Protein AF-0000000068598068 (afdb_homodimer)

InterPro domains:
  IPR006121 Heavy metal-associated domain, HMA [PF00403] (1-51)
  IPR006121 Heavy metal-associated domain, HMA [PS50846] (1-55)
  IPR006121 Heavy metal-associated domain, HMA [cd00371] (1-55)
  IPR024134 Superoxide dismutase (Cu/Zn) / superoxide dismutase copper chaperone [PTHR10003] (31-243)
  IPR036163 Heavy metal-associated domain superfamily [SSF55008] (1-57)
  IPR036423 Superoxide dismutase-like, copper/zinc binding domain superfamily [G3DSA:2.60.40.200] (84-217)
  IPR036423 Superoxide dismutase-like, copper/zinc binding domain superfamily [SSF49329] (96-243)

Foldseek 3Di:
DQDVVLQVLLCVLQVPDPFWPDWDADPLQRDIDTQGPDDPVSSQVSSVVSVDHDDCQADDNLPLPQCHQVVCVVVVHGSVVVLLQFKWKWFDDDVVVVQHRKGWMKMWGHRHPQWIKIWIKMAPADAFFKKWKFWAPAQPCVVHPVVLHHGAADVVVPPPPDDGQRRWDIDTHHRRRIDTGHIDTTDRRDGSNNRQRHWMKIATPPPRDIGITHIHRDNHCSPCVPDPDPDDPDPPPPDPVPPRPPPVPPVPPPVPVVVPPVPPVPPPDD/DQDVVLQVLLCVLQVVDPFWPDWDADPLQRDIDTQGPDDPVSSQVSSVVSVDHDDCQADDNLPLPQCHQVVCVVVVHGSVVVLLQFKWKWFDDDVVVVQHRKGWMKMWGHRHPQWIKIWIKMAPADAFFKKWKFWAPAQPCVVHPVVLHHGAADVVVPPPPDDGQRRWDIDTHHRRRIDTGHIDTTDRRDGSNNRQRHWMKIATPPPRDIGITHIHRDNHCSPPVLDQDPDPNFSPPVPVPPDGPPPVPPPPPPVPVVPPPPPPPPPPDD

Radius of gyration: 28.8 Å; Cα contacts (8 Å, |Δi|>4): 1110; chains: 2; bounding box: 101×80×59 Å

Organism: Ostreococcus tauri (NCBI:txid70448)

Solvent-accessible surface area (backbone atoms only — not comparable to full-atom values): 28778 Å² total; per-residue (Å²): 85,94,43,73,67,45,36,51,40,38,47,51,35,38,58,66,36,86,37,40,79,42,72,47,65,34,50,77,34,52,41,72,48,66,33,52,74,51,54,67,66,57,48,41,48,29,29,38,72,56,73,37,90,73,72,91,68,49,70,41,49,80,56,80,54,44,61,28,65,62,55,16,50,58,40,37,49,45,51,69,59,45,59,50,30,29,12,29,36,20,62,37,68,13,55,66,59,62,23,46,60,24,31,36,42,39,39,37,37,37,32,38,99,64,36,25,32,34,30,33,42,37,32,54,44,62,53,62,33,51,28,42,35,31,30,23,56,14,20,30,51,90,61,35,62,71,48,12,49,55,71,23,64,60,78,80,68,57,60,83,89,60,84,46,44,16,63,65,48,77,47,61,24,37,83,81,4,33,38,78,42,41,55,37,80,49,57,68,77,37,48,44,68,73,46,44,4,9,17,42,31,43,28,32,71,86,77,63,51,66,31,49,27,42,20,14,14,20,70,28,73,80,76,54,59,71,77,81,68,77,63,71,95,58,71,72,54,80,54,75,87,69,54,49,73,69,59,72,57,67,67,71,63,74,67,51,65,66,67,59,64,68,76,72,68,69,74,73,74,126,85,92,41,70,66,45,35,51,38,36,47,51,35,40,57,66,36,87,38,39,79,40,72,47,64,34,49,79,40,53,42,71,48,65,33,49,75,51,54,68,66,57,48,41,50,28,28,38,73,56,74,38,91,68,73,90,71,50,70,42,49,83,55,80,54,47,61,27,66,62,56,17,50,59,39,39,50,45,53,69,60,45,59,49,30,28,13,28,35,22,63,36,67,12,53,68,60,63,24,46,61,23,30,36,41,36,39,38,36,38,34,42,98,63,38,25,32,36,29,33,42,38,32,54,45,64,53,64,33,51,29,41,34,30,29,22,55,14,19,30,52,90,62,36,62,71,49,12,48,54,71,23,63,59,80,81,67,57,59,84,90,59,85,49,45,16,63,65,46,76,46,61,24,35,84,82,4,33,38,76,42,46,60,35,80,50,58,67,74,39,47,42,68,74,46,44,5,9,16,43,32,44,27,32,71,87,78,65,51,66,32,50,27,43,19,14,16,21,70,28,70,81,75,54,65,74,67,80,46,68,78,93,71,49,65,54,56,86,50,75,93,70,58,54,76,69,64,74,59,71,69,69,69,71,70,60,68,68,67,64,71,72,72,78,69,73,74,73,79,126

Structure (mmCIF, N/CA/C/O backbone):
data_AF-0000000068598068-model_v1
#
loop_
_entity.id
_entity.type
_entity.pdbx_description
1 polymer 'Superoxide dismutase (Cu/Zn) / superoxide dismutase copper chaperone'
#
loop_
_atom_site.group_PDB
_atom_site.id
_atom_site.type_symbol
_atom_site.label_atom_id
_atom_site.label_alt_id
_atom_site.label_comp_id
_atom_site.label_asym_id
_atom_site.label_entity_id
_atom_site.label_seq_id
_atom_site.pdbx_PDB_ins_code
_atom_site.Cartn_x
_atom_site.Cartn_y
_atom_site.Cartn_z
_atom_site.occupancy
_atom_site.B_iso_or_equiv
_atom_site.auth_seq_id
_atom_site.auth_comp_id
_atom_site.auth_asym_id
_atom_site.auth_atom_id
_atom_site.pdbx_PDB_model_num
ATOM 1 N N . MET A 1 1 ? -0.497 30.328 9.641 1 59.81 1 MET A N 1
ATOM 2 C CA . MET A 1 1 ? -1.281 31.344 8.938 1 59.81 1 MET A CA 1
ATOM 3 C C . MET A 1 1 ? -2.75 31.266 9.336 1 59.81 1 MET A C 1
ATOM 5 O O . MET A 1 1 ? -3.34 30.188 9.359 1 59.81 1 MET A O 1
ATOM 9 N N . ARG A 1 2 ? -3.279 32.344 10.008 1 61.22 2 ARG A N 1
ATOM 10 C CA . ARG A 1 2 ? -4.594 32.312 10.633 1 61.22 2 ARG A CA 1
ATOM 11 C C . ARG A 1 2 ? -5.688 32.719 9.656 1 61.22 2 ARG A C 1
ATOM 13 O O . ARG A 1 2 ? -6.875 32.531 9.93 1 61.22 2 ARG A O 1
ATOM 20 N N . CYS A 1 3 ? -5.367 33.469 8.609 1 64.94 3 CYS A N 1
ATOM 21 C CA . CYS A 1 3 ? -6.391 34 7.727 1 64.94 3 CYS A CA 1
ATOM 22 C C . CYS A 1 3 ? -5.852 34.156 6.312 1 64.94 3 CYS A C 1
ATOM 24 O O . CYS A 1 3 ? -4.652 34.031 6.078 1 64.94 3 CYS A O 1
ATOM 26 N N . GLU A 1 4 ? -6.793 34.25 5.316 1 75.19 4 GLU A N 1
ATOM 27 C CA . GLU A 1 4 ? -6.43 34.438 3.914 1 75.19 4 GLU A CA 1
ATOM 28 C C . GLU A 1 4 ? -5.523 35.625 3.729 1 75.19 4 GLU A C 1
ATOM 30 O O . GLU A 1 4 ? -4.699 35.656 2.812 1 75.19 4 GLU A O 1
ATOM 35 N N . LYS A 1 5 ? -5.633 36.531 4.586 1 77.69 5 LYS A N 1
ATOM 36 C CA . LYS A 1 5 ? -4.75 37.688 4.52 1 77.69 5 LYS A CA 1
ATOM 37 C C . LYS A 1 5 ? -3.297 37.312 4.75 1 77.69 5 LYS A C 1
ATOM 39 O O . LYS A 1 5 ? -2.395 37.781 4.07 1 77.69 5 LYS A O 1
ATOM 44 N N . CYS A 1 6 ? -3.098 36.406 5.711 1 78.69 6 CYS A N 1
ATOM 45 C CA . CYS A 1 6 ? -1.76 35.906 5.988 1 78.69 6 CYS A CA 1
ATOM 46 C C . CYS A 1 6 ? -1.228 35.094 4.812 1 78.69 6 CYS A C 1
ATOM 48 O O . CYS A 1 6 ? -0.042 35.156 4.484 1 78.69 6 CYS A O 1
ATOM 50 N N . ALA A 1 7 ? -2.131 34.344 4.203 1 79.81 7 ALA A N 1
ATOM 51 C CA . ALA A 1 7 ? -1.729 33.562 3.035 1 79.81 7 ALA A CA 1
ATOM 52 C C . ALA A 1 7 ? -1.297 34.469 1.89 1 79.81 7 ALA A C 1
ATOM 54 O O . ALA A 1 7 ? -0.28 34.219 1.238 1 79.81 7 ALA A O 1
ATOM 55 N N . ILE A 1 8 ? -2.037 35.5 1.724 1 81.5 8 ILE A N 1
ATOM 56 C CA . ILE A 1 8 ? -1.72 36.469 0.677 1 81.5 8 ILE A CA 1
ATOM 57 C C . ILE A 1 8 ? -0.376 37.156 0.977 1 81.5 8 ILE A C 1
ATOM 59 O O . ILE A 1 8 ? 0.469 37.281 0.088 1 81.5 8 ILE A O 1
ATOM 63 N N . ALA A 1 9 ? -0.209 37.531 2.195 1 84.75 9 ALA A N 1
ATOM 64 C CA . ALA A 1 9 ? 1.044 38.156 2.607 1 84.75 9 ALA A CA 1
ATOM 65 C C . ALA A 1 9 ? 2.227 37.219 2.389 1 84.75 9 ALA A C 1
ATOM 67 O O . ALA A 1 9 ? 3.283 37.625 1.913 1 84.75 9 ALA A O 1
ATOM 68 N N . THR A 1 10 ? 1.994 35.969 2.691 1 83 10 THR A N 1
ATOM 69 C CA . THR A 1 10 ? 3.043 34.969 2.525 1 83 10 THR A CA 1
ATOM 70 C C . THR A 1 10 ? 3.354 34.75 1.048 1 83 10 THR A C 1
ATOM 72 O O . THR A 1 10 ? 4.52 34.719 0.651 1 83 10 THR A O 1
ATOM 75 N N . ARG A 1 11 ? 2.398 34.594 0.246 1 84.19 11 ARG A N 1
ATOM 76 C CA . ARG A 1 11 ? 2.582 34.438 -1.192 1 84.19 11 ARG A CA 1
ATOM 77 C C . ARG A 1 11 ? 3.328 35.625 -1.789 1 84.19 11 ARG A C 1
ATOM 79 O O . ARG A 1 11 ? 4.23 35.438 -2.609 1 84.19 11 ARG A O 1
ATOM 86 N N . ARG A 1 12 ? 2.895 36.75 -1.345 1 85.38 12 ARG A N 1
ATOM 87 C CA . ARG A 1 12 ? 3.529 37.969 -1.846 1 85.38 12 ARG A CA 1
ATOM 88 C C . ARG A 1 12 ? 4.996 38.031 -1.435 1 85.38 12 ARG A C 1
ATOM 90 O O . ARG A 1 12 ? 5.863 38.312 -2.254 1 85.38 12 ARG A O 1
ATOM 97 N N . ALA A 1 13 ? 5.234 37.75 -0.188 1 86.12 13 ALA A N 1
ATOM 98 C CA . ALA A 1 13 ? 6.59 37.812 0.348 1 86.12 13 ALA A CA 1
ATOM 99 C C . ALA A 1 13 ? 7.512 36.812 -0.35 1 86.12 13 ALA A C 1
ATOM 101 O O . ALA A 1 13 ? 8.625 37.188 -0.748 1 86.12 13 ALA A O 1
ATOM 102 N N . VAL A 1 14 ? 6.969 35.656 -0.573 1 83.06 14 VAL A N 1
ATOM 103 C CA . VAL A 1 14 ? 7.797 34.594 -1.155 1 83.06 14 VAL A CA 1
ATOM 104 C C . VAL A 1 14 ? 7.859 34.75 -2.67 1 83.06 14 VAL A C 1
ATOM 106 O O . VAL A 1 14 ? 8.906 34.531 -3.285 1 83.06 14 VAL A O 1
ATOM 109 N N . GLY A 1 15 ? 6.855 35.125 -3.207 1 80.25 15 GLY A N 1
ATOM 110 C CA . GLY A 1 15 ? 6.801 35.375 -4.637 1 80.25 15 GLY A CA 1
ATOM 111 C C . GLY A 1 15 ? 7.746 36.5 -5.078 1 80.25 15 GLY A C 1
ATOM 112 O O . GLY A 1 15 ? 8.156 36.531 -6.238 1 80.25 15 GLY A O 1
ATOM 113 N N . ALA A 1 16 ? 7.996 37.344 -4.203 1 85.5 16 ALA A N 1
ATOM 114 C CA . ALA A 1 16 ? 8.867 38.469 -4.516 1 85.5 16 ALA A CA 1
ATOM 115 C C . ALA A 1 16 ? 10.328 38.062 -4.57 1 85.5 16 ALA A C 1
ATOM 117 O O . ALA A 1 16 ? 11.18 38.781 -5.062 1 85.5 16 ALA A O 1
ATOM 118 N N . LEU A 1 17 ? 10.508 36.875 -4.09 1 81.62 17 LEU A N 1
ATOM 119 C CA . LEU A 1 17 ? 11.867 36.344 -4.156 1 81.62 17 LEU A CA 1
ATOM 120 C C . LEU A 1 17 ? 12.227 35.938 -5.582 1 81.62 17 LEU A C 1
ATOM 122 O O . LEU A 1 17 ? 11.43 35.312 -6.273 1 81.62 17 LEU A O 1
ATOM 126 N N . GLY A 1 18 ? 13.344 36.344 -6.059 1 79.88 18 GLY A N 1
ATOM 127 C CA . GLY A 1 18 ? 13.773 36.125 -7.426 1 79.88 18 GLY A CA 1
ATOM 128 C C . GLY A 1 18 ? 13.844 34.656 -7.785 1 79.88 18 GLY A C 1
ATOM 129 O O . GLY A 1 18 ? 13.617 34.281 -8.938 1 79.88 18 GLY A O 1
ATOM 130 N N . GLY A 1 19 ? 14.094 33.875 -6.844 1 69.62 19 GLY A N 1
ATOM 131 C CA . GLY A 1 19 ? 14.289 32.469 -7.109 1 69.62 19 GLY A CA 1
ATOM 132 C C . GLY A 1 19 ? 13.008 31.656 -7.02 1 69.62 19 GLY A C 1
ATOM 133 O O . GLY A 1 19 ? 13.016 30.438 -7.242 1 69.62 19 GLY A O 1
ATOM 134 N N . THR A 1 20 ? 11.961 32.375 -6.672 1 73.31 20 THR A N 1
ATOM 135 C CA . THR A 1 20 ? 10.719 31.641 -6.457 1 73.31 20 THR A CA 1
ATOM 136 C C . THR A 1 20 ? 10.008 31.375 -7.781 1 73.31 20 THR A C 1
ATOM 138 O O . THR A 1 20 ? 9.773 32.312 -8.562 1 73.31 20 THR A O 1
ATOM 141 N N . ARG A 1 21 ? 9.766 30.047 -8.109 1 66 21 ARG A N 1
ATOM 142 C CA . ARG A 1 21 ? 9.062 29.641 -9.32 1 66 21 ARG A CA 1
ATOM 143 C C . ARG A 1 21 ? 7.578 29.406 -9.039 1 66 21 ARG A C 1
ATOM 145 O O . ARG A 1 21 ? 6.73 29.656 -9.898 1 66 21 ARG A O 1
ATOM 152 N N . ALA A 1 22 ? 7.457 28.844 -7.863 1 66.44 22 ALA A N 1
ATOM 153 C CA . ALA A 1 22 ? 6.078 28.562 -7.473 1 66.44 22 ALA A CA 1
ATOM 154 C C . ALA A 1 22 ? 5.914 28.609 -5.957 1 66.44 22 ALA A C 1
ATOM 156 O O . ALA A 1 22 ? 6.852 28.297 -5.219 1 66.44 22 ALA A O 1
ATOM 157 N N . VAL A 1 23 ? 4.816 29.219 -5.527 1 72.25 23 VAL A N 1
ATOM 158 C CA . VAL A 1 23 ? 4.457 29.203 -4.113 1 72.25 23 VAL A CA 1
ATOM 159 C C . VAL A 1 23 ? 3 28.781 -3.947 1 72.25 23 VAL A C 1
ATOM 161 O O . VAL A 1 23 ? 2.115 29.312 -4.629 1 72.25 23 VAL A O 1
ATOM 164 N N . ASP A 1 24 ? 2.912 27.75 -3.215 1 67.06 24 ASP A N 1
ATOM 165 C CA . ASP A 1 24 ? 1.576 27.312 -2.812 1 67.06 24 ASP A CA 1
ATOM 166 C C . ASP A 1 24 ? 1.396 27.406 -1.301 1 67.06 24 ASP A C 1
ATOM 168 O O . ASP A 1 24 ? 2.146 26.797 -0.538 1 67.06 24 ASP A O 1
ATOM 172 N N . VAL A 1 25 ? 0.441 28.344 -0.925 1 71.12 25 VAL A N 1
ATOM 173 C CA . VAL A 1 25 ? 0.176 28.547 0.495 1 71.12 25 VAL A CA 1
ATOM 174 C C . VAL A 1 25 ? -1.189 27.969 0.854 1 71.12 25 VAL A C 1
ATOM 176 O O . VAL A 1 25 ? -2.18 28.219 0.165 1 71.12 25 VAL A O 1
ATOM 179 N N . SER A 1 26 ? -1.104 27.094 1.796 1 61.47 26 SER A N 1
ATOM 180 C CA . SER A 1 26 ? -2.328 26.5 2.338 1 61.47 26 SER A CA 1
ATOM 181 C C . SER A 1 26 ? -2.588 26.984 3.76 1 61.47 26 SER A C 1
ATOM 183 O O . SER A 1 26 ? -1.851 26.641 4.684 1 61.47 26 SER A O 1
ATOM 185 N N . VAL A 1 27 ? -3.635 27.781 3.84 1 64.81 27 VAL A N 1
ATOM 186 C CA . VAL A 1 27 ? -4 28.281 5.164 1 64.81 27 VAL A CA 1
ATOM 187 C C . VAL A 1 27 ? -4.477 27.125 6.035 1 64.81 27 VAL A C 1
ATOM 189 O O . VAL A 1 27 ? -4.117 27.031 7.211 1 64.81 27 VAL A O 1
ATOM 192 N N . SER A 1 28 ? -5.137 26.297 5.379 1 54.91 28 SER A N 1
ATOM 193 C CA . SER A 1 28 ? -5.715 25.188 6.133 1 54.91 28 SER A CA 1
ATOM 194 C C . SER A 1 28 ? -4.633 24.25 6.648 1 54.91 28 SER A C 1
ATOM 196 O O . SER A 1 28 ? -4.723 23.75 7.77 1 54.91 28 SER A O 1
ATOM 198 N N . ALA A 1 29 ? -3.621 24.188 5.902 1 52.78 29 ALA A N 1
ATOM 199 C CA . ALA A 1 29 ? -2.504 23.344 6.297 1 52.78 29 ALA A CA 1
ATOM 200 C C . ALA A 1 29 ? -1.421 24.156 7.008 1 52.78 29 ALA A C 1
ATOM 202 O O . ALA A 1 29 ? -0.436 23.594 7.492 1 52.78 29 ALA A O 1
ATOM 203 N N . ASN A 1 30 ? -1.647 25.344 7.117 1 61.66 30 ASN A N 1
ATOM 204 C CA . ASN A 1 30 ? -0.653 26.266 7.656 1 61.66 30 ASN A CA 1
ATOM 205 C C . ASN A 1 30 ? 0.732 26 7.074 1 61.66 30 ASN A C 1
ATOM 207 O O . ASN A 1 30 ? 1.707 25.859 7.816 1 61.66 30 ASN A O 1
ATOM 211 N N . THR A 1 31 ? 0.711 25.797 5.785 1 66.5 31 THR A N 1
ATOM 212 C CA . THR A 1 31 ? 1.972 25.516 5.105 1 66.5 31 THR A CA 1
ATOM 213 C C . THR A 1 31 ? 2.104 26.375 3.846 1 66.5 31 THR A C 1
ATOM 215 O O . THR A 1 31 ? 1.104 26.844 3.303 1 66.5 31 THR A O 1
ATOM 218 N N . ALA A 1 32 ? 3.34 26.734 3.566 1 71.12 32 ALA A N 1
ATOM 219 C CA . ALA A 1 32 ? 3.719 27.312 2.275 1 71.12 32 ALA A CA 1
ATOM 220 C C . ALA A 1 32 ? 4.734 26.422 1.562 1 71.12 32 ALA A C 1
ATOM 222 O O . ALA A 1 32 ? 5.738 26.016 2.152 1 71.12 32 ALA A O 1
ATOM 223 N N . THR A 1 33 ? 4.312 25.891 0.389 1 68.06 33 THR A N 1
ATOM 224 C CA . THR A 1 33 ? 5.242 25.172 -0.477 1 68.06 33 THR A CA 1
ATOM 225 C C . THR A 1 33 ? 5.84 26.109 -1.522 1 68.06 33 THR A C 1
ATOM 227 O O . THR A 1 33 ? 5.113 26.75 -2.285 1 68.06 33 THR A O 1
ATOM 230 N N . VAL A 1 34 ? 7.145 26.25 -1.403 1 68.19 34 VAL A N 1
ATOM 231 C CA . VAL A 1 34 ? 7.836 27.188 -2.275 1 68.19 34 VAL A CA 1
ATOM 232 C C . VAL A 1 34 ? 8.805 26.438 -3.188 1 68.19 34 VAL A C 1
ATOM 234 O O . VAL A 1 34 ? 9.609 25.625 -2.717 1 68.19 34 VAL A O 1
ATOM 237 N N . VAL A 1 35 ? 8.508 26.484 -4.48 1 62.69 35 VAL A N 1
ATOM 238 C CA . VAL A 1 35 ? 9.508 26.062 -5.457 1 62.69 35 VAL A CA 1
ATOM 239 C C . VAL A 1 35 ? 10.414 27.234 -5.797 1 62.69 35 VAL A C 1
ATOM 241 O O . VAL A 1 35 ? 9.977 28.219 -6.391 1 62.69 35 VAL A O 1
ATOM 244 N N . THR A 1 36 ? 11.648 27.141 -5.258 1 65.5 36 THR A N 1
ATOM 245 C CA . THR A 1 36 ? 12.516 28.312 -5.371 1 65.5 36 THR A CA 1
ATOM 246 C C . THR A 1 36 ? 13.977 27.891 -5.5 1 65.5 36 THR A C 1
ATOM 248 O O . THR A 1 36 ? 14.344 26.766 -5.137 1 65.5 36 THR A O 1
ATOM 251 N N . SER A 1 37 ? 14.688 28.719 -6.176 1 61.12 37 SER A N 1
ATOM 252 C CA . SER A 1 37 ? 16.141 28.562 -6.203 1 61.12 37 SER A CA 1
ATOM 253 C C . SER A 1 37 ? 16.797 29.297 -5.043 1 61.12 37 SER A C 1
ATOM 255 O O . SER A 1 37 ? 18 29.172 -4.836 1 61.12 37 SER A O 1
ATOM 257 N N . ASP A 1 38 ? 15.961 29.969 -4.328 1 68.19 38 ASP A N 1
ATOM 258 C CA . ASP A 1 38 ? 16.5 30.703 -3.193 1 68.19 38 ASP A CA 1
ATOM 259 C C . ASP A 1 38 ? 16.766 29.781 -2.01 1 68.19 38 ASP A C 1
ATOM 261 O O . ASP A 1 38 ? 16.141 28.734 -1.879 1 68.19 38 ASP A O 1
ATOM 265 N N . ALA A 1 39 ? 17.797 30.094 -1.251 1 65.44 39 ALA A N 1
ATOM 266 C CA . ALA A 1 39 ? 18.094 29.359 -0.026 1 65.44 39 ALA A CA 1
ATOM 267 C C . ALA A 1 39 ? 16.906 29.375 0.927 1 65.44 39 ALA A C 1
ATOM 269 O O . ALA A 1 39 ? 16.125 30.344 0.938 1 65.44 39 ALA A O 1
ATOM 270 N N . ALA A 1 40 ? 16.734 28.266 1.627 1 66.19 40 ALA A N 1
ATOM 271 C CA . ALA A 1 40 ? 15.648 28.156 2.602 1 66.19 40 ALA A CA 1
ATOM 272 C C . ALA A 1 40 ? 15.656 29.344 3.562 1 66.19 40 ALA A C 1
ATOM 274 O O . ALA A 1 40 ? 14.602 29.844 3.947 1 66.19 40 ALA A O 1
ATOM 275 N N . SER A 1 41 ? 16.797 29.766 3.898 1 70.44 41 SER A N 1
ATOM 276 C CA . SER A 1 41 ? 16.906 30.891 4.812 1 70.44 41 SER A CA 1
ATOM 277 C C . SER A 1 41 ? 16.328 32.156 4.199 1 70.44 41 SER A C 1
ATOM 279 O O . SER A 1 41 ? 15.711 32.969 4.898 1 70.44 41 SER A O 1
ATOM 281 N N . THR A 1 42 ? 16.516 32.344 2.926 1 76.75 42 THR A N 1
ATOM 282 C CA . THR A 1 42 ? 15.969 33.5 2.217 1 76.75 42 THR A CA 1
ATOM 283 C C . THR A 1 42 ? 14.445 33.469 2.205 1 76.75 42 THR A C 1
ATOM 285 O O . THR A 1 42 ? 13.789 34.5 2.459 1 76.75 42 THR A O 1
ATOM 288 N N . VAL A 1 43 ? 13.953 32.219 1.972 1 78.31 43 VAL A N 1
ATOM 289 C CA . VAL A 1 43 ? 12.5 32.062 1.955 1 78.31 43 VAL A CA 1
ATOM 290 C C . VAL A 1 43 ? 11.938 32.281 3.354 1 78.31 43 VAL A C 1
ATOM 292 O O . VAL A 1 43 ? 10.938 33 3.512 1 78.31 43 VAL A O 1
ATOM 295 N N . ARG A 1 44 ? 12.617 31.734 4.25 1 75.5 44 ARG A N 1
ATOM 296 C CA . ARG A 1 44 ? 12.188 31.922 5.633 1 75.5 44 ARG A CA 1
ATOM 297 C C . ARG A 1 44 ? 12.188 33.406 6.016 1 75.5 44 ARG A C 1
ATOM 299 O O . ARG A 1 44 ? 11.234 33.906 6.617 1 75.5 44 ARG A O 1
ATOM 306 N N . ALA A 1 45 ? 13.219 34.031 5.699 1 80.56 45 ALA A N 1
ATOM 307 C CA . ALA A 1 45 ? 13.32 35.469 6.016 1 80.56 45 ALA A CA 1
ATOM 308 C C . ALA A 1 45 ? 12.195 36.25 5.363 1 80.56 45 ALA A C 1
ATOM 310 O O . ALA A 1 45 ? 11.648 37.188 5.965 1 80.56 45 ALA A O 1
ATOM 311 N N . ALA A 1 46 ? 11.883 35.875 4.145 1 84.5 46 ALA A N 1
ATOM 312 C CA . ALA A 1 46 ? 10.805 36.562 3.441 1 84.5 46 ALA A CA 1
ATOM 313 C C . ALA A 1 46 ? 9.469 36.344 4.156 1 84.5 46 ALA A C 1
ATOM 315 O O . ALA A 1 46 ? 8.695 37.312 4.324 1 84.5 46 ALA A O 1
ATOM 316 N N . ILE A 1 47 ? 9.281 35.156 4.617 1 81.88 47 ILE A N 1
ATOM 317 C CA . ILE A 1 47 ? 8.031 34.844 5.301 1 81.88 47 ILE A CA 1
ATOM 318 C C . ILE A 1 47 ? 7.996 35.531 6.66 1 81.88 47 ILE A C 1
ATOM 320 O O . ILE A 1 47 ? 6.98 36.125 7.043 1 81.88 47 ILE A O 1
ATOM 324 N N . GLU A 1 48 ? 9.062 35.469 7.332 1 80.31 48 GLU A N 1
ATOM 325 C CA . GLU A 1 48 ? 9.141 36.125 8.625 1 80.31 48 GLU A CA 1
ATOM 326 C C . GLU A 1 48 ? 9.016 37.656 8.469 1 80.31 48 GLU A C 1
ATOM 328 O O . GLU A 1 48 ? 8.391 38.312 9.305 1 80.31 48 GLU A O 1
ATOM 333 N N . GLY A 1 49 ? 9.586 38.125 7.484 1 85.69 49 GLY A N 1
ATOM 334 C CA . GLY A 1 49 ? 9.438 39.562 7.184 1 85.69 49 GLY A CA 1
ATOM 335 C C . GLY A 1 49 ? 8 39.969 6.941 1 85.69 49 GLY A C 1
ATOM 336 O O . GLY A 1 49 ? 7.648 41.125 7.125 1 85.69 49 GLY A O 1
ATOM 337 N N . ALA A 1 50 ? 7.273 39.031 6.504 1 81.5 50 ALA A N 1
ATOM 338 C CA . ALA A 1 50 ? 5.859 39.281 6.254 1 81.5 50 ALA A CA 1
ATOM 339 C C . ALA A 1 50 ? 5.031 39.125 7.523 1 81.5 50 ALA A C 1
ATOM 341 O O . ALA A 1 50 ? 3.809 39.281 7.5 1 81.5 50 ALA A O 1
ATOM 342 N N . GLY A 1 51 ? 5.699 38.75 8.602 1 79 51 GLY A N 1
ATOM 343 C CA . GLY A 1 51 ? 5.035 38.719 9.891 1 79 51 GLY A CA 1
ATOM 344 C C . GLY A 1 51 ? 4.641 37.344 10.328 1 79 51 GLY A C 1
ATOM 345 O O . GLY A 1 51 ? 3.887 37.156 11.289 1 79 51 GLY A O 1
ATOM 346 N N . MET A 1 52 ? 5.141 36.438 9.508 1 78.19 52 MET A N 1
ATOM 347 C CA . MET A 1 52 ? 4.781 35.062 9.852 1 78.19 52 MET A CA 1
ATOM 348 C C . MET A 1 52 ? 5.98 34.312 10.43 1 78.19 52 MET A C 1
ATOM 350 O O . MET A 1 52 ? 7.121 34.562 10.016 1 78.19 52 MET A O 1
ATOM 354 N N . ARG A 1 53 ? 5.66 33.469 11.352 1 73.25 53 ARG A N 1
ATOM 355 C CA . ARG A 1 53 ? 6.676 32.531 11.781 1 73.25 53 ARG A CA 1
ATOM 356 C C . ARG A 1 53 ? 6.617 31.234 10.945 1 73.25 53 ARG A C 1
ATOM 358 O O . ARG A 1 53 ? 5.535 30.781 10.586 1 73.25 53 ARG A O 1
ATOM 365 N N . CYS A 1 54 ? 7.801 31.109 10.344 1 65.62 54 CYS A N 1
ATOM 366 C CA . CYS A 1 54 ? 7.789 29.875 9.555 1 65.62 54 CYS A CA 1
ATOM 367 C C . CYS A 1 54 ? 8.961 28.984 9.93 1 65.62 54 CYS A C 1
ATOM 369 O O . CYS A 1 54 ? 9.953 29.453 10.492 1 65.62 54 CYS A O 1
ATOM 371 N N . ARG A 1 55 ? 8.703 27.719 9.898 1 57.69 55 ARG A N 1
ATOM 372 C CA . ARG A 1 55 ? 9.734 26.688 10.016 1 57.69 55 ARG A CA 1
ATOM 373 C C . ARG A 1 55 ? 9.812 25.844 8.75 1 57.69 55 ARG A C 1
ATOM 375 O O . ARG A 1 55 ? 8.781 25.5 8.164 1 57.69 55 ARG A O 1
ATOM 382 N N . LEU A 1 56 ? 11.102 25.828 8.188 1 55.41 56 LEU A N 1
ATOM 383 C CA . LEU A 1 56 ? 11.305 24.969 7.023 1 55.41 56 LEU A CA 1
ATOM 384 C C . LEU A 1 56 ? 10.93 23.516 7.344 1 55.41 56 LEU A C 1
ATOM 386 O O . LEU A 1 56 ? 11.453 22.938 8.297 1 55.41 56 LEU A O 1
ATOM 390 N N . ILE A 1 57 ? 9.883 23.219 6.809 1 48 57 ILE A N 1
ATOM 391 C CA . ILE A 1 57 ? 9.43 21.859 7.047 1 48 57 ILE A CA 1
ATOM 392 C C . ILE A 1 57 ? 10.172 20.891 6.125 1 48 57 ILE A C 1
ATOM 394 O O . ILE A 1 57 ? 10.422 19.75 6.492 1 48 57 ILE A O 1
ATOM 398 N N . GLY A 1 58 ? 10.32 21.156 4.875 1 45.62 58 GLY A N 1
ATOM 399 C CA . GLY A 1 58 ? 10.992 20.344 3.869 1 45.62 58 GLY A CA 1
ATOM 400 C C . GLY A 1 58 ? 11.445 21.141 2.662 1 45.62 58 GLY A C 1
ATOM 401 O O . GLY A 1 58 ? 10.93 22.234 2.408 1 45.62 58 GLY A O 1
ATOM 402 N N . SER A 1 59 ? 12.555 21.281 2.445 1 42.31 59 SER A N 1
ATOM 403 C CA . SER A 1 59 ? 13.078 21.812 1.194 1 42.31 59 SER A CA 1
ATOM 404 C C . SER A 1 59 ? 13.375 20.703 0.191 1 42.31 59 SER A C 1
ATOM 406 O O . SER A 1 59 ? 13.812 19.625 0.572 1 42.31 59 SER A O 1
ATOM 408 N N . GLY A 1 60 ? 12.383 20.328 -0.519 1 42.75 60 GLY A N 1
ATOM 409 C CA . GLY A 1 60 ? 12.695 19.391 -1.592 1 42.75 60 GLY A CA 1
ATOM 410 C C . GLY A 1 60 ? 12.836 20.078 -2.943 1 42.75 60 GLY A C 1
ATOM 411 O O . GLY A 1 60 ? 12.352 21.188 -3.139 1 42.75 60 GLY A O 1
ATOM 412 N N . GLY A 1 61 ? 13.898 20.172 -3.434 1 38.41 61 GLY A N 1
ATOM 413 C CA . GLY A 1 61 ? 14.016 20.656 -4.801 1 38.41 61 GLY A CA 1
ATOM 414 C C . GLY A 1 61 ? 12.844 20.266 -5.676 1 38.41 61 GLY A C 1
ATOM 415 O O . GLY A 1 61 ? 12.258 19.188 -5.488 1 38.41 61 GLY A O 1
ATOM 416 N N . VAL A 1 62 ? 11.742 21.031 -5.742 1 36.62 62 VAL A N 1
ATOM 417 C CA . VAL A 1 62 ? 10.891 20.672 -6.871 1 36.62 62 VAL A CA 1
ATOM 418 C C . VAL A 1 62 ? 11.641 19.734 -7.805 1 36.62 62 VAL A C 1
ATOM 420 O O . VAL A 1 62 ? 11.023 19.031 -8.609 1 36.62 62 VAL A O 1
ATOM 423 N N . ASP A 1 63 ? 12.688 20.156 -8.188 1 35.34 63 ASP A N 1
ATOM 424 C CA . ASP A 1 63 ? 13.648 19.359 -8.953 1 35.34 63 ASP A CA 1
ATOM 425 C C . ASP A 1 63 ? 14.117 18.156 -8.156 1 35.34 63 ASP A C 1
ATOM 427 O O . ASP A 1 63 ? 14.062 18.156 -6.922 1 35.34 63 ASP A O 1
ATOM 431 N N . GLY A 1 64 ? 14.508 16.844 -8.508 1 39.84 64 GLY A N 1
ATOM 432 C CA . GLY A 1 64 ? 15.188 15.562 -8.336 1 39.84 64 GLY A CA 1
ATOM 433 C C . GLY A 1 64 ? 16.047 15.516 -7.078 1 39.84 64 GLY A C 1
ATOM 434 O O . GLY A 1 64 ? 16.672 14.492 -6.785 1 39.84 64 GLY A O 1
ATOM 435 N N . GLU A 1 65 ? 16.312 16.703 -6.395 1 45.41 65 GLU A N 1
ATOM 436 C CA . GLU A 1 65 ? 17.516 16.703 -5.574 1 45.41 65 GLU A CA 1
ATOM 437 C C . GLU A 1 65 ? 17.188 16.391 -4.113 1 45.41 65 GLU A C 1
ATOM 439 O O . GLU A 1 65 ? 18.094 16.172 -3.303 1 45.41 65 GLU A O 1
ATOM 444 N N . VAL A 1 66 ? 15.961 16.719 -3.594 1 51.12 66 VAL A N 1
ATOM 445 C CA . VAL A 1 66 ? 15.844 16.547 -2.148 1 51.12 66 VAL A CA 1
ATOM 446 C C . VAL A 1 66 ? 16.172 15.102 -1.771 1 51.12 66 VAL A C 1
ATOM 448 O O . VAL A 1 66 ? 16.797 14.859 -0.731 1 51.12 66 VAL A O 1
ATOM 451 N N . PHE A 1 67 ? 15.648 14.305 -2.467 1 63.81 67 PHE A N 1
ATOM 452 C CA . PHE A 1 67 ? 16.016 12.914 -2.232 1 63.81 67 PHE A CA 1
ATOM 453 C C . PHE A 1 67 ? 17.094 12.469 -3.221 1 63.81 67 PHE A C 1
ATOM 455 O O . PHE A 1 67 ? 16.797 12.266 -4.402 1 63.81 67 PHE A O 1
ATOM 462 N N . GLY A 1 68 ? 18.219 13.117 -3.027 1 56.44 68 GLY A N 1
ATOM 463 C CA . GLY A 1 68 ? 19.344 12.875 -3.93 1 56.44 68 GLY A CA 1
ATOM 464 C C . GLY A 1 68 ? 19.672 11.406 -4.09 1 56.44 68 GLY A C 1
ATOM 465 O O . GLY A 1 68 ? 19.031 10.547 -3.484 1 56.44 68 GLY A O 1
ATOM 466 N N . GLY A 1 69 ? 20.484 11.078 -5 1 68.56 69 GLY A N 1
ATOM 467 C CA . GLY A 1 69 ? 21.016 9.758 -5.309 1 68.56 69 GLY A CA 1
ATOM 468 C C . GLY A 1 69 ? 21.625 9.062 -4.109 1 68.56 69 GLY A C 1
ATOM 469 O O . GLY A 1 69 ? 21.594 7.836 -4.016 1 68.56 69 GLY A O 1
ATOM 470 N N . ASP A 1 70 ? 22 9.922 -3.064 1 78.38 70 ASP A N 1
ATOM 471 C CA . ASP A 1 70 ? 22.641 9.32 -1.903 1 78.38 70 ASP A CA 1
ATOM 472 C C . ASP A 1 70 ? 21.625 8.594 -1.023 1 78.38 70 ASP A C 1
ATOM 474 O O . ASP A 1 70 ? 21.891 7.488 -0.537 1 78.38 70 ASP A O 1
ATOM 478 N N . LEU A 1 71 ? 20.531 9.266 -0.864 1 82.62 71 LEU A N 1
ATOM 479 C CA . LEU A 1 71 ? 19.5 8.625 -0.05 1 82.62 71 LEU A CA 1
ATOM 480 C C . LEU A 1 71 ? 18.969 7.367 -0.736 1 82.62 71 LEU A C 1
ATOM 482 O O . LEU A 1 71 ? 18.766 6.34 -0.087 1 82.62 71 LEU A O 1
ATOM 486 N N . ALA A 1 72 ? 18.75 7.465 -1.986 1 85.94 72 ALA A N 1
ATOM 487 C CA . ALA A 1 72 ? 18.312 6.293 -2.736 1 85.94 72 ALA A CA 1
ATOM 488 C C . ALA A 1 72 ? 19.297 5.137 -2.584 1 85.94 72 ALA A C 1
ATOM 490 O O . ALA A 1 72 ? 18.891 3.994 -2.354 1 85.94 72 ALA A O 1
ATOM 491 N N . ALA A 1 73 ? 20.531 5.488 -2.717 1 86.62 73 ALA A N 1
ATOM 492 C CA . ALA A 1 73 ? 21.562 4.473 -2.553 1 86.62 73 ALA A CA 1
ATOM 493 C C . ALA A 1 73 ? 21.531 3.877 -1.148 1 86.62 73 ALA A C 1
ATOM 495 O O . ALA A 1 73 ? 21.641 2.66 -0.979 1 86.62 73 ALA A O 1
ATOM 496 N N . ALA A 1 74 ? 21.438 4.699 -0.163 1 86.5 74 ALA A N 1
ATOM 497 C CA . ALA A 1 74 ? 21.391 4.254 1.227 1 86.5 74 ALA A CA 1
ATOM 498 C C . ALA A 1 74 ? 20.188 3.342 1.476 1 86.5 74 ALA A C 1
ATOM 500 O O . ALA A 1 74 ? 20.266 2.418 2.289 1 86.5 74 ALA A O 1
ATOM 501 N N . LEU A 1 75 ? 19.156 3.572 0.741 1 86.75 75 LEU A N 1
ATOM 502 C CA . LEU A 1 75 ? 17.922 2.811 0.907 1 86.75 75 LEU A CA 1
ATOM 503 C C . LEU A 1 75 ? 17.891 1.612 -0.035 1 86.75 75 LEU A C 1
ATOM 505 O O . LEU A 1 75 ? 16.891 0.916 -0.13 1 86.75 75 LEU A O 1
ATOM 509 N N . GLY A 1 76 ? 18.984 1.473 -0.796 1 84.75 76 GLY A N 1
ATOM 510 C CA . GLY A 1 76 ? 19.094 0.337 -1.699 1 84.75 76 GLY A CA 1
ATOM 511 C C . GLY A 1 76 ? 18.094 0.398 -2.846 1 84.75 76 GLY A C 1
ATOM 512 O O . GLY A 1 76 ? 17.594 -0.634 -3.285 1 84.75 76 GLY A O 1
ATOM 513 N N . THR A 1 77 ? 17.703 1.557 -3.232 1 86.38 77 THR A N 1
ATOM 514 C CA . THR A 1 77 ? 16.766 1.778 -4.328 1 86.38 77 THR A CA 1
ATOM 515 C C . THR A 1 77 ? 17.312 2.801 -5.316 1 86.38 77 THR A C 1
ATOM 517 O O . THR A 1 77 ? 18.5 3.16 -5.25 1 86.38 77 THR A O 1
ATOM 520 N N . ASP A 1 78 ? 16.531 3.107 -6.312 1 83 78 ASP A N 1
ATOM 521 C CA . ASP A 1 78 ? 16.953 4.133 -7.258 1 83 78 ASP A CA 1
ATOM 522 C C . ASP A 1 78 ? 16.172 5.43 -7.055 1 83 78 ASP A C 1
ATOM 524 O O . ASP A 1 78 ? 15.172 5.449 -6.336 1 83 78 ASP A O 1
ATOM 528 N N . ALA A 1 79 ? 16.672 6.465 -7.648 1 78.38 79 ALA A N 1
ATOM 529 C CA . ALA A 1 79 ? 16.109 7.797 -7.438 1 78.38 79 ALA A CA 1
ATOM 530 C C . ALA A 1 79 ? 14.641 7.848 -7.863 1 78.38 79 ALA A C 1
ATOM 532 O O . ALA A 1 79 ? 13.828 8.516 -7.223 1 78.38 79 ALA A O 1
ATOM 533 N N . ARG A 1 80 ? 14.305 7.172 -8.898 1 79.56 80 ARG A N 1
ATOM 534 C CA . ARG A 1 80 ? 12.938 7.168 -9.414 1 79.56 80 ARG A CA 1
ATOM 535 C C . ARG A 1 80 ? 11.984 6.508 -8.422 1 79.56 80 ARG A C 1
ATOM 537 O O . ARG A 1 80 ? 10.922 7.055 -8.109 1 79.56 80 ARG A O 1
ATOM 544 N N . THR A 1 81 ? 12.359 5.309 -7.941 1 83.94 81 THR A N 1
ATOM 545 C CA . THR A 1 81 ? 11.547 4.598 -6.961 1 83.94 81 THR A CA 1
ATOM 546 C C . THR A 1 81 ? 11.414 5.41 -5.676 1 83.94 81 THR A C 1
ATOM 548 O O . THR A 1 81 ? 10.336 5.461 -5.078 1 83.94 81 THR A O 1
ATOM 551 N N . LEU A 1 82 ? 12.484 6.043 -5.305 1 85.25 82 LEU A N 1
ATOM 552 C CA . LEU A 1 82 ? 12.43 6.867 -4.102 1 85.25 82 LEU A CA 1
ATOM 553 C C . LEU A 1 82 ? 11.438 8.008 -4.273 1 85.25 82 LEU A C 1
ATOM 555 O O . LEU A 1 82 ? 10.609 8.258 -3.389 1 85.25 82 LEU A O 1
ATOM 559 N N . ARG A 1 83 ? 11.422 8.648 -5.379 1 79.94 83 ARG A N 1
ATOM 560 C CA . ARG A 1 83 ? 10.5 9.75 -5.637 1 79.94 83 ARG A CA 1
ATOM 561 C C . ARG A 1 83 ? 9.055 9.273 -5.586 1 79.94 83 ARG A C 1
ATOM 563 O O . ARG A 1 83 ? 8.164 10.023 -5.18 1 79.94 83 ARG A O 1
ATOM 570 N N . GLN A 1 84 ? 8.859 8.016 -5.902 1 83.81 84 GLN A N 1
ATOM 571 C CA . GLN A 1 84 ? 7.52 7.426 -5.902 1 83.81 84 GLN A CA 1
ATOM 572 C C . GLN A 1 84 ? 7.152 6.902 -4.516 1 83.81 84 GLN A C 1
ATOM 574 O O . GLN A 1 84 ? 6.109 6.27 -4.344 1 83.81 84 GLN A O 1
ATOM 579 N N . SER A 1 85 ? 8.062 7.086 -3.547 1 89.06 85 SER A N 1
ATOM 580 C CA . SER A 1 85 ? 7.852 6.516 -2.221 1 89.06 85 SER A CA 1
ATOM 581 C C . SER A 1 85 ? 7.805 7.602 -1.151 1 89.06 85 SER A C 1
ATOM 583 O O . SER A 1 85 ? 7.918 7.312 0.041 1 89.06 85 SER A O 1
ATOM 585 N N . VAL A 1 86 ? 7.602 8.898 -1.573 1 85.38 86 VAL A N 1
ATOM 586 C CA . VAL A 1 86 ? 7.742 9.969 -0.591 1 85.38 86 VAL A CA 1
ATOM 587 C C . VAL A 1 86 ? 6.363 10.484 -0.185 1 85.38 86 VAL A C 1
ATOM 589 O O . VAL A 1 86 ? 6.25 11.375 0.663 1 85.38 86 VAL A O 1
ATOM 592 N N . ALA A 1 87 ? 5.344 9.977 -0.8 1 85.25 87 ALA A N 1
ATOM 593 C CA . ALA A 1 87 ? 3.979 10.344 -0.442 1 85.25 87 ALA A CA 1
ATOM 594 C C . ALA A 1 87 ? 3.072 9.117 -0.387 1 85.25 87 ALA A C 1
ATOM 596 O O . ALA A 1 87 ? 3.184 8.219 -1.223 1 85.25 87 ALA A O 1
ATOM 597 N N . ALA A 1 88 ? 2.234 9.07 0.628 1 92.38 88 ALA A N 1
ATOM 598 C CA . ALA A 1 88 ? 1.268 7.992 0.807 1 92.38 88 ALA A CA 1
ATOM 599 C C . ALA A 1 88 ? -0.105 8.547 1.181 1 92.38 88 ALA A C 1
ATOM 601 O O . ALA A 1 88 ? -0.208 9.602 1.809 1 92.38 88 ALA A O 1
ATOM 602 N N . VAL A 1 89 ? -1.13 7.852 0.786 1 89.62 89 VAL A N 1
ATOM 603 C CA . VAL A 1 89 ? -2.496 8.281 1.065 1 89.62 89 VAL A CA 1
ATOM 604 C C . VAL A 1 89 ? -3.336 7.086 1.503 1 89.62 89 VAL A C 1
ATOM 606 O O . VAL A 1 89 ? -3.197 5.988 0.957 1 89.62 89 VAL A O 1
ATOM 609 N N . ALA A 1 90 ? -4.086 7.246 2.504 1 94.88 90 ALA A N 1
ATOM 610 C CA . ALA A 1 90 ? -5.121 6.305 2.926 1 94.88 90 ALA A CA 1
ATOM 611 C C . ALA A 1 90 ? -6.512 6.914 2.77 1 94.88 90 ALA A C 1
ATOM 613 O O . ALA A 1 90 ? -6.773 8.016 3.264 1 94.88 90 ALA A O 1
ATOM 614 N N . GLU A 1 91 ? -7.34 6.262 2.088 1 89.5 91 GLU A N 1
ATOM 615 C CA . GLU A 1 91 ? -8.703 6.73 1.853 1 89.5 91 GLU A CA 1
ATOM 616 C C . GLU A 1 91 ? -9.719 5.895 2.629 1 89.5 91 GLU A C 1
ATOM 618 O O . GLU A 1 91 ? -9.734 4.668 2.514 1 89.5 91 GLU A O 1
ATOM 623 N N . PHE A 1 92 ? -10.453 6.547 3.475 1 91.38 92 PHE A N 1
ATOM 624 C CA . PHE A 1 92 ? -11.625 5.953 4.113 1 91.38 92 PHE A CA 1
ATOM 625 C C . PHE A 1 92 ? -12.883 6.223 3.299 1 91.38 92 PHE A C 1
ATOM 627 O O . PHE A 1 92 ? -13.164 7.367 2.939 1 91.38 92 PHE A O 1
ATOM 634 N N . LYS A 1 93 ? -13.594 5.156 3.043 1 84.94 93 LYS A N 1
ATOM 635 C CA . LYS A 1 93 ? -14.664 5.305 2.061 1 84.94 93 LYS A CA 1
ATOM 636 C C . LYS A 1 93 ? -16 4.848 2.631 1 84.94 93 LYS A C 1
ATOM 638 O O . LYS A 1 93 ? -16.906 4.449 1.882 1 84.94 93 LYS A O 1
ATOM 643 N N . GLY A 1 94 ? -16.156 4.707 3.941 1 86 94 GLY A N 1
ATOM 644 C CA . GLY A 1 94 ? -17.438 4.434 4.562 1 86 94 GLY A CA 1
ATOM 645 C C . GLY A 1 94 ? -17.75 2.951 4.656 1 86 94 GLY A C 1
ATOM 646 O O . GLY A 1 94 ? -16.844 2.115 4.574 1 86 94 GLY A O 1
ATOM 647 N N . GLU A 1 95 ? -18.984 2.625 4.867 1 79.69 95 GLU A N 1
ATOM 648 C CA . GLU A 1 95 ? -19.469 1.302 5.254 1 79.69 95 GLU A CA 1
ATOM 649 C C . GLU A 1 95 ? -19.156 0.268 4.172 1 79.69 95 GLU A C 1
ATOM 651 O O . GLU A 1 95 ? -18.766 -0.86 4.477 1 79.69 95 GLU A O 1
ATOM 656 N N . ALA A 1 96 ? -19.281 0.708 3.01 1 67.94 96 ALA A N 1
ATOM 657 C CA . ALA A 1 96 ? -19.109 -0.228 1.901 1 67.94 96 ALA A CA 1
ATOM 658 C C . ALA A 1 96 ? -17.672 -0.765 1.856 1 67.94 96 ALA A C 1
ATOM 660 O O . ALA A 1 96 ? -17.438 -1.862 1.347 1 67.94 96 ALA A O 1
ATOM 661 N N . TYR A 1 97 ? -16.781 -0.025 2.525 1 73.25 97 TYR A N 1
ATOM 662 C CA . TYR A 1 97 ? -15.375 -0.413 2.49 1 73.25 97 TYR A CA 1
ATOM 663 C C . TYR A 1 97 ? -14.922 -0.945 3.844 1 73.25 97 TYR A C 1
ATOM 665 O O . TYR A 1 97 ? -13.727 -1.062 4.102 1 73.25 97 TYR A O 1
ATOM 673 N N . GLY A 1 98 ? -15.867 -1.199 4.695 1 79.5 98 GLY A N 1
ATOM 674 C CA . GLY A 1 98 ? -15.531 -1.691 6.023 1 79.5 98 GLY A CA 1
ATOM 675 C C . GLY A 1 98 ? -15.016 -0.606 6.949 1 79.5 98 GLY A C 1
ATOM 676 O O . GLY A 1 98 ? -14.391 -0.899 7.965 1 79.5 98 GLY A O 1
ATOM 677 N N . HIS A 1 99 ? -15.25 0.635 6.508 1 89.25 99 HIS A N 1
ATOM 678 C CA . HIS A 1 99 ? -14.758 1.747 7.309 1 89.25 99 HIS A CA 1
ATOM 679 C C . HIS A 1 99 ? -15.859 2.334 8.18 1 89.25 99 HIS A C 1
ATOM 681 O O . HIS A 1 99 ? -15.742 3.469 8.656 1 89.25 99 HIS A O 1
ATOM 687 N N . GLY A 1 100 ? -16.953 1.528 8.336 1 87.69 100 GLY A N 1
ATOM 688 C CA . GLY A 1 100 ? -18.094 2.143 9.008 1 87.69 100 GLY A CA 1
ATOM 689 C C . GLY A 1 100 ? -18.609 3.385 8.297 1 87.69 100 GLY A C 1
ATOM 690 O O . GLY A 1 100 ? -18.781 3.379 7.078 1 87.69 100 GLY A O 1
ATOM 691 N N . ASP A 1 101 ? -18.891 4.434 9.086 1 92.19 101 ASP A N 1
ATOM 692 C CA . ASP A 1 101 ? -19.375 5.688 8.508 1 92.19 101 ASP A CA 1
ATOM 693 C C . ASP A 1 101 ? -18.203 6.617 8.172 1 92.19 101 ASP A C 1
ATOM 695 O O . ASP A 1 101 ? -18.422 7.703 7.625 1 92.19 101 ASP A O 1
ATOM 699 N N . VAL A 1 102 ? -17.109 6.184 8.43 1 95.19 102 VAL A N 1
ATOM 700 C CA . VAL A 1 102 ? -15.953 7.078 8.32 1 95.19 102 VAL A CA 1
ATOM 701 C C . VAL A 1 102 ? -15.594 7.277 6.852 1 95.19 102 VAL A C 1
ATOM 703 O O . VAL A 1 102 ? -15.492 6.312 6.094 1 95.19 102 VAL A O 1
ATOM 706 N N . VAL A 1 103 ? -15.469 8.562 6.5 1 92.44 103 VAL A N 1
ATOM 707 C CA . VAL A 1 103 ? -15.039 8.961 5.16 1 92.44 103 VAL A CA 1
ATOM 708 C C . VAL A 1 103 ? -13.938 10.008 5.254 1 92.44 103 VAL A C 1
ATOM 710 O O . VAL A 1 103 ? -13.883 10.781 6.215 1 92.44 103 VAL A O 1
ATOM 713 N N . GLY A 1 104 ? -13.055 9.945 4.223 1 90.69 104 GLY A N 1
ATOM 714 C CA . GLY A 1 104 ? -12.023 10.969 4.172 1 90.69 104 GLY A CA 1
ATOM 715 C C . GLY A 1 104 ? -10.656 10.422 3.826 1 90.69 104 GLY A C 1
ATOM 716 O O . GLY A 1 104 ? -10.539 9.336 3.256 1 90.69 104 GLY A O 1
ATOM 717 N N . VAL A 1 105 ? -9.664 11.352 4.133 1 89.06 105 VAL A N 1
ATOM 718 C CA . VAL A 1 105 ? -8.336 11 3.627 1 89.06 105 VAL A CA 1
ATOM 719 C C . VAL A 1 105 ? -7.277 11.336 4.672 1 89.06 105 VAL A C 1
ATOM 721 O O . VAL A 1 105 ? -7.406 12.328 5.398 1 89.06 105 VAL A O 1
ATOM 724 N N . VAL A 1 106 ? -6.324 10.461 4.789 1 92.19 106 VAL A N 1
ATOM 725 C CA . VAL A 1 106 ? -5.074 10.703 5.508 1 92.19 106 VAL A CA 1
ATOM 726 C C . VAL A 1 106 ? -3.906 10.703 4.523 1 92.19 106 VAL A C 1
ATOM 728 O O . VAL A 1 106 ? -3.764 9.789 3.715 1 92.19 106 VAL A O 1
ATOM 731 N N . ARG A 1 107 ? -3.084 11.734 4.609 1 86.88 107 ARG A N 1
ATOM 732 C CA . ARG A 1 107 ? -1.934 11.852 3.717 1 86.88 107 ARG A CA 1
ATOM 733 C C . ARG A 1 107 ? -0.639 11.992 4.508 1 86.88 107 ARG A C 1
ATOM 735 O O . ARG A 1 107 ? -0.587 12.727 5.496 1 86.88 107 ARG A O 1
ATOM 742 N N . LEU A 1 108 ? 0.324 11.281 4.082 1 89.06 108 LEU A N 1
ATOM 743 C CA . LEU A 1 108 ? 1.684 11.414 4.594 1 89.06 108 LEU A CA 1
ATOM 744 C C . LEU A 1 108 ? 2.637 11.875 3.494 1 89.06 108 LEU A C 1
ATOM 746 O O . LEU A 1 108 ? 2.549 11.406 2.355 1 89.06 108 LEU A O 1
ATOM 750 N N . VAL A 1 109 ? 3.514 12.797 3.84 1 81.75 109 VAL A N 1
ATOM 751 C CA . VAL A 1 109 ? 4.488 13.273 2.863 1 81.75 109 VAL A CA 1
ATOM 752 C C . VAL A 1 109 ? 5.859 13.406 3.523 1 81.75 109 VAL A C 1
ATOM 754 O O . VAL A 1 109 ? 5.996 14.078 4.555 1 81.75 109 VAL A O 1
ATOM 757 N N . GLN A 1 110 ? 6.773 12.688 2.945 1 83.44 110 GLN A N 1
ATOM 758 C CA . GLN A 1 110 ? 8.164 12.859 3.338 1 83.44 110 GLN A CA 1
ATOM 759 C C . GLN A 1 110 ? 8.781 14.094 2.678 1 83.44 110 GLN A C 1
ATOM 761 O O . GLN A 1 110 ? 8.953 14.133 1.458 1 83.44 110 GLN A O 1
ATOM 766 N N . VAL A 1 111 ? 9.164 15.055 3.488 1 72.44 111 VAL A N 1
ATOM 767 C CA . VAL A 1 111 ? 9.617 16.297 2.889 1 72.44 111 VAL A CA 1
ATOM 768 C C . VAL A 1 111 ? 11.141 16.297 2.783 1 72.44 111 VAL A C 1
ATOM 770 O O . VAL A 1 111 ? 11.719 17.031 1.979 1 72.44 111 VAL A O 1
ATOM 773 N N . ASN A 1 112 ? 11.828 15.578 3.545 1 71.06 112 ASN A N 1
ATOM 774 C CA . ASN A 1 112 ? 13.258 15.273 3.482 1 71.06 112 ASN A CA 1
ATOM 775 C C . ASN A 1 112 ? 13.578 13.961 4.195 1 71.06 112 ASN A C 1
ATOM 777 O O . ASN A 1 112 ? 12.68 13.242 4.617 1 71.06 112 ASN A O 1
ATOM 781 N N . ALA A 1 113 ? 14.828 13.641 4.25 1 76.25 113 ALA A N 1
ATOM 782 C CA . ALA A 1 113 ? 15.227 12.336 4.773 1 76.25 113 ALA A CA 1
ATOM 783 C C . ALA A 1 113 ? 14.727 12.141 6.203 1 76.25 113 ALA A C 1
ATOM 785 O O . ALA A 1 113 ? 14.469 11.016 6.633 1 76.25 113 ALA A O 1
ATOM 786 N N . GLU A 1 114 ? 14.414 13.297 6.949 1 75.88 114 GLU A N 1
ATOM 787 C CA . GLU A 1 114 ? 14.18 13.18 8.383 1 75.88 114 GLU A CA 1
ATOM 788 C C . GLU A 1 114 ? 12.75 13.57 8.742 1 75.88 114 GLU A C 1
ATOM 790 O O . GLU A 1 114 ? 12.242 13.203 9.805 1 75.88 114 GLU A O 1
ATOM 795 N N . THR A 1 115 ? 12.109 14.297 7.875 1 77.69 115 THR A N 1
ATOM 796 C CA . THR A 1 115 ? 10.852 14.922 8.273 1 77.69 115 THR A CA 1
ATOM 797 C C . THR A 1 115 ? 9.688 14.352 7.477 1 77.69 115 THR A C 1
ATOM 799 O O . THR A 1 115 ? 9.695 14.383 6.246 1 77.69 115 THR A O 1
ATOM 802 N N . ILE A 1 116 ? 8.695 13.852 8.227 1 84.94 116 ILE A N 1
ATOM 803 C CA . ILE A 1 116 ? 7.449 13.375 7.641 1 84.94 116 ILE A CA 1
ATOM 804 C C . ILE A 1 116 ? 6.281 14.219 8.148 1 84.94 116 ILE A C 1
ATOM 806 O O . ILE A 1 116 ? 6.219 14.547 9.336 1 84.94 116 ILE A O 1
ATOM 810 N N . LEU A 1 117 ? 5.434 14.625 7.172 1 79.75 117 LEU A N 1
ATOM 811 C CA . LEU A 1 117 ? 4.223 15.367 7.508 1 79.75 117 LEU A CA 1
ATOM 812 C C . LEU A 1 117 ? 2.986 14.484 7.355 1 79.75 117 LEU A C 1
ATOM 814 O O . LEU A 1 117 ? 2.928 13.641 6.453 1 79.75 117 LEU A O 1
ATOM 818 N N . GLY A 1 118 ? 2.082 14.648 8.281 1 84.94 118 GLY A N 1
ATOM 819 C CA . GLY A 1 118 ? 0.772 14.031 8.18 1 84.94 118 GLY A CA 1
ATOM 820 C C . GLY A 1 118 ? -0.365 15.031 8.141 1 84.94 118 GLY A C 1
ATOM 821 O O . GLY A 1 118 ? -0.321 16.047 8.836 1 84.94 118 GLY A O 1
ATOM 822 N N . GLU A 1 119 ? -1.32 14.789 7.32 1 82.31 119 GLU A N 1
ATOM 823 C CA . GLU A 1 119 ? -2.559 15.562 7.277 1 82.31 119 GLU A CA 1
ATOM 824 C C . GLU A 1 119 ? -3.773 14.648 7.121 1 82.31 119 GLU A C 1
ATOM 826 O O . GLU A 1 119 ? -3.652 13.523 6.629 1 82.31 119 GLU A O 1
ATOM 831 N N . ALA A 1 120 ? -4.906 15.188 7.652 1 89.31 120 ALA A N 1
ATOM 832 C CA . ALA A 1 120 ? -6.098 14.352 7.562 1 89.31 120 ALA A CA 1
ATOM 833 C C . ALA A 1 120 ? -7.363 15.203 7.52 1 89.31 120 ALA A C 1
ATOM 835 O O . ALA A 1 120 ? -7.434 16.25 8.156 1 89.31 120 ALA A O 1
ATOM 836 N N . THR A 1 121 ? -8.273 14.797 6.703 1 86.44 121 THR A N 1
ATOM 837 C CA . THR A 1 121 ? -9.656 15.258 6.699 1 86.44 121 THR A CA 1
ATOM 838 C C . THR A 1 121 ? -10.617 14.07 6.75 1 86.44 121 THR A C 1
ATOM 840 O O . THR A 1 121 ? -10.703 13.297 5.793 1 86.44 121 THR A O 1
ATOM 843 N N . LEU A 1 122 ? -11.312 13.977 7.875 1 94.62 122 LEU A N 1
ATOM 844 C CA . LEU A 1 122 ? -12.156 12.805 8.102 1 94.62 122 LEU A CA 1
ATOM 845 C C . LEU A 1 122 ? -13.539 13.227 8.586 1 94.62 122 LEU A C 1
ATOM 847 O O . LEU A 1 122 ? -13.68 14.219 9.305 1 94.62 122 LEU A O 1
ATOM 851 N N . GLY A 1 123 ? -14.5 12.445 8.18 1 95.12 123 GLY A N 1
ATOM 852 C CA . GLY A 1 123 ? -15.867 12.57 8.656 1 95.12 123 GLY A CA 1
ATOM 853 C C . GLY A 1 123 ? -16.516 11.234 8.961 1 95.12 123 GLY A C 1
ATOM 854 O O . GLY A 1 123 ? -15.914 10.188 8.75 1 95.12 123 GLY A O 1
ATOM 855 N N . GLY A 1 124 ? -17.781 11.367 9.578 1 96.88 124 GLY A N 1
ATOM 856 C CA . GLY A 1 124 ? -18.516 10.148 9.914 1 96.88 124 GLY A CA 1
ATOM 857 C C . GLY A 1 124 ? -18.078 9.539 11.234 1 96.88 124 GLY A C 1
ATOM 858 O O . GLY A 1 124 ? -18.391 8.383 11.523 1 96.88 124 GLY A O 1
ATOM 859 N N . LEU A 1 125 ? -17.312 10.297 11.961 1 97.56 125 LEU A N 1
ATOM 860 C CA . LEU A 1 125 ? -16.844 9.852 13.273 1 97.56 125 LEU A CA 1
ATOM 861 C C . LEU A 1 125 ? -17.875 10.188 14.352 1 97.56 125 LEU A C 1
ATOM 863 O O . LEU A 1 125 ? -18.797 10.977 14.109 1 97.56 125 LEU A O 1
ATOM 867 N N . ALA A 1 126 ? -17.734 9.484 15.477 1 96.81 126 ALA A N 1
ATOM 868 C CA . ALA A 1 126 ? -18.562 9.875 16.625 1 96.81 126 ALA A CA 1
ATOM 869 C C . ALA A 1 126 ? -18.219 11.289 17.078 1 96.81 126 ALA A C 1
ATOM 871 O O . ALA A 1 126 ? -17.047 11.633 17.234 1 96.81 126 ALA A O 1
ATOM 872 N N . PRO A 1 127 ? -19.281 12.078 17.375 1 97.44 127 PRO A N 1
ATOM 873 C CA . PRO A 1 127 ? -19.031 13.469 17.766 1 97.44 127 PRO A CA 1
ATOM 874 C C . PRO A 1 127 ? -18.312 13.594 19.094 1 97.44 127 PRO A C 1
ATOM 876 O O . PRO A 1 127 ? -18.641 12.883 20.047 1 97.44 127 PRO A O 1
ATOM 879 N N . GLY A 1 128 ? -17.328 14.531 19.109 1 97.44 128 GLY A N 1
ATOM 880 C CA . GLY A 1 128 ? -16.641 14.852 20.359 1 97.44 128 GLY A CA 1
ATOM 881 C C . GLY A 1 128 ? -15.906 13.664 20.953 1 97.44 128 GLY A C 1
ATOM 882 O O . GLY A 1 128 ? -15.844 13.516 22.172 1 97.44 128 GLY A O 1
ATOM 883 N N . THR A 1 129 ? -15.383 12.875 20.125 1 97.62 129 THR A N 1
ATOM 884 C CA . THR A 1 129 ? -14.82 11.617 20.594 1 97.62 129 THR A CA 1
ATOM 885 C C . THR A 1 129 ? -13.32 11.562 20.312 1 97.62 129 THR A C 1
ATOM 887 O O . THR A 1 129 ? -12.859 12.008 19.266 1 97.62 129 THR A O 1
ATOM 890 N N . GLU A 1 130 ? -12.641 11.008 21.25 1 97.88 130 GLU A N 1
ATOM 891 C CA . GLU A 1 130 ? -11.195 10.836 21.109 1 97.88 130 GLU A CA 1
ATOM 892 C C . GLU A 1 130 ? -10.867 9.57 20.328 1 97.88 130 GLU A C 1
ATOM 894 O O . GLU A 1 130 ? -11.445 8.508 20.578 1 97.88 130 GLU A O 1
ATOM 899 N N . TYR A 1 131 ? -9.922 9.719 19.422 1 97.56 131 TYR A N 1
ATOM 900 C CA . TYR A 1 131 ? -9.445 8.609 18.609 1 97.56 131 TYR A CA 1
ATOM 901 C C . TYR A 1 131 ? -7.926 8.484 18.703 1 97.56 131 TYR A C 1
ATOM 903 O O . TYR A 1 131 ? -7.215 9.492 18.703 1 97.56 131 TYR A O 1
ATOM 911 N N . GLU A 1 132 ? -7.492 7.293 18.766 1 97.31 132 GLU A N 1
ATOM 912 C CA . GLU A 1 132 ? -6.07 6.996 18.594 1 97.31 132 GLU A CA 1
ATOM 913 C C . GLU A 1 132 ? -5.758 6.621 17.141 1 97.31 132 GLU A C 1
ATOM 915 O O . GLU A 1 132 ? -6.375 5.711 16.594 1 97.31 132 GLU A O 1
ATOM 920 N N . ALA A 1 133 ? -4.867 7.352 16.594 1 96.88 133 ALA A N 1
ATOM 921 C CA . ALA A 1 133 ? -4.402 7.047 15.242 1 96.88 133 ALA A CA 1
ATOM 922 C C . ALA A 1 133 ? -3.078 6.289 15.281 1 96.88 133 ALA A C 1
ATOM 924 O O . ALA A 1 133 ? -2.1 6.762 15.867 1 96.88 133 ALA A O 1
ATOM 925 N N . THR A 1 134 ? -3.049 5.109 14.68 1 97.06 134 THR A N 1
ATOM 926 C CA . THR A 1 134 ? -1.843 4.285 14.664 1 97.06 134 THR A CA 1
ATOM 927 C C . THR A 1 134 ? -1.589 3.723 13.266 1 97.06 134 THR A C 1
ATOM 929 O O . THR A 1 134 ? -2.521 3.555 12.484 1 97.06 134 THR A O 1
ATOM 932 N N . ILE A 1 135 ? -0.338 3.553 12.93 1 97.25 135 ILE A N 1
ATOM 933 C CA . ILE A 1 135 ? 0.036 2.764 11.766 1 97.25 135 ILE A CA 1
ATOM 934 C C . ILE A 1 135 ? 0.223 1.303 12.164 1 97.25 135 ILE A C 1
ATOM 936 O O . ILE A 1 135 ? 0.881 1.007 13.164 1 97.25 135 ILE A O 1
ATOM 940 N N . ARG A 1 136 ? -0.398 0.423 11.375 1 96.12 136 ARG A N 1
ATOM 941 C CA . ARG A 1 136 ? -0.333 -1.011 11.641 1 96.12 136 ARG A CA 1
ATOM 942 C C . ARG A 1 136 ? 0.728 -1.68 10.773 1 96.12 136 ARG A C 1
ATOM 944 O O . ARG A 1 136 ? 1.153 -1.118 9.766 1 96.12 136 ARG A O 1
ATOM 951 N N . THR A 1 137 ? 1.12 -2.857 11.156 1 92.75 137 THR A N 1
ATOM 952 C CA . THR A 1 137 ? 2.217 -3.57 10.508 1 92.75 137 THR A CA 1
ATOM 953 C C . THR A 1 137 ? 1.845 -3.959 9.078 1 92.75 137 THR A C 1
ATOM 955 O O . THR A 1 137 ? 2.689 -3.938 8.188 1 92.75 137 THR A O 1
ATOM 958 N N . TYR A 1 138 ? 0.587 -4.305 8.844 1 92.44 138 TYR A N 1
ATOM 959 C CA . TYR A 1 138 ? 0.151 -4.762 7.527 1 92.44 138 TYR A CA 1
ATOM 960 C C . TYR A 1 138 ? -0.955 -3.871 6.977 1 92.44 138 TYR A C 1
ATOM 962 O O . TYR A 1 138 ? -1.589 -3.125 7.723 1 92.44 138 TYR A O 1
ATOM 970 N N . GLY A 1 139 ? -1.081 -3.908 5.66 1 94.88 139 GLY A N 1
ATOM 971 C CA . GLY A 1 139 ? -2.188 -3.25 4.984 1 94.88 139 GLY A CA 1
ATOM 972 C C . GLY A 1 139 ? -3.318 -4.195 4.633 1 94.88 139 GLY A C 1
ATOM 973 O O . GLY A 1 139 ? -4.312 -3.783 4.031 1 94.88 139 GLY A O 1
ATOM 974 N N . ASP A 1 140 ? -3.154 -5.477 5.047 1 86.81 140 ASP A N 1
ATOM 975 C CA . ASP A 1 140 ? -4.246 -6.438 4.91 1 86.81 140 ASP A CA 1
ATOM 976 C C . ASP A 1 140 ? -5.414 -6.074 5.824 1 86.81 140 ASP A C 1
ATOM 978 O O . ASP A 1 140 ? -5.332 -6.246 7.043 1 86.81 140 ASP A O 1
ATOM 982 N N . THR A 1 141 ? -6.484 -5.551 5.145 1 87.75 141 THR A N 1
ATOM 983 C CA . THR A 1 141 ? -7.602 -5.07 5.953 1 87.75 141 THR A CA 1
ATOM 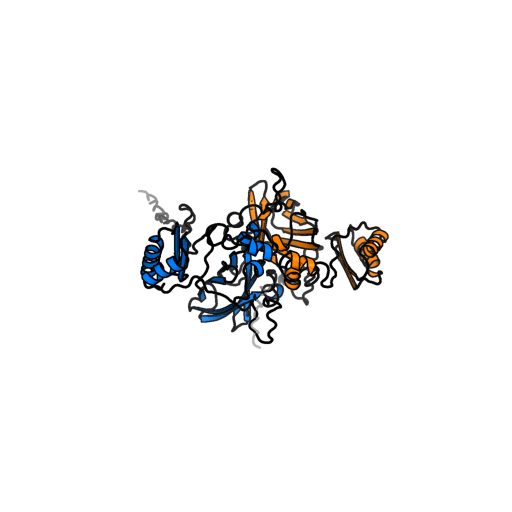984 C C . THR A 1 141 ? -8.828 -5.965 5.766 1 87.75 141 THR A C 1
ATOM 986 O O . THR A 1 141 ? -9.953 -5.535 6 1 87.75 141 THR A O 1
ATOM 989 N N . ARG A 1 142 ? -8.609 -7.141 5.289 1 78.38 142 ARG A N 1
ATOM 990 C CA . ARG A 1 142 ? -9.711 -8.047 4.977 1 78.38 142 ARG A CA 1
ATOM 991 C C . ARG A 1 142 ? -10.57 -8.305 6.211 1 78.38 142 ARG A C 1
ATOM 993 O O . ARG A 1 142 ? -11.789 -8.469 6.102 1 78.38 142 ARG A O 1
ATOM 1000 N N . ARG A 1 143 ? -9.961 -8.32 7.426 1 82.31 143 ARG A N 1
ATOM 1001 C CA . ARG A 1 143 ? -10.664 -8.516 8.695 1 82.31 143 ARG A CA 1
ATOM 1002 C C . ARG A 1 143 ? -10.5 -7.301 9.594 1 82.31 143 ARG A C 1
ATOM 1004 O O . ARG A 1 143 ? -10.414 -7.438 10.82 1 82.31 143 ARG A O 1
ATOM 1011 N N . GLY A 1 144 ? -10.383 -6.188 8.945 1 87.94 144 GLY A N 1
ATOM 1012 C CA . GLY A 1 144 ? -10.219 -4.965 9.711 1 87.94 144 GLY A CA 1
ATOM 1013 C C . GLY A 1 144 ? -8.883 -4.883 10.43 1 87.94 144 GLY A C 1
ATOM 1014 O O . GLY A 1 144 ? -7.84 -5.164 9.844 1 87.94 144 GLY A O 1
ATOM 1015 N N . ILE A 1 145 ? -8.969 -4.488 11.688 1 90.94 145 ILE A N 1
ATOM 1016 C CA . ILE A 1 145 ? -7.754 -4.223 12.453 1 90.94 145 ILE A CA 1
ATOM 1017 C C . ILE A 1 145 ? -7.062 -5.539 12.805 1 90.94 145 ILE A C 1
ATOM 1019 O O . ILE A 1 145 ? -5.852 -5.566 13.047 1 90.94 145 ILE A O 1
ATOM 1023 N N . GLU A 1 146 ? -7.801 -6.621 12.805 1 85.75 146 GLU A N 1
ATOM 1024 C CA . GLU A 1 146 ? -7.227 -7.918 13.148 1 85.75 146 GLU A CA 1
ATOM 1025 C C . GLU A 1 146 ? -6.18 -8.344 12.117 1 85.75 146 GLU A C 1
ATOM 1027 O O . GLU A 1 146 ? -5.086 -8.789 12.484 1 85.75 146 GLU A O 1
ATOM 1032 N N . SER A 1 147 ? -6.453 -8.172 10.859 1 85.31 147 SER A N 1
ATOM 1033 C CA . SER A 1 147 ? -5.527 -8.586 9.812 1 85.31 147 SER A CA 1
ATOM 1034 C C . SER A 1 147 ? -4.504 -7.492 9.516 1 85.31 147 SER A C 1
ATOM 1036 O O . SER A 1 147 ? -3.5 -7.742 8.844 1 85.31 147 SER A O 1
ATOM 1038 N N . ALA A 1 148 ? -4.758 -6.32 10.047 1 92.75 148 ALA A N 1
ATOM 1039 C CA . ALA A 1 148 ? -3.816 -5.223 9.867 1 92.75 148 ALA A CA 1
ATOM 1040 C C . ALA A 1 148 ? -2.598 -5.383 10.766 1 92.75 148 ALA A C 1
ATOM 1042 O O . ALA A 1 148 ? -1.568 -4.738 10.555 1 92.75 148 ALA A O 1
ATOM 1043 N N . GLY A 1 149 ? -2.719 -6.277 11.812 1 89.94 149 GLY A N 1
ATOM 1044 C CA . GLY A 1 149 ? -1.562 -6.621 12.625 1 89.94 149 GLY A CA 1
ATOM 1045 C C . GLY A 1 149 ? -1.314 -5.637 13.75 1 89.94 149 GLY A C 1
ATOM 1046 O O . GLY A 1 149 ? -2.168 -4.801 14.055 1 89.94 149 GLY A O 1
ATOM 1047 N N . GLU A 1 150 ? -0.176 -5.738 14.398 1 91.38 150 GLU A N 1
ATOM 1048 C CA . GLU A 1 150 ? 0.183 -4.918 15.555 1 91.38 150 GLU A CA 1
ATOM 1049 C C . GLU A 1 150 ? 0.606 -3.516 15.125 1 91.38 150 GLU A C 1
ATOM 1051 O O . GLU A 1 150 ? 0.811 -3.26 13.938 1 91.38 150 GLU A O 1
ATOM 1056 N N . VAL A 1 151 ? 0.661 -2.639 16.141 1 94 151 VAL A N 1
ATOM 1057 C CA . VAL A 1 151 ? 1.171 -1.301 15.852 1 94 151 VAL A CA 1
ATOM 1058 C C . VAL A 1 151 ? 2.592 -1.395 15.305 1 94 151 VAL A C 1
ATOM 1060 O O . VAL A 1 151 ? 3.424 -2.131 15.836 1 94 151 VAL A O 1
ATOM 1063 N N . TYR A 1 152 ? 2.795 -0.752 14.227 1 93.25 152 TYR A N 1
ATOM 1064 C CA . TYR A 1 152 ? 4.105 -0.716 13.594 1 93.25 152 TYR A CA 1
ATOM 1065 C C . TYR A 1 152 ? 5.16 -0.177 14.555 1 93.25 152 TYR A C 1
ATOM 1067 O O . TYR A 1 152 ? 4.926 0.81 15.258 1 93.25 152 TYR A O 1
ATOM 1075 N N . ASP A 1 153 ? 6.293 -0.913 14.547 1 88.44 153 ASP A N 1
ATOM 1076 C CA . ASP A 1 153 ? 7.418 -0.435 15.344 1 88.44 153 ASP A CA 1
ATOM 1077 C C . ASP A 1 153 ? 8.742 -0.722 14.648 1 88.44 153 ASP A C 1
ATOM 1079 O O . ASP A 1 153 ? 8.828 -1.625 13.812 1 88.44 153 ASP A O 1
ATOM 1083 N N . VAL A 1 154 ? 9.75 0.212 14.867 1 80.75 154 VAL A N 1
ATOM 1084 C CA . VAL A 1 154 ? 11.078 0.035 14.297 1 80.75 154 VAL A CA 1
ATOM 1085 C C . VAL A 1 154 ? 12.008 -0.595 15.336 1 80.75 154 VAL A C 1
ATOM 1087 O O . VAL A 1 154 ? 11.836 -0.377 16.547 1 80.75 154 VAL A O 1
ATOM 1090 N N . GLU A 1 155 ? 12.633 -1.812 15.125 1 63.84 155 GLU A N 1
ATOM 1091 C CA . GLU A 1 155 ? 13.5 -2.551 16.031 1 63.84 155 GLU A CA 1
ATOM 1092 C C . GLU A 1 155 ? 14.352 -1.605 16.875 1 63.84 155 GLU A C 1
ATOM 1094 O O . GLU A 1 155 ? 14.648 -1.898 18.047 1 63.84 155 GLU A O 1
ATOM 1099 N N . THR A 1 156 ? 14.93 -0.648 16.328 1 53.53 156 THR A N 1
ATOM 1100 C CA . THR A 1 156 ? 15.875 0.119 17.141 1 53.53 156 THR A CA 1
ATOM 1101 C C . THR A 1 156 ? 15.156 0.809 18.297 1 53.53 156 THR A C 1
ATOM 1103 O O . THR A 1 156 ? 15.797 1.397 19.172 1 53.53 156 THR A O 1
ATOM 1106 N N . ALA A 1 157 ? 13.93 0.96 18.141 1 50.06 157 ALA A N 1
ATOM 1107 C CA . ALA A 1 157 ? 13.406 1.722 19.266 1 50.06 157 ALA A CA 1
ATOM 1108 C C . ALA A 1 157 ? 13.438 0.895 20.547 1 50.06 157 ALA A C 1
ATOM 1110 O O . ALA A 1 157 ? 12.484 0.181 20.859 1 50.06 157 ALA A O 1
ATOM 1111 N N . THR A 1 158 ? 14.406 0.183 20.672 1 43.31 158 THR A N 1
ATOM 1112 C CA . THR A 1 158 ? 14.781 -0.627 21.828 1 43.31 158 THR A CA 1
ATOM 1113 C C . THR A 1 158 ? 14.438 0.093 23.125 1 43.31 158 THR A C 1
ATOM 1115 O O . THR A 1 158 ? 14.672 -0.439 24.219 1 43.31 158 THR A O 1
ATOM 1118 N N . ALA A 1 159 ? 14.469 1.343 23.219 1 45.09 159 ALA A N 1
ATOM 1119 C CA . ALA A 1 159 ? 14.359 1.664 24.641 1 45.09 159 ALA A CA 1
ATOM 1120 C C . ALA A 1 159 ? 13.031 1.182 25.219 1 45.09 159 ALA A C 1
ATOM 1122 O O . ALA A 1 159 ? 11.977 1.359 24.594 1 45.09 159 ALA A O 1
ATOM 1123 N N . GLU A 1 160 ? 12.969 0.178 25.969 1 49.31 160 GLU A N 1
ATOM 1124 C CA . GLU A 1 160 ? 11.883 -0.263 26.828 1 49.31 160 GLU A CA 1
ATOM 1125 C C . GLU A 1 160 ? 11 0.909 27.25 1 49.31 160 GLU A C 1
ATOM 1127 O O . GLU A 1 160 ? 11.5 1.924 27.75 1 49.31 160 GLU A O 1
ATOM 1132 N N . GLY A 1 161 ? 9.773 0.965 26.938 1 55.75 161 GLY A N 1
ATOM 1133 C CA . GLY A 1 161 ? 8.797 1.914 27.438 1 55.75 161 GLY A CA 1
ATOM 1134 C C . GLY A 1 161 ? 8.516 3.055 26.484 1 55.75 161 GLY A C 1
ATOM 1135 O O . GLY A 1 161 ? 7.73 3.953 26.797 1 55.75 161 GLY A O 1
ATOM 1136 N N . GLY A 1 162 ? 9.289 3.117 25.297 1 65.56 162 GLY A N 1
ATOM 1137 C CA . GLY A 1 162 ? 9.078 4.309 24.484 1 65.56 162 GLY A CA 1
ATOM 1138 C C . GLY A 1 162 ? 7.941 4.164 23.5 1 65.56 162 GLY A C 1
ATOM 1139 O O . GLY A 1 162 ? 7.285 3.121 23.453 1 65.56 162 GLY A O 1
ATOM 1140 N N . GLN A 1 163 ? 7.469 5.297 22.984 1 81 163 GLN A N 1
ATOM 1141 C CA . GLN A 1 163 ? 6.395 5.383 22 1 81 163 GLN A CA 1
ATOM 1142 C C . GLN A 1 163 ? 6.773 4.664 20.703 1 81 163 GLN A C 1
ATOM 1144 O O . GLN A 1 163 ? 7.855 4.879 20.156 1 81 163 GLN A O 1
ATOM 1149 N N . ARG A 1 164 ? 5.992 3.67 20.391 1 88.88 164 ARG A N 1
ATOM 1150 C CA . ARG A 1 164 ? 6.199 2.963 19.141 1 88.88 164 ARG A CA 1
ATOM 1151 C C . ARG A 1 164 ? 6.074 3.914 17.953 1 88.88 164 ARG A C 1
ATOM 1153 O O . ARG A 1 164 ? 5.289 4.863 17.984 1 88.88 164 ARG A O 1
ATOM 1160 N N . ALA A 1 165 ? 6.805 3.637 16.906 1 89.69 165 ALA A N 1
ATOM 1161 C CA . ALA A 1 165 ? 6.859 4.512 15.734 1 89.69 165 ALA A CA 1
ATOM 1162 C C . ALA A 1 165 ? 5.473 4.695 15.117 1 89.69 165 ALA A C 1
ATOM 1164 O O . ALA A 1 165 ? 5.16 5.762 14.586 1 89.69 165 ALA A O 1
ATOM 1165 N N . GLY A 1 166 ? 4.605 3.656 15.18 1 94 166 GLY A N 1
ATOM 1166 C CA . GLY A 1 166 ? 3.299 3.688 14.547 1 94 166 GLY A CA 1
ATOM 1167 C C . GLY A 1 166 ? 2.248 4.395 15.383 1 94 166 GLY A C 1
ATOM 1168 O O . GLY A 1 166 ? 1.106 4.559 14.945 1 94 166 GLY A O 1
ATOM 1169 N N . GLU A 1 167 ? 2.572 4.758 16.609 1 93.5 167 GLU A N 1
ATOM 1170 C CA . GLU A 1 167 ? 1.677 5.574 17.422 1 93.5 167 GLU A CA 1
ATOM 1171 C C . GLU A 1 167 ? 1.763 7.047 17.031 1 93.5 167 GLU A C 1
ATOM 1173 O O . GLU A 1 167 ? 2.6 7.785 17.562 1 93.5 167 GLU A O 1
ATOM 1178 N N . ILE A 1 168 ? 0.888 7.488 16.219 1 91.69 168 ILE A N 1
ATOM 1179 C CA . ILE A 1 168 ? 1.131 8.742 15.508 1 91.69 168 ILE A CA 1
ATOM 1180 C C . ILE A 1 168 ? 0.455 9.891 16.25 1 91.69 168 ILE A C 1
ATOM 1182 O O . ILE A 1 168 ? 1.046 10.961 16.422 1 91.69 168 ILE A O 1
ATOM 1186 N N . ALA A 1 169 ? -0.805 9.727 16.656 1 90.62 169 ALA A N 1
ATOM 1187 C CA . ALA A 1 169 ? -1.492 10.867 17.266 1 90.62 169 ALA A CA 1
ATOM 1188 C C . ALA A 1 169 ? -2.732 10.414 18.031 1 90.62 169 ALA A C 1
ATOM 1190 O O . ALA A 1 169 ? -3.23 9.305 17.828 1 90.62 169 ALA A O 1
ATOM 1191 N N . VAL A 1 170 ? -3.088 11.234 18.969 1 94.38 170 VAL A N 1
ATOM 1192 C CA . VAL A 1 170 ? -4.426 11.211 19.547 1 94.38 170 VAL A CA 1
ATOM 1193 C C . VAL A 1 170 ? -5.207 12.445 19.109 1 94.38 170 VAL A C 1
ATOM 1195 O O . VAL A 1 170 ? -4.738 13.57 19.266 1 94.38 170 VAL A O 1
ATOM 1198 N N . VAL A 1 171 ? -6.359 12.18 18.516 1 94.44 171 VAL A N 1
ATOM 1199 C CA . VAL A 1 171 ? -7.133 13.273 17.953 1 94.44 171 VAL A CA 1
ATOM 1200 C C . VAL A 1 171 ? -8.562 13.219 18.484 1 94.44 171 VAL A C 1
ATOM 1202 O O . VAL A 1 171 ? -9.055 12.156 18.859 1 94.44 171 VAL A O 1
ATOM 1205 N N . VAL A 1 172 ? -9.211 14.367 18.469 1 96.75 172 VAL A N 1
ATOM 1206 C CA . VAL A 1 172 ? -10.602 14.461 18.922 1 96.75 172 VAL A CA 1
ATOM 1207 C C . VAL A 1 172 ? -11.477 15.016 17.797 1 96.75 172 VAL A C 1
ATOM 1209 O O . VAL A 1 172 ? -11.133 16.016 17.172 1 96.75 172 VAL A O 1
ATOM 1212 N N . SER A 1 173 ? -12.516 14.273 17.516 1 97.5 173 SER A N 1
ATOM 1213 C CA . SER A 1 173 ? -13.461 14.773 16.531 1 97.5 173 SER A CA 1
ATOM 1214 C C . SER A 1 173 ? -14.25 15.961 17.078 1 97.5 173 SER A C 1
ATOM 1216 O O . SER A 1 173 ? -14.438 16.078 18.297 1 97.5 173 SER A O 1
ATOM 1218 N N . ASP A 1 174 ? -14.68 16.75 16.172 1 96.12 174 ASP A N 1
ATOM 1219 C CA . ASP A 1 174 ? -15.492 17.891 16.594 1 96.12 174 ASP A CA 1
ATOM 1220 C C . ASP A 1 174 ? -16.953 17.484 16.781 1 96.12 174 ASP A C 1
ATOM 1222 O O . ASP A 1 174 ? -17.281 16.297 16.75 1 96.12 174 ASP A O 1
ATOM 1226 N N . ALA A 1 175 ? -17.812 18.438 17.062 1 97.25 175 ALA A N 1
ATOM 1227 C CA . ALA A 1 175 ? -19.203 18.188 17.391 1 97.25 175 ALA A CA 1
ATOM 1228 C C . ALA A 1 175 ? -19.953 17.578 16.203 1 97.25 175 ALA A C 1
ATOM 1230 O O . ALA A 1 175 ? -21.031 17 16.375 1 97.25 175 ALA A O 1
ATOM 1231 N N . ARG A 1 176 ? -19.422 17.75 15.039 1 96.88 176 ARG A N 1
ATOM 1232 C CA . ARG A 1 176 ? -20.047 17.219 13.844 1 96.88 176 ARG A CA 1
ATOM 1233 C C . ARG A 1 176 ? -19.453 15.852 13.484 1 96.88 176 ARG A C 1
ATOM 1235 O O . ARG A 1 176 ? -19.797 15.273 12.453 1 96.88 176 ARG A O 1
ATOM 1242 N N . GLY A 1 177 ? -18.516 15.375 14.289 1 97.44 177 GLY A N 1
ATOM 1243 C CA . GLY A 1 177 ? -17.859 14.109 13.984 1 97.44 177 GLY A CA 1
ATOM 1244 C C . GLY A 1 177 ? -16.828 14.227 12.891 1 97.44 177 GLY A C 1
ATOM 1245 O O . GLY A 1 177 ? -16.672 13.32 12.078 1 97.44 177 GLY A O 1
ATOM 1246 N N . GLU A 1 178 ? -16.203 15.344 12.875 1 95.94 178 GLU A N 1
ATOM 1247 C CA . GLU A 1 178 ? -15.203 15.602 11.844 1 95.94 178 GLU A CA 1
ATOM 1248 C C . GLU A 1 178 ? -13.836 15.875 12.453 1 95.94 178 GLU A C 1
ATOM 1250 O O . GLU A 1 178 ? -13.734 16.359 13.586 1 95.94 178 GLU A O 1
ATOM 1255 N N . ILE A 1 179 ? -12.812 15.469 11.734 1 93.56 179 ILE A N 1
ATOM 1256 C CA . ILE A 1 179 ? -11.43 15.805 12.062 1 93.56 179 ILE A CA 1
ATOM 1257 C C . ILE A 1 179 ? -10.75 16.453 10.859 1 93.56 179 ILE A C 1
ATOM 1259 O O . ILE A 1 179 ? -10.805 15.922 9.75 1 93.56 179 ILE A O 1
ATOM 1263 N N . THR A 1 180 ? -10.258 17.578 11.062 1 84.88 180 THR A N 1
ATOM 1264 C CA . THR A 1 180 ? -9.375 18.234 10.102 1 84.88 180 THR A CA 1
ATOM 1265 C C . THR A 1 180 ? -8.008 18.516 10.727 1 84.88 180 THR A C 1
ATOM 1267 O O . THR A 1 180 ? -7.883 19.344 11.617 1 84.88 180 THR A O 1
ATOM 1270 N N . LEU A 1 181 ? -7.074 17.797 10.367 1 83.06 181 LEU A N 1
ATOM 1271 C CA . LEU A 1 181 ? -5.703 17.938 10.844 1 83.06 181 LEU A CA 1
ATOM 1272 C C . LEU A 1 181 ? -4.812 18.547 9.766 1 83.06 181 LEU A C 1
ATOM 1274 O O . LEU A 1 181 ? -4.594 17.938 8.719 1 83.06 181 LEU A O 1
ATOM 1278 N N . PRO A 1 182 ? -4.406 19.75 9.992 1 70.19 182 PRO A N 1
ATOM 1279 C CA . PRO A 1 182 ? -3.461 20.312 9.031 1 70.19 182 PRO A CA 1
ATOM 1280 C C . PRO A 1 182 ? -2.131 19.562 9 1 70.19 182 PRO A C 1
ATOM 1282 O O . PRO A 1 182 ? -1.856 18.75 9.883 1 70.19 182 PRO A O 1
ATOM 1285 N N . ALA A 1 183 ? -1.384 19.781 7.98 1 73.5 183 ALA A N 1
ATOM 1286 C CA . ALA A 1 183 ? -0.078 19.125 7.891 1 73.5 183 ALA A CA 1
ATOM 1287 C C . ALA A 1 183 ? 0.716 19.312 9.18 1 73.5 183 ALA A C 1
ATOM 1289 O O . ALA A 1 183 ? 0.952 20.453 9.609 1 73.5 183 ALA A O 1
ATOM 1290 N N . THR A 1 184 ? 1.095 18.312 9.82 1 75.31 184 THR A N 1
ATOM 1291 C CA . THR A 1 184 ? 1.799 18.297 11.102 1 75.31 184 THR A CA 1
ATOM 1292 C C . THR A 1 184 ? 2.992 17.344 11.047 1 75.31 184 THR A C 1
ATOM 1294 O O . THR A 1 184 ? 2.91 16.266 10.461 1 75.31 184 THR A O 1
ATOM 1297 N N . ILE A 1 185 ? 4.051 17.781 11.711 1 79.75 185 ILE A N 1
ATOM 1298 C CA . ILE A 1 185 ? 5.23 16.922 11.773 1 79.75 185 ILE A CA 1
ATOM 1299 C C . ILE A 1 185 ? 4.941 15.703 12.648 1 79.75 185 ILE A C 1
ATOM 1301 O O . ILE A 1 185 ? 4.422 15.844 13.758 1 79.75 185 ILE A O 1
ATOM 1305 N N . LEU A 1 186 ? 5.219 14.594 12.109 1 86.56 186 LEU A N 1
ATOM 1306 C CA . LEU A 1 186 ? 5.039 13.352 12.859 1 86.56 186 LEU A CA 1
ATOM 1307 C C . LEU A 1 186 ? 6.367 12.867 13.438 1 86.56 186 LEU A C 1
ATOM 1309 O O . LEU A 1 186 ? 7.387 13.555 13.312 1 86.56 186 LEU A O 1
ATOM 1313 N N . SER A 1 187 ? 6.309 11.719 14.094 1 82.69 187 SER A N 1
ATOM 1314 C CA . SER A 1 187 ? 7.484 11.172 14.766 1 82.69 187 SER A CA 1
ATOM 1315 C C . SER A 1 187 ? 8.625 10.938 13.781 1 82.69 187 SER A C 1
ATOM 1317 O O . SER A 1 187 ? 8.398 10.516 12.648 1 82.69 187 SER A O 1
ATOM 1319 N N . ASP A 1 188 ? 9.828 11.109 14.25 1 76.19 188 ASP A N 1
ATOM 1320 C CA . ASP A 1 188 ? 11.023 10.953 13.422 1 76.19 188 ASP A CA 1
ATOM 1321 C C . ASP A 1 188 ? 11.266 9.484 13.078 1 76.19 188 ASP A C 1
ATOM 1323 O O . ASP A 1 188 ? 12.008 9.18 12.133 1 76.19 188 ASP A O 1
ATOM 1327 N N . GLY A 1 189 ? 10.727 8.68 13.852 1 83.25 189 GLY A N 1
ATOM 1328 C CA . GLY A 1 189 ? 10.906 7.266 13.578 1 83.25 189 GLY A CA 1
ATOM 1329 C C . GLY A 1 189 ? 10.07 6.77 12.406 1 83.25 189 GLY A C 1
ATOM 1330 O O . GLY A 1 189 ? 10.281 5.664 11.914 1 83.25 189 GLY A O 1
ATOM 1331 N N . LEU A 1 190 ? 9.273 7.676 11.953 1 89.81 190 LEU A N 1
ATOM 1332 C CA . LEU A 1 190 ? 8.391 7.32 10.844 1 89.81 190 LEU A CA 1
ATOM 1333 C C . LEU A 1 190 ? 8.945 7.84 9.523 1 89.81 190 LEU A C 1
ATOM 1335 O O . LEU A 1 190 ? 9.406 8.984 9.445 1 89.81 190 LEU A O 1
ATOM 1339 N N . LYS A 1 191 ? 9.047 6.977 8.578 1 91.38 191 LYS A N 1
ATOM 1340 C CA . LYS A 1 191 ? 9.383 7.344 7.207 1 91.38 191 LYS A CA 1
ATOM 1341 C C . LYS A 1 191 ? 8.312 6.867 6.23 1 91.38 191 LYS A C 1
ATOM 1343 O O . LYS A 1 191 ? 7.809 5.75 6.348 1 91.38 191 LYS A O 1
ATOM 1348 N N . THR A 1 192 ? 7.953 7.723 5.293 1 90.94 192 THR A N 1
ATOM 1349 C CA . THR A 1 192 ? 6.895 7.375 4.352 1 90.94 192 THR A CA 1
ATOM 1350 C C . THR A 1 192 ? 7.223 6.078 3.619 1 90.94 192 THR A C 1
ATOM 1352 O O . THR A 1 192 ? 6.371 5.191 3.502 1 90.94 192 THR A O 1
ATOM 1355 N N . TRP A 1 193 ? 8.5 5.898 3.135 1 91.44 193 TRP A N 1
ATOM 1356 C CA . TRP A 1 193 ? 8.859 4.711 2.369 1 91.44 193 TRP A CA 1
ATOM 1357 C C . TRP A 1 193 ? 8.836 3.467 3.25 1 91.44 193 TRP A C 1
ATOM 1359 O O . TRP A 1 193 ? 8.82 2.342 2.744 1 91.44 193 TRP A O 1
ATOM 1369 N N . ASP A 1 194 ? 8.758 3.643 4.57 1 92.81 194 ASP A N 1
ATOM 1370 C CA . ASP A 1 194 ? 8.672 2.494 5.469 1 92.81 194 ASP A CA 1
ATOM 1371 C C . ASP A 1 194 ? 7.223 2.111 5.742 1 92.81 194 ASP A C 1
ATOM 1373 O O . ASP A 1 194 ? 6.934 0.971 6.113 1 92.81 194 ASP A O 1
ATOM 1377 N N . VAL A 1 195 ? 6.289 3.02 5.574 1 95.81 195 VAL A N 1
ATOM 1378 C CA . VAL A 1 195 ? 4.938 2.736 6.039 1 95.81 195 VAL A CA 1
ATOM 1379 C C . VAL A 1 195 ? 4.016 2.502 4.844 1 95.81 195 VAL A C 1
ATOM 1381 O O . VAL A 1 195 ? 2.877 2.057 5.008 1 95.81 195 VAL A O 1
ATOM 1384 N N . ILE A 1 196 ? 4.488 2.764 3.645 1 95.94 196 ILE A N 1
ATOM 1385 C CA . ILE A 1 196 ? 3.729 2.443 2.439 1 95.94 196 ILE A CA 1
ATOM 1386 C C . ILE A 1 196 ? 3.361 0.962 2.441 1 95.94 196 ILE A C 1
ATOM 1388 O O . ILE A 1 196 ? 4.195 0.109 2.758 1 95.94 196 ILE A O 1
ATOM 1392 N N . GLY A 1 197 ? 2.066 0.658 2.068 1 96.69 197 GLY A N 1
ATOM 1393 C CA . GLY A 1 197 ? 1.562 -0.706 2.064 1 96.69 197 GLY A CA 1
ATOM 1394 C C . GLY A 1 197 ? 1.025 -1.148 3.412 1 96.69 197 GLY A C 1
ATOM 1395 O O . GLY A 1 197 ? 0.344 -2.172 3.508 1 96.69 197 GLY A O 1
ATOM 1396 N N . ARG A 1 198 ? 1.396 -0.456 4.41 1 96.94 198 ARG A N 1
ATOM 1397 C CA . ARG A 1 198 ? 0.795 -0.661 5.723 1 96.94 198 ARG A CA 1
ATOM 1398 C C . ARG A 1 198 ? -0.547 0.055 5.828 1 96.94 198 ARG A C 1
ATOM 1400 O O . ARG A 1 198 ? -1.155 0.399 4.812 1 96.94 198 ARG A O 1
ATOM 1407 N N . SER A 1 199 ? -1.071 0.141 7.074 1 97.5 199 SER A N 1
ATOM 1408 C CA . SER A 1 199 ? -2.393 0.75 7.188 1 97.5 199 SER A CA 1
ATOM 1409 C C . SER A 1 199 ? -2.455 1.718 8.367 1 97.5 199 SER A C 1
ATOM 1411 O O . SER A 1 199 ? -1.67 1.606 9.312 1 97.5 199 SER A O 1
ATOM 1413 N N . VAL A 1 200 ? -3.303 2.676 8.227 1 97.5 200 VAL A N 1
ATOM 1414 C CA . VAL A 1 200 ? -3.611 3.57 9.336 1 97.5 200 VAL A CA 1
ATOM 1415 C C . VAL A 1 200 ? -4.926 3.152 9.992 1 97.5 200 VAL A C 1
ATOM 1417 O O . VAL A 1 200 ? -5.906 2.869 9.297 1 97.5 200 VAL A O 1
ATOM 1420 N N . ALA A 1 201 ? -4.902 3.082 11.297 1 97.62 201 ALA A N 1
ATOM 1421 C CA . ALA A 1 201 ? -6.078 2.719 12.078 1 97.62 201 ALA A CA 1
ATOM 1422 C C . ALA A 1 201 ? -6.527 3.875 12.969 1 97.62 201 ALA A C 1
ATOM 1424 O O . ALA A 1 201 ? -5.699 4.566 13.562 1 97.62 201 ALA A O 1
ATOM 1425 N N . LEU A 1 202 ? -7.773 4.125 12.969 1 97.19 202 LEU A N 1
ATOM 1426 C CA . LEU A 1 202 ? -8.414 5.02 13.93 1 97.19 202 LEU A CA 1
ATOM 1427 C C . LEU A 1 202 ? -9.234 4.227 14.945 1 97.19 202 LEU A C 1
ATOM 1429 O O . LEU A 1 202 ? -10.219 3.578 14.578 1 97.19 202 LEU A O 1
ATOM 1433 N N . ARG A 1 203 ? -8.836 4.285 16.156 1 97.44 203 ARG A N 1
ATOM 1434 C CA . ARG A 1 203 ? -9.539 3.551 17.203 1 97.44 203 ARG A CA 1
ATOM 1435 C C . ARG A 1 203 ? -10.273 4.504 18.141 1 97.44 203 ARG A C 1
ATOM 1437 O O . ARG A 1 203 ? -9.656 5.395 18.734 1 97.44 203 ARG A O 1
ATOM 1444 N N . ASN A 1 204 ? -11.531 4.27 18.234 1 97.12 204 ASN A N 1
ATOM 1445 C CA . ASN A 1 204 ? -12.328 4.953 19.25 1 97.12 204 ASN A CA 1
ATOM 1446 C C . ASN A 1 204 ? -11.922 4.527 20.656 1 97.12 204 ASN A C 1
ATOM 1448 O O . ASN A 1 204 ? -12.07 3.357 21.031 1 97.12 204 ASN A O 1
ATOM 1452 N N . THR A 1 205 ? -11.5 5.516 21.453 1 95.5 205 THR A N 1
ATOM 1453 C CA . THR A 1 205 ? -10.945 5.164 22.75 1 95.5 205 THR A CA 1
ATOM 1454 C C . THR A 1 205 ? -12.055 4.77 23.719 1 95.5 205 THR A C 1
ATOM 1456 O O . THR A 1 205 ? -11.797 4.113 24.734 1 95.5 205 THR A O 1
ATOM 1459 N N . GLU A 1 206 ? -13.289 5.102 23.484 1 94.69 206 GLU A N 1
ATOM 1460 C CA . GLU A 1 206 ? -14.414 4.777 24.344 1 94.69 206 GLU A CA 1
ATOM 1461 C C . GLU A 1 206 ? -14.961 3.385 24.047 1 94.69 206 GLU A C 1
ATOM 1463 O O . GLU A 1 206 ? -15.203 2.598 24.969 1 94.69 206 GLU A O 1
ATOM 1468 N N . THR A 1 207 ? -15.109 3.027 22.812 1 95.25 207 THR A N 1
ATOM 1469 C CA . THR A 1 207 ? -15.781 1.79 22.438 1 95.25 207 THR A CA 1
ATOM 1470 C C . THR A 1 207 ? -14.766 0.743 21.984 1 95.25 207 THR A C 1
ATOM 1472 O O . THR A 1 207 ? -15.094 -0.44 21.875 1 95.25 207 THR A O 1
ATOM 1475 N N . ASN A 1 208 ? -13.594 1.165 21.578 1 94.81 208 ASN A N 1
ATOM 1476 C CA . ASN A 1 208 ? -12.523 0.33 21.047 1 94.81 208 ASN A CA 1
ATOM 1477 C C . ASN A 1 208 ? -12.805 -0.081 19.609 1 94.81 208 ASN A C 1
ATOM 1479 O O . ASN A 1 208 ? -12.039 -0.849 19.016 1 94.81 208 ASN A O 1
ATOM 1483 N N . ALA A 1 209 ? -13.906 0.449 19.094 1 93.88 209 ALA A N 1
ATOM 1484 C CA . ALA A 1 209 ? -14.164 0.219 17.672 1 93.88 209 ALA A CA 1
ATOM 1485 C C . ALA A 1 209 ? -13.094 0.884 16.797 1 93.88 209 ALA A C 1
ATOM 1487 O O . ALA A 1 209 ? -12.633 1.982 17.109 1 93.88 209 ALA A O 1
ATOM 1488 N N . SER A 1 210 ? -12.695 0.181 15.719 1 95.62 210 SER A N 1
ATOM 1489 C CA . SER A 1 210 ? -11.625 0.717 14.883 1 95.62 21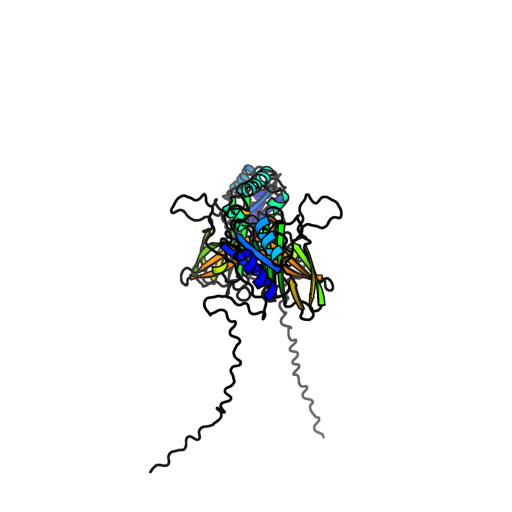0 SER A CA 1
ATOM 1490 C C . SER A 1 210 ? -11.969 0.602 13.398 1 95.62 210 SER A C 1
ATOM 1492 O O . SER A 1 210 ? -12.734 -0.275 13 1 95.62 210 SER A O 1
ATOM 1494 N N . VAL A 1 211 ? -11.445 1.531 12.656 1 95.44 211 VAL A N 1
ATOM 1495 C CA . VAL A 1 211 ? -11.445 1.458 11.195 1 95.44 211 VAL A CA 1
ATOM 1496 C C . VAL A 1 211 ? -10.016 1.535 10.672 1 95.44 211 VAL A C 1
ATOM 1498 O O . VAL A 1 211 ? -9.156 2.172 11.289 1 95.44 211 VAL A O 1
ATOM 1501 N N . VAL A 1 212 ? -9.781 0.847 9.57 1 96.5 212 VAL A N 1
ATOM 1502 C CA . VAL A 1 212 ? -8.43 0.758 9.039 1 96.5 212 VAL A CA 1
ATOM 1503 C C . VAL A 1 212 ? -8.453 0.993 7.527 1 96.5 212 VAL A C 1
ATOM 1505 O O . VAL A 1 212 ? -9.367 0.541 6.836 1 96.5 212 VAL A O 1
ATOM 1508 N N . ALA A 1 213 ? -7.488 1.709 6.988 1 95.25 213 ALA A N 1
ATOM 1509 C CA . ALA A 1 213 ? -7.32 1.957 5.559 1 95.25 213 ALA A CA 1
ATOM 1510 C C . ALA A 1 213 ? -5.855 1.835 5.148 1 95.25 213 ALA A C 1
ATOM 1512 O O . ALA A 1 213 ? -4.957 2.238 5.895 1 95.25 213 ALA A O 1
ATOM 1513 N N . VAL A 1 214 ? -5.664 1.38 3.982 1 96.31 214 VAL A N 1
ATOM 1514 C CA . VAL A 1 214 ? -4.316 1.095 3.504 1 96.31 214 VAL A CA 1
ATOM 1515 C C . VAL A 1 214 ? -3.625 2.395 3.102 1 96.31 214 VAL A C 1
ATOM 1517 O O . VAL A 1 214 ? -4.234 3.264 2.475 1 96.31 214 VAL A O 1
ATOM 1520 N N . LEU A 1 215 ? -2.344 2.51 3.445 1 97.06 215 LEU A N 1
ATOM 1521 C CA . LEU A 1 215 ? -1.499 3.596 2.963 1 97.06 215 LEU A CA 1
ATOM 1522 C C . LEU A 1 215 ? -0.883 3.248 1.612 1 97.06 215 LEU A C 1
ATOM 1524 O O . LEU A 1 215 ? 0.044 2.438 1.539 1 97.06 215 LEU A O 1
ATOM 1528 N N . ALA A 1 216 ? -1.365 3.91 0.611 1 95.38 216 ALA A N 1
ATOM 1529 C CA . ALA A 1 216 ? -0.926 3.623 -0.752 1 95.38 216 ALA A CA 1
ATOM 1530 C C . ALA A 1 216 ? 0.028 4.699 -1.259 1 95.38 216 ALA A C 1
ATOM 1532 O O . ALA A 1 216 ? -0.061 5.859 -0.848 1 95.38 216 ALA A O 1
ATOM 1533 N N . ARG A 1 217 ? 0.943 4.238 -2.16 1 92.31 217 ARG A N 1
ATOM 1534 C CA . ARG A 1 217 ? 1.807 5.211 -2.818 1 92.31 217 ARG A CA 1
ATOM 1535 C C . ARG A 1 217 ? 0.983 6.27 -3.545 1 92.31 217 ARG A C 1
ATOM 1537 O O . ARG A 1 217 ? 0.029 5.945 -4.254 1 92.31 217 ARG A O 1
ATOM 1544 N N . SER A 1 218 ? 1.286 7.504 -3.307 1 85.25 218 SER A N 1
ATOM 1545 C CA . SER A 1 218 ? 0.622 8.617 -3.979 1 85.25 218 SER A CA 1
ATOM 1546 C C . SER A 1 218 ? 1.629 9.516 -4.691 1 85.25 218 SER A C 1
ATOM 1548 O O . SER A 1 218 ? 2.814 9.516 -4.352 1 85.25 218 SER A O 1
ATOM 1550 N N . ALA A 1 219 ? 1.055 10.117 -5.805 1 70.25 219 ALA A N 1
ATOM 1551 C CA . ALA A 1 219 ? 1.911 11.094 -6.477 1 70.25 219 ALA A CA 1
ATOM 1552 C C . ALA A 1 219 ? 2.242 12.258 -5.551 1 70.25 219 ALA A C 1
ATOM 1554 O O . ALA A 1 219 ? 1.393 12.711 -4.777 1 70.25 219 ALA A O 1
ATOM 1555 N N . GLY A 1 220 ? 3.488 12.508 -5.121 1 56.84 220 GLY A N 1
ATOM 1556 C CA . GLY A 1 220 ? 3.947 13.539 -4.203 1 56.84 220 GLY A CA 1
ATOM 1557 C C . GLY A 1 220 ? 3.459 14.93 -4.57 1 56.84 220 GLY A C 1
ATOM 1558 O O . GLY A 1 220 ? 2.732 15.102 -5.551 1 56.84 220 GLY A O 1
ATOM 1559 N N . VAL A 1 221 ? 3.359 15.93 -3.51 1 45.97 221 VAL A N 1
ATOM 1560 C CA . VAL A 1 221 ? 2.875 17.312 -3.549 1 45.97 221 VAL A CA 1
ATOM 1561 C C . VAL A 1 221 ? 3.348 17.984 -4.832 1 45.97 221 VAL A C 1
ATOM 1563 O O . VAL A 1 221 ? 2.615 18.781 -5.434 1 45.97 221 VAL A O 1
ATOM 1566 N N . GLY A 1 222 ? 4.363 17.594 -5.328 1 38.88 222 GLY A N 1
ATOM 1567 C CA . GLY A 1 222 ? 4.855 18.328 -6.484 1 38.88 222 GLY A CA 1
ATOM 1568 C C . GLY A 1 222 ? 4.406 17.719 -7.805 1 38.88 222 GLY A C 1
ATOM 1569 O O . GLY A 1 222 ? 4.512 18.359 -8.852 1 38.88 222 GLY A O 1
ATOM 1570 N N . GLU A 1 223 ? 4.219 16.484 -7.789 1 38.62 223 GLU A N 1
ATOM 1571 C CA . GLU A 1 223 ? 3.785 15.992 -9.094 1 38.62 223 GLU A CA 1
ATOM 1572 C C . GLU A 1 223 ? 2.301 16.266 -9.32 1 38.62 223 GLU A C 1
ATOM 1574 O O . GLU A 1 223 ? 1.893 16.594 -10.438 1 38.62 223 GLU A O 1
ATOM 1579 N N . ASN A 1 224 ? 1.346 15.594 -8.422 1 32 224 ASN A N 1
ATOM 1580 C CA . ASN A 1 224 ? -0.081 15.852 -8.586 1 32 224 ASN A CA 1
ATOM 1581 C C . ASN A 1 224 ? -0.639 16.656 -7.414 1 32 224 ASN A C 1
ATOM 1583 O O . ASN A 1 224 ? -1.061 16.078 -6.406 1 32 224 ASN A O 1
ATOM 1587 N N . HIS A 1 225 ? -0.138 17.844 -7.172 1 28.98 225 HIS A N 1
ATOM 1588 C CA . HIS A 1 225 ? -0.659 18.656 -6.07 1 28.98 225 HIS A CA 1
ATOM 1589 C C . HIS A 1 225 ? -2.182 18.719 -6.109 1 28.98 225 HIS A C 1
ATOM 1591 O O . HIS A 1 225 ? -2.76 19.344 -6.996 1 28.98 225 HIS A O 1
ATOM 1597 N N . LYS A 1 226 ? -2.871 17.609 -5.914 1 26.66 226 LYS A N 1
ATOM 1598 C CA . LYS A 1 226 ? -4.309 17.875 -5.859 1 26.66 226 LYS A CA 1
ATOM 1599 C C . LYS A 1 226 ? -4.711 18.469 -4.516 1 26.66 226 LYS A C 1
ATOM 1601 O O . LYS A 1 226 ? -4.188 18.078 -3.471 1 26.66 226 LYS A O 1
ATOM 1606 N N . LYS A 1 227 ? -5.039 19.766 -4.559 1 26.41 227 LYS A N 1
ATOM 1607 C CA . LYS A 1 227 ? -5.57 20.578 -3.459 1 26.41 227 LYS A CA 1
ATOM 1608 C C . LYS A 1 227 ? -6.84 19.953 -2.887 1 26.41 227 LYS A C 1
ATOM 1610 O O . LYS A 1 227 ? -7.715 19.516 -3.637 1 26.41 227 LYS A O 1
ATOM 1615 N N . LEU A 1 228 ? -6.699 19.297 -1.83 1 25.22 228 LEU A N 1
ATOM 1616 C CA . LEU A 1 228 ? -7.918 18.938 -1.106 1 25.22 228 LEU A CA 1
ATOM 1617 C C . LEU A 1 228 ? -8.617 20.188 -0.576 1 25.22 228 LEU A C 1
ATOM 1619 O O . LEU A 1 228 ? -7.984 21.031 0.072 1 25.22 228 LEU A O 1
ATOM 1623 N N . CYS A 1 229 ? -9.648 20.75 -1.292 1 26.52 229 CYS A N 1
ATOM 1624 C CA . CYS A 1 229 ? -10.43 21.938 -0.998 1 26.52 229 CYS A CA 1
ATOM 1625 C C . CYS A 1 229 ? -11.125 21.828 0.355 1 26.52 229 CYS A C 1
ATOM 1627 O O . CYS A 1 229 ? -11.789 20.828 0.631 1 26.52 229 CYS A O 1
ATOM 1629 N N . GLN A 1 230 ? -10.664 22.312 1.232 1 24.14 230 GLN A N 1
ATOM 1630 C CA . GLN A 1 230 ? -11.359 22.484 2.504 1 24.14 230 GLN A CA 1
ATOM 1631 C C . GLN A 1 230 ? -12.664 23.25 2.318 1 24.14 230 GLN A C 1
ATOM 1633 O O . GLN A 1 230 ? -13.297 23.641 3.297 1 24.14 230 GLN A O 1
ATOM 1638 N N . CYS A 1 231 ? -12.789 24.016 1.108 1 25.91 231 CYS A N 1
ATOM 1639 C CA . CYS A 1 231 ? -13.828 25.016 1.327 1 25.91 231 CYS A CA 1
ATOM 1640 C C . CYS A 1 231 ? -15.148 24.359 1.715 1 25.91 231 CYS A C 1
ATOM 1642 O O . CYS A 1 231 ? -15.266 23.125 1.679 1 25.91 231 CYS A O 1
ATOM 1644 N N . ASP A 1 232 ? -16.406 25.016 1.166 1 24.53 232 ASP A N 1
ATOM 1645 C CA . ASP A 1 232 ? -17.797 24.594 1.339 1 24.53 232 ASP A CA 1
ATOM 1646 C C . ASP A 1 232 ? -18.016 23.188 0.792 1 24.53 232 ASP A C 1
ATOM 1648 O O . ASP A 1 232 ? -17.297 22.734 -0.105 1 24.53 232 ASP A O 1
ATOM 1652 N N . GLY A 1 233 ? -18.578 22.047 1.396 1 23.66 233 GLY A N 1
ATOM 1653 C CA . GLY A 1 233 ? -18.828 20.656 1.082 1 23.66 233 GLY A CA 1
ATOM 1654 C C . GLY A 1 233 ? -18.516 20.312 -0.362 1 23.66 233 GLY A C 1
ATOM 1655 O O . GLY A 1 233 ? -18.766 19.188 -0.8 1 23.66 233 GLY A O 1
ATOM 1656 N N . THR A 1 234 ? -18.594 21.156 -1.251 1 22.8 234 THR A N 1
ATOM 1657 C CA . THR A 1 234 ? -18.484 20.953 -2.691 1 22.8 234 THR A CA 1
ATOM 1658 C C . THR A 1 234 ? -17.047 20.703 -3.1 1 22.8 234 THR A C 1
ATOM 1660 O O . THR A 1 234 ? -16.125 21.406 -2.662 1 22.8 234 THR A O 1
ATOM 1663 N N . VAL A 1 235 ? -16.891 19.406 -3.379 1 25.52 235 VAL A N 1
ATOM 1664 C CA . VAL A 1 235 ? -15.664 18.984 -4.047 1 25.52 235 VAL A CA 1
ATOM 1665 C C . VAL A 1 235 ? -15.391 19.875 -5.25 1 25.52 235 VAL A C 1
ATOM 1667 O O . VAL A 1 235 ? -16.203 19.938 -6.18 1 25.52 235 VAL A O 1
ATOM 1670 N N . ILE A 1 236 ? -15.055 21.203 -5.066 1 24.08 236 ILE A N 1
ATOM 1671 C CA . ILE A 1 236 ? -14.727 21.891 -6.312 1 24.08 236 ILE A CA 1
ATOM 1672 C C . ILE A 1 236 ? -13.508 21.234 -6.957 1 24.08 236 ILE A C 1
ATOM 1674 O O . ILE A 1 236 ? -12.422 21.234 -6.383 1 24.08 236 ILE A O 1
ATOM 1678 N N . TRP A 1 237 ? -13.812 20.172 -7.723 1 23.12 237 TRP A N 1
ATOM 1679 C CA . TRP A 1 237 ? -12.969 19.578 -8.766 1 23.12 237 TRP A CA 1
ATOM 1680 C C . TRP A 1 237 ? -12.523 20.641 -9.766 1 23.12 237 TRP A C 1
ATOM 1682 O O . TRP A 1 237 ? -13.344 21.422 -10.258 1 23.12 237 TRP A O 1
ATOM 1692 N N . GLU A 1 238 ? -11.727 21.406 -9.68 1 24.91 238 GLU A N 1
ATOM 1693 C CA . GLU A 1 238 ? -11.477 21.891 -11.039 1 24.91 238 GLU A CA 1
ATOM 1694 C C . GLU A 1 238 ? -11.148 20.734 -11.977 1 24.91 238 GLU A C 1
ATOM 1696 O O . GLU A 1 238 ? -10.047 20.172 -11.93 1 24.91 238 GLU A O 1
ATOM 1701 N N . ALA A 1 239 ? -11.945 19.734 -12.438 1 23.41 239 ALA A N 1
ATOM 1702 C CA . ALA A 1 239 ? -11.852 19.391 -13.852 1 23.41 239 ALA A CA 1
ATOM 1703 C C . ALA A 1 239 ? -11.703 20.641 -14.719 1 23.41 239 ALA A C 1
ATOM 1705 O O . ALA A 1 239 ? -12.008 21.75 -14.273 1 23.41 239 ALA A O 1
ATOM 1706 N N . ASP A 1 240 ? -11.664 20.734 -16.109 1 24.67 240 ASP A N 1
ATOM 1707 C CA . ASP A 1 240 ? -12.773 21.375 -16.812 1 24.67 240 ASP A CA 1
ATOM 1708 C C . ASP A 1 240 ? -14.047 21.359 -15.969 1 24.67 240 ASP A C 1
ATOM 1710 O O . ASP A 1 240 ? -14.156 20.562 -15.023 1 24.67 240 ASP A O 1
ATOM 1714 N N . GLU A 1 241 ? -15.328 21.938 -16.281 1 26.11 241 GLU A N 1
ATOM 1715 C CA . GLU A 1 241 ? -16.719 22.078 -15.836 1 26.11 241 GLU A CA 1
ATOM 1716 C C . GLU A 1 241 ? -17.25 20.75 -15.289 1 26.11 241 GLU A C 1
ATOM 1718 O O . GLU A 1 241 ? -18.406 20.672 -14.867 1 26.11 241 GLU A O 1
ATOM 1723 N N . ASP A 1 242 ? -16.656 19.641 -15.516 1 23.89 242 ASP A N 1
ATOM 1724 C CA . ASP A 1 242 ? -17.562 18.5 -15.57 1 23.89 242 ASP A CA 1
ATOM 1725 C C . ASP A 1 242 ? -17.859 17.969 -14.164 1 23.89 242 ASP A C 1
ATOM 1727 O O . ASP A 1 242 ? -18.562 16.969 -14.008 1 23.89 242 ASP A O 1
ATOM 1731 N N . PHE A 1 243 ? -16.922 18.172 -13.227 1 24.97 243 PHE A N 1
ATOM 1732 C CA . PHE A 1 243 ? -17.344 17.281 -12.141 1 24.97 243 PHE A CA 1
ATOM 1733 C C . PHE A 1 243 ? -18.328 17.984 -11.219 1 24.97 243 PHE A C 1
ATOM 1735 O O . PHE A 1 243 ? -18.047 18.156 -10.023 1 24.97 243 PHE A O 1
ATOM 1742 N N . LEU A 1 244 ? -19.016 19 -11.773 1 24.56 244 LEU A N 1
ATOM 1743 C CA . LEU A 1 244 ? -20.109 19.484 -10.945 1 24.56 244 LEU A CA 1
ATOM 1744 C C . LEU A 1 244 ? -21.047 18.344 -10.555 1 24.56 244 LEU A C 1
ATOM 1746 O O . LEU A 1 244 ? -21.438 17.531 -11.398 1 24.56 244 LEU A O 1
ATOM 1750 N N . PRO A 1 245 ? -20.797 17.812 -9.406 1 24.84 245 PRO A N 1
ATOM 1751 C CA . PRO A 1 245 ? -22.062 17.062 -9.281 1 24.84 245 PRO A CA 1
ATOM 1752 C C . PRO A 1 245 ? -23.25 17.812 -9.875 1 24.84 245 PRO A C 1
ATOM 1754 O O . PRO A 1 245 ? -23.406 19.016 -9.648 1 24.84 245 PRO A O 1
ATOM 1757 N N . VAL A 1 246 ? -23.547 17.547 -11.156 1 23.73 246 VAL A N 1
ATOM 1758 C CA . VAL A 1 246 ? -24.828 18.047 -11.633 1 23.73 246 VAL A CA 1
ATOM 1759 C C . VAL A 1 246 ? -25.875 17.922 -10.523 1 23.73 246 VAL A C 1
ATOM 1761 O O . VAL A 1 246 ? -26.188 16.812 -10.094 1 23.73 246 VAL A O 1
ATOM 1764 N N . ALA A 1 247 ? -25.703 18.734 -9.531 1 24.81 247 ALA A N 1
ATOM 1765 C CA . ALA A 1 247 ? -26.984 18.812 -8.852 1 24.81 247 ALA A CA 1
ATOM 1766 C C . ALA A 1 247 ? -28.141 18.484 -9.805 1 24.81 247 ALA A C 1
ATOM 1768 O O . ALA A 1 247 ? -28.188 19 -10.922 1 24.81 247 ALA A O 1
ATOM 1769 N N . ALA A 1 248 ? -28.531 17.203 -9.719 1 23.38 248 ALA A N 1
ATOM 1770 C CA . ALA A 1 248 ? -29.797 17.141 -10.438 1 23.38 248 ALA A CA 1
ATOM 1771 C C . ALA A 1 248 ? -30.578 18.438 -10.312 1 23.38 248 ALA A C 1
ATOM 1773 O O . ALA A 1 248 ? -30.844 18.906 -9.195 1 23.38 248 ALA A O 1
ATOM 1774 N N . LYS A 1 249 ? -30.047 19.375 -11.016 1 26.27 249 LYS A N 1
ATOM 1775 C CA . LYS A 1 249 ? -31.047 20.453 -11.07 1 26.27 249 LYS A CA 1
ATOM 1776 C C . LYS A 1 249 ? -32.438 19.922 -10.836 1 26.27 249 LYS A C 1
ATOM 1778 O O . LYS A 1 249 ? -32.844 18.922 -11.453 1 26.27 249 LYS A O 1
ATOM 1783 N N . PRO A 1 250 ? -32.844 20.125 -9.586 1 24.7 250 PRO A N 1
ATOM 1784 C CA . PRO A 1 250 ? -34.281 19.828 -9.57 1 24.7 250 PRO A CA 1
ATOM 1785 C C . PRO A 1 250 ? -34.938 20.078 -10.922 1 24.7 250 PRO A C 1
ATOM 1787 O O . PRO A 1 250 ? -34.625 21.047 -11.609 1 24.7 250 PRO A O 1
ATOM 1790 N N . SER A 1 251 ? -34.844 18.984 -11.727 1 22.88 251 SER A N 1
ATOM 1791 C CA . SER A 1 251 ? -35.75 19.234 -12.836 1 22.88 251 SER A CA 1
ATOM 1792 C C . SER A 1 251 ? -36.844 20.203 -12.438 1 22.88 251 SER A C 1
ATOM 1794 O O . SER A 1 251 ? -37.531 20 -11.422 1 22.88 251 SER A O 1
ATOM 1796 N N . ARG A 1 252 ? -36.344 21.484 -12.375 1 25.89 252 ARG A N 1
ATOM 1797 C CA . ARG A 1 252 ? -37.531 22.344 -12.375 1 25.89 252 ARG A CA 1
ATOM 1798 C C . ARG A 1 252 ? -38.688 21.688 -13.133 1 25.89 252 ARG A C 1
ATOM 1800 O O . ARG A 1 252 ? -38.594 21.469 -14.344 1 25.89 252 ARG A O 1
ATOM 180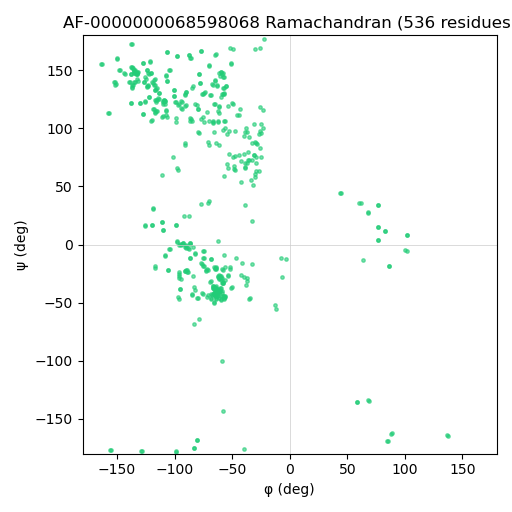7 N N . GLY A 1 253 ? -39.094 20.469 -12.484 1 22.88 253 GLY A N 1
ATOM 1808 C CA . GLY A 1 253 ? -40.438 20.109 -12.914 1 22.88 253 GLY A CA 1
ATOM 1809 C C . GLY A 1 253 ? -41.281 21.312 -13.281 1 22.88 253 GLY A C 1
ATOM 1810 O O . GLY A 1 253 ? -41.406 22.266 -12.508 1 22.88 253 GLY A O 1
ATOM 1811 N N . THR A 1 254 ? -40.844 21.938 -14.5 1 23.25 254 THR A N 1
ATOM 1812 C CA . THR A 1 254 ? -42 22.578 -15.133 1 23.25 254 THR A CA 1
ATOM 1813 C C . THR A 1 254 ? -43.281 21.828 -14.797 1 23.25 254 THR A C 1
ATOM 1815 O O . THR A 1 254 ? -43.469 20.688 -15.227 1 23.25 254 THR A O 1
ATOM 1818 N N . SER A 1 255 ? -43.5 21.766 -13.406 1 23.09 255 SER A N 1
ATOM 1819 C CA . SER A 1 255 ? -44.875 21.531 -13.016 1 23.09 255 SER A CA 1
ATOM 1820 C C . SER A 1 255 ? -45.844 22.297 -13.922 1 23.09 255 SER A C 1
ATOM 1822 O O . SER A 1 255 ? -46 23.5 -13.789 1 23.09 255 SER A O 1
ATOM 1824 N N . GLY A 1 256 ? -45.344 22.375 -15.258 1 21.33 256 GLY A N 1
ATOM 1825 C CA . GLY A 1 256 ? -46.625 22.672 -15.891 1 21.33 256 GLY A CA 1
ATOM 1826 C C . GLY A 1 256 ? -47.75 21.797 -15.406 1 21.33 256 GLY A C 1
ATOM 1827 O O . GLY A 1 256 ? -47.531 20.703 -14.906 1 21.33 256 GLY A O 1
ATOM 1828 N N . PRO A 1 257 ? -48.656 22.5 -14.68 1 23.78 257 PRO A N 1
ATOM 1829 C CA . PRO A 1 257 ? -49.844 21.812 -14.156 1 23.78 257 PRO A CA 1
ATOM 1830 C C . PRO A 1 257 ? -50.312 20.688 -15.07 1 23.78 257 PRO A C 1
ATOM 1832 O O . PRO A 1 257 ? -50.656 20.938 -16.234 1 23.78 257 PRO A O 1
ATOM 1835 N N . LEU A 1 258 ? -49.188 19.859 -15.359 1 21.38 258 LEU A N 1
ATOM 1836 C CA . LEU A 1 258 ? -49.75 19.016 -16.406 1 21.38 258 LEU A CA 1
ATOM 1837 C C . LEU A 1 258 ? -51.156 18.578 -16.062 1 21.38 258 LEU A C 1
ATOM 1839 O O . LEU A 1 258 ? -51.781 17.859 -16.828 1 21.38 258 LEU A O 1
ATOM 1843 N N . PHE A 1 259 ? -51.219 18.609 -14.594 1 18.58 259 PHE A N 1
ATOM 1844 C CA . PHE A 1 259 ? -52.562 18.062 -14.492 1 18.58 259 PHE A CA 1
ATOM 1845 C C . PHE A 1 259 ? -53.594 18.984 -15.156 1 18.58 259 PHE A C 1
ATOM 1847 O O . PHE A 1 259 ? -54.781 18.828 -14.961 1 18.58 259 PHE A O 1
ATOM 1854 N N . GLU A 1 260 ? -52.969 20.109 -15.773 1 17.84 260 GLU A N 1
ATOM 1855 C CA . GLU A 1 260 ? -54.219 20.734 -16.172 1 17.84 260 GLU A CA 1
ATOM 1856 C C . GLU A 1 260 ? -55.031 19.797 -17.047 1 17.84 260 GLU A C 1
ATOM 1858 O O . GLU A 1 260 ? -54.656 19.469 -18.156 1 17.84 260 GLU A O 1
ATOM 1863 N N . ARG A 1 261 ? -55.375 18.516 -16.391 1 19.22 261 ARG A N 1
ATOM 1864 C CA . ARG A 1 261 ? -56.562 17.906 -16.969 1 19.22 261 ARG A CA 1
ATOM 1865 C C . ARG A 1 261 ? -57.531 18.969 -17.484 1 19.22 261 ARG A C 1
ATOM 1867 O O . ARG A 1 261 ? -57.875 19.891 -16.766 1 19.22 261 ARG A O 1
ATOM 1874 N N . GLY A 1 262 ? -57.125 19.516 -18.703 1 17.14 262 GLY A N 1
ATOM 1875 C CA . GLY A 1 262 ? -58.156 20.219 -19.484 1 17.14 262 GLY A CA 1
ATOM 1876 C C . GLY A 1 262 ? -59.562 19.734 -19.219 1 17.14 262 GLY A C 1
ATOM 1877 O O . GLY A 1 262 ? -59.781 18.531 -18.984 1 17.14 262 GLY A O 1
ATOM 1878 N N . MET A 1 263 ? -60.281 20.422 -18.312 1 19.39 263 MET A N 1
ATOM 1879 C CA . MET A 1 263 ? -61.75 20.375 -18.219 1 19.39 263 MET A CA 1
ATOM 1880 C C . MET A 1 263 ? -62.375 20.203 -19.594 1 19.39 263 MET A C 1
ATOM 1882 O O . MET A 1 263 ? -62.281 21.094 -20.438 1 19.39 263 MET A O 1
ATOM 1886 N N . GLN A 1 264 ? -61.906 19.047 -20.328 1 17.47 264 GLN A N 1
ATOM 1887 C CA . GLN A 1 264 ? -62.781 18.906 -21.484 1 17.47 264 GLN A CA 1
ATOM 1888 C C . GLN A 1 264 ? -64.25 19.094 -21.078 1 17.47 264 GLN A C 1
ATOM 1890 O O . GLN A 1 264 ? -64.75 18.391 -20.188 1 17.47 264 GLN A O 1
ATOM 1895 N N . THR A 1 265 ? -64.562 20.359 -20.891 1 18.48 265 THR A N 1
ATOM 1896 C CA . THR A 1 265 ? -65.938 20.766 -20.906 1 18.48 265 THR A CA 1
ATOM 1897 C C . THR A 1 265 ? -66.75 20.031 -21.984 1 18.48 265 THR A C 1
ATOM 1899 O O . THR A 1 265 ? -66.375 20.109 -23.172 1 18.48 265 THR A O 1
ATOM 1902 N N . VAL A 1 266 ? -66.875 18.641 -21.719 1 18.22 266 VAL A N 1
ATOM 1903 C CA . VAL A 1 266 ? -67.938 18.016 -22.516 1 18.22 266 VAL A CA 1
ATOM 1904 C C . VAL A 1 266 ? -69.125 18.984 -22.656 1 18.22 266 VAL A C 1
ATOM 1906 O O . VAL A 1 266 ? -69.562 19.609 -21.672 1 18.22 266 VAL A O 1
ATOM 1909 N N . ARG A 1 267 ? -69.125 19.688 -23.812 1 18.55 267 ARG A N 1
ATOM 1910 C CA . ARG A 1 267 ? -70.312 20.422 -24.312 1 18.55 267 ARG A CA 1
ATOM 1911 C C . ARG A 1 267 ? -71.625 19.688 -23.984 1 18.55 267 ARG A C 1
ATOM 1913 O O . ARG A 1 267 ? -71.75 18.516 -24.312 1 18.55 267 ARG A O 1
ATOM 1920 N N . ARG A 1 268 ? -72 19.75 -22.609 1 17.03 268 ARG A N 1
ATOM 1921 C CA . ARG A 1 268 ? -73.438 19.469 -22.656 1 17.03 268 ARG A CA 1
ATOM 1922 C C . ARG A 1 268 ? -74.125 20.219 -23.812 1 17.03 268 ARG A C 1
ATOM 1924 O O . ARG A 1 268 ? -73.812 21.391 -24.062 1 17.03 268 ARG A O 1
ATOM 1931 N N . GLY A 1 269 ? -74.688 19.547 -24.766 1 19.3 269 GLY A N 1
ATOM 1932 C CA . GLY A 1 269 ? -75.812 19.844 -25.625 1 19.3 269 GLY A CA 1
ATOM 1933 C C . GLY A 1 269 ? -76.875 20.719 -24.953 1 19.3 269 GLY A C 1
ATOM 1934 O O . GLY A 1 269 ? -77.125 20.609 -23.75 1 19.3 269 GLY A O 1
ATOM 1935 N N . GLU A 1 270 ? -76.75 22.016 -25.453 1 18.28 270 GLU A N 1
ATOM 1936 C CA . GLU A 1 270 ? -78 22.125 -26.266 1 18.28 270 GLU A CA 1
ATOM 1937 C C . GLU A 1 270 ? -77.875 21.328 -27.547 1 18.28 270 GLU A C 1
ATOM 1939 O O . GLU A 1 270 ? -76.75 21.203 -28.109 1 18.28 270 GLU A O 1
ATOM 1944 N N . MET B 1 1 ? -0.183 -31.031 -9.328 1 59.19 1 MET B N 1
ATOM 1945 C CA . MET B 1 1 ? -1.007 -32 -8.633 1 59.19 1 MET B CA 1
ATOM 1946 C C . MET B 1 1 ? -2.453 -31.953 -9.117 1 59.19 1 MET B C 1
ATOM 1948 O O . MET B 1 1 ? -3.039 -30.875 -9.188 1 59.19 1 MET B O 1
ATOM 1952 N N . ARG B 1 2 ? -2.938 -33.062 -9.789 1 61.25 2 ARG B N 1
ATOM 1953 C CA . ARG B 1 2 ? -4.215 -33.031 -10.492 1 61.25 2 ARG B CA 1
ATOM 1954 C C . ARG B 1 2 ? -5.359 -33.438 -9.57 1 61.25 2 ARG B C 1
ATOM 1956 O O . ARG B 1 2 ? -6.531 -33.281 -9.922 1 61.25 2 ARG B O 1
ATOM 1963 N N . CYS B 1 3 ? -5.086 -34.156 -8.492 1 65.25 3 CYS B N 1
ATOM 1964 C CA . CYS B 1 3 ? -6.156 -34.688 -7.66 1 65.25 3 CYS B CA 1
ATOM 1965 C C . CYS B 1 3 ? -5.707 -34.812 -6.207 1 65.25 3 CYS B C 1
ATOM 1967 O O . CYS B 1 3 ? -4.527 -34.656 -5.902 1 65.25 3 CYS B O 1
ATOM 1969 N N . GLU B 1 4 ? -6.711 -34.875 -5.281 1 75.25 4 GLU B N 1
ATOM 1970 C CA . GLU B 1 4 ? -6.426 -35.031 -3.857 1 75.25 4 GLU B CA 1
ATOM 1971 C C . GLU B 1 4 ? -5.527 -36.25 -3.6 1 75.25 4 GLU B C 1
ATOM 1973 O O . GLU B 1 4 ? -4.758 -36.25 -2.641 1 75.25 4 GLU B O 1
ATOM 1978 N N . LYS B 1 5 ? -5.605 -37.156 -4.453 1 77.81 5 LYS B N 1
ATOM 1979 C CA . LYS B 1 5 ? -4.719 -38.281 -4.316 1 77.81 5 LYS B CA 1
ATOM 1980 C C . LYS B 1 5 ? -3.256 -37.875 -4.465 1 77.81 5 LYS B C 1
ATOM 1982 O O . LYS B 1 5 ? -2.393 -38.344 -3.727 1 77.81 5 LYS B O 1
ATOM 1987 N N . CYS B 1 6 ? -3.021 -37 -5.414 1 78.19 6 CYS B N 1
ATOM 1988 C CA . CYS B 1 6 ? -1.672 -36.469 -5.621 1 78.19 6 CYS B CA 1
ATOM 1989 C C . CYS B 1 6 ? -1.22 -35.625 -4.426 1 78.19 6 CYS B C 1
ATOM 1991 O O . CYS B 1 6 ? -0.056 -35.719 -4.027 1 78.19 6 CYS B O 1
ATOM 1993 N N . ALA B 1 7 ? -2.15 -34.906 -3.898 1 79.12 7 ALA B N 1
ATOM 1994 C CA . ALA B 1 7 ? -1.821 -34.094 -2.725 1 79.12 7 ALA B CA 1
ATOM 1995 C C . ALA B 1 7 ? -1.465 -35 -1.535 1 79.12 7 ALA B C 1
ATOM 1997 O O . ALA B 1 7 ? -0.494 -34.719 -0.823 1 79.12 7 ALA B O 1
ATOM 1998 N N . ILE B 1 8 ? -2.217 -36.031 -1.385 1 80.81 8 ILE B N 1
ATOM 1999 C CA . ILE B 1 8 ? -1.963 -36.969 -0.304 1 80.81 8 ILE B CA 1
ATOM 2000 C C . ILE B 1 8 ? -0.601 -37.625 -0.506 1 80.81 8 ILE B C 1
ATOM 2002 O O . ILE B 1 8 ? 0.187 -37.75 0.436 1 80.81 8 ILE B O 1
ATOM 2006 N N . ALA B 1 9 ? -0.368 -38 -1.705 1 83.88 9 ALA B N 1
ATOM 2007 C CA . ALA B 1 9 ? 0.911 -38.625 -2.023 1 83.88 9 ALA B CA 1
ATOM 2008 C C . ALA B 1 9 ? 2.072 -37.688 -1.747 1 83.88 9 ALA B C 1
ATOM 2010 O O . ALA B 1 9 ? 3.102 -38.094 -1.204 1 83.88 9 ALA B O 1
ATOM 2011 N N . THR B 1 10 ? 1.853 -36.438 -2.088 1 81.56 10 THR B N 1
ATOM 2012 C CA . THR B 1 10 ? 2.885 -35.438 -1.873 1 81.56 10 THR B CA 1
ATOM 2013 C C . THR B 1 10 ? 3.096 -35.188 -0.383 1 81.56 10 THR B C 1
ATOM 2015 O O . THR B 1 10 ? 4.234 -35.156 0.091 1 81.56 10 THR B O 1
ATOM 2018 N N . ARG B 1 11 ? 2.09 -35.031 0.354 1 82.75 11 ARG B N 1
ATOM 2019 C CA . ARG B 1 11 ? 2.18 -34.844 1.797 1 82.75 11 ARG B CA 1
ATOM 2020 C C . ARG B 1 11 ? 2.885 -36.031 2.465 1 82.75 11 ARG B C 1
ATOM 2022 O O . ARG B 1 11 ? 3.73 -35.812 3.342 1 82.75 11 ARG B O 1
ATOM 2029 N N . ARG B 1 12 ? 2.482 -37.125 2.012 1 84.75 12 ARG B N 1
ATOM 2030 C CA . ARG B 1 12 ? 3.086 -38.344 2.574 1 84.75 12 ARG B CA 1
ATOM 2031 C C . ARG B 1 12 ? 4.574 -38.406 2.26 1 84.75 12 ARG B C 1
ATOM 2033 O O . ARG B 1 12 ? 5.391 -38.688 3.137 1 84.75 12 ARG B O 1
ATOM 2040 N N . ALA B 1 13 ? 4.879 -38.156 1.029 1 85 13 ALA B N 1
ATOM 2041 C CA . ALA B 1 13 ? 6.266 -38.219 0.582 1 85 13 ALA B CA 1
ATOM 2042 C C . ALA B 1 13 ? 7.141 -37.219 1.316 1 85 13 ALA B C 1
ATOM 2044 O O . ALA B 1 13 ? 8.227 -37.562 1.788 1 85 13 ALA B O 1
ATOM 2045 N N . VAL B 1 14 ? 6.578 -36.031 1.481 1 81.5 14 VAL B N 1
ATOM 2046 C CA . VAL B 1 14 ? 7.363 -34.938 2.094 1 81.5 14 VAL B CA 1
ATOM 2047 C C . VAL B 1 14 ? 7.328 -35.094 3.615 1 81.5 14 VAL B C 1
ATOM 2049 O O . VAL B 1 14 ? 8.328 -34.844 4.289 1 81.5 14 VAL B O 1
ATOM 2052 N N . GLY B 1 15 ? 6.309 -35.438 4.09 1 79.5 15 GLY B N 1
ATOM 2053 C CA . GLY B 1 15 ? 6.16 -35.688 5.516 1 79.5 15 GLY B CA 1
ATOM 2054 C C . GLY B 1 15 ? 7.074 -36.781 6.039 1 79.5 15 GLY B C 1
ATOM 2055 O O . GLY B 1 15 ? 7.406 -36.812 7.227 1 79.5 15 GLY B O 1
ATOM 2056 N N . ALA B 1 16 ? 7.371 -37.656 5.195 1 84.56 16 ALA B N 1
ATOM 2057 C CA . ALA B 1 16 ? 8.219 -38.781 5.586 1 84.56 16 ALA B CA 1
ATOM 2058 C C . ALA B 1 16 ? 9.68 -38.344 5.727 1 84.56 16 ALA B C 1
ATOM 2060 O O . ALA B 1 16 ? 10.5 -39.062 6.285 1 84.56 16 ALA B O 1
ATOM 2061 N N . LEU B 1 17 ? 9.883 -37.156 5.238 1 80.69 17 LEU B N 1
ATOM 2062 C CA . LEU B 1 17 ? 11.234 -36.625 5.383 1 80.69 17 LEU B CA 1
ATOM 2063 C C . LEU B 1 17 ? 11.5 -36.188 6.82 1 80.69 17 LEU B C 1
ATOM 2065 O O . LEU B 1 17 ? 10.648 -35.562 7.445 1 80.69 17 LEU B O 1
ATOM 2069 N N . GLY B 1 18 ? 12.57 -36.594 7.375 1 79.62 18 GLY B N 1
ATOM 2070 C CA . GLY B 1 18 ? 12.922 -36.312 8.766 1 79.62 18 GLY B CA 1
ATOM 2071 C C . GLY B 1 18 ? 12.961 -34.844 9.102 1 79.62 18 GLY B C 1
ATOM 2072 O O . GLY B 1 18 ? 12.664 -34.469 10.227 1 79.62 18 GLY B O 1
ATOM 2073 N N . GLY B 1 19 ? 13.281 -34.094 8.148 1 68 19 GLY B N 1
ATOM 2074 C CA . GLY B 1 19 ? 13.461 -32.688 8.398 1 68 19 GLY B CA 1
ATOM 2075 C C . GLY B 1 19 ? 12.18 -31.875 8.219 1 68 19 GLY B C 1
ATOM 2076 O O . GLY B 1 19 ? 12.172 -30.656 8.422 1 68 19 GLY B O 1
ATOM 2077 N N . THR B 1 20 ? 11.172 -32.594 7.812 1 72.25 20 THR B N 1
ATOM 2078 C CA . THR B 1 20 ? 9.938 -31.891 7.508 1 72.25 20 THR B CA 1
ATOM 2079 C C . THR B 1 20 ? 9.148 -31.594 8.781 1 72.25 20 THR B C 1
ATOM 2081 O O . THR B 1 20 ? 8.867 -32.5 9.562 1 72.25 20 THR B O 1
ATOM 2084 N N . ARG B 1 21 ? 8.898 -30.281 9.062 1 66 21 ARG B N 1
ATOM 2085 C CA . ARG B 1 21 ? 8.125 -29.844 10.227 1 66 21 ARG B CA 1
ATOM 2086 C C . ARG B 1 21 ? 6.66 -29.625 9.852 1 66 21 ARG B C 1
ATOM 2088 O O . ARG B 1 21 ? 5.762 -29.859 10.656 1 66 21 ARG B O 1
ATOM 2095 N N . ALA B 1 22 ? 6.641 -29.094 8.656 1 65.94 22 ALA B N 1
ATOM 2096 C CA . ALA B 1 22 ? 5.285 -28.828 8.18 1 65.94 22 ALA B CA 1
ATOM 2097 C C . ALA B 1 22 ? 5.223 -28.891 6.656 1 65.94 22 ALA B C 1
ATOM 2099 O O . ALA B 1 22 ? 6.203 -28.594 5.973 1 65.94 22 ALA B O 1
ATOM 2100 N N . VAL B 1 23 ? 4.168 -29.516 6.168 1 71.75 23 VAL B N 1
ATOM 2101 C CA . VAL B 1 23 ? 3.908 -29.547 4.73 1 71.75 23 VAL B CA 1
ATOM 2102 C C . VAL B 1 23 ? 2.463 -29.141 4.457 1 71.75 23 VAL B C 1
ATOM 2104 O O . VAL B 1 23 ? 1.536 -29.656 5.086 1 71.75 23 VAL B O 1
ATOM 2107 N N . ASP B 1 24 ? 2.443 -28.125 3.68 1 65.56 24 ASP B N 1
ATOM 2108 C CA . ASP B 1 24 ? 1.136 -27.703 3.188 1 65.56 24 ASP B CA 1
ATOM 2109 C C . ASP B 1 24 ? 1.051 -27.828 1.668 1 65.56 24 ASP B C 1
ATOM 2111 O O . ASP B 1 24 ? 1.848 -27.234 0.941 1 65.56 24 ASP B O 1
ATOM 2115 N N . VAL B 1 25 ? 0.134 -28.781 1.246 1 70.81 25 VAL B N 1
ATOM 2116 C CA . VAL B 1 25 ? -0.032 -29.031 -0.183 1 70.81 25 VAL B CA 1
ATOM 2117 C C . VAL B 1 25 ? -1.374 -28.469 -0.65 1 70.81 25 VAL B C 1
ATOM 2119 O O . VAL B 1 25 ? -2.406 -28.703 -0.019 1 70.81 25 VAL B O 1
ATOM 2122 N N . SER B 1 26 ? -1.226 -27.625 -1.621 1 60.66 26 SER B N 1
ATOM 2123 C CA . SER B 1 26 ? -2.416 -27.047 -2.248 1 60.66 26 SER B CA 1
ATOM 2124 C C . SER B 1 26 ? -2.586 -27.562 -3.676 1 60.66 26 SER B C 1
ATOM 2126 O O . SER B 1 26 ? -1.793 -27.234 -4.559 1 60.66 26 SER B O 1
ATOM 2128 N N . VAL B 1 27 ? -3.6 -28.375 -3.799 1 64.62 27 VAL B N 1
ATOM 2129 C CA . VAL B 1 27 ? -3.869 -28.891 -5.137 1 64.62 27 VAL B CA 1
ATOM 2130 C C . VAL B 1 27 ? -4.305 -27.75 -6.055 1 64.62 27 VAL B C 1
ATOM 2132 O O . VAL B 1 27 ? -3.871 -27.672 -7.207 1 64.62 27 VAL B O 1
ATOM 2135 N N . SER B 1 28 ? -5.016 -26.906 -5.469 1 54.75 28 SER B N 1
ATOM 2136 C CA . SER B 1 28 ? -5.551 -25.828 -6.277 1 54.75 28 SER B CA 1
ATOM 2137 C C . SER B 1 28 ? -4.445 -24.875 -6.742 1 54.75 28 SER B C 1
ATOM 2139 O O . SER B 1 28 ? -4.461 -24.406 -7.883 1 54.75 28 SER B O 1
ATOM 2141 N N . ALA B 1 29 ? -3.527 -24.781 -5.918 1 52.34 29 ALA B N 1
ATOM 2142 C CA . ALA B 1 29 ? -2.393 -23.938 -6.258 1 52.34 29 ALA B CA 1
ATOM 2143 C C . ALA B 1 29 ? -1.262 -24.75 -6.879 1 52.34 29 ALA B C 1
ATOM 2145 O O . ALA B 1 29 ? -0.253 -24.188 -7.316 1 52.34 29 ALA B O 1
ATOM 2146 N N . ASN B 1 30 ? -1.481 -25.922 -6.984 1 61.19 30 ASN B N 1
ATOM 2147 C CA . ASN B 1 30 ? -0.445 -26.844 -7.438 1 61.19 30 ASN B CA 1
ATOM 2148 C C . ASN B 1 30 ? 0.895 -26.547 -6.766 1 61.19 30 ASN B C 1
ATOM 2150 O O . ASN B 1 30 ? 1.918 -26.422 -7.441 1 61.19 30 ASN B O 1
ATOM 2154 N N . THR B 1 31 ? 0.784 -26.328 -5.48 1 65.62 31 THR B N 1
ATOM 2155 C CA . THR B 1 31 ? 1.996 -26.031 -4.723 1 65.62 31 THR B CA 1
ATOM 2156 C C . THR B 1 31 ? 2.049 -26.859 -3.439 1 65.62 31 THR B C 1
ATOM 2158 O O . THR B 1 31 ? 1.017 -27.328 -2.953 1 65.62 31 THR B O 1
ATOM 2161 N N . ALA B 1 32 ? 3.273 -27.203 -3.072 1 70.5 32 ALA B N 1
ATOM 2162 C CA . ALA B 1 32 ? 3.572 -27.75 -1.751 1 70.5 32 ALA B CA 1
ATOM 2163 C C . ALA B 1 32 ? 4.535 -26.844 -0.988 1 70.5 32 ALA B C 1
ATOM 2165 O O . ALA B 1 32 ? 5.57 -26.438 -1.519 1 70.5 32 ALA B O 1
ATOM 2166 N N . THR B 1 33 ? 4.023 -26.312 0.149 1 67.25 33 THR B N 1
ATOM 2167 C CA . THR B 1 33 ? 4.895 -25.578 1.06 1 67.25 33 THR B CA 1
ATOM 2168 C C . THR B 1 33 ? 5.422 -26.5 2.164 1 67.25 33 THR B C 1
ATOM 2170 O O . THR B 1 33 ? 4.641 -27.109 2.893 1 67.25 33 THR B O 1
ATOM 2173 N N . VAL B 1 34 ? 6.727 -26.609 2.127 1 67.44 34 VAL B N 1
ATOM 2174 C CA . VAL B 1 34 ? 7.359 -27.531 3.064 1 67.44 34 VAL B CA 1
ATOM 2175 C C . VAL B 1 34 ? 8.266 -26.766 4.02 1 67.44 34 VAL B C 1
ATOM 2177 O O . VAL B 1 34 ? 9.102 -25.969 3.588 1 67.44 34 VAL B O 1
ATOM 2180 N N . VAL B 1 35 ? 7.863 -26.766 5.285 1 62.09 35 VAL B N 1
ATOM 2181 C CA . VAL B 1 35 ? 8.797 -26.328 6.316 1 62.09 35 VAL B CA 1
ATOM 2182 C C . VAL B 1 35 ? 9.688 -27.5 6.734 1 62.09 35 VAL B C 1
ATOM 2184 O O . VAL B 1 35 ? 9.211 -28.469 7.316 1 62.09 35 VAL B O 1
ATOM 2187 N N . THR B 1 36 ? 10.953 -27.406 6.277 1 63.94 36 THR B N 1
ATOM 2188 C CA . THR B 1 36 ? 11.797 -28.578 6.473 1 63.94 36 THR B CA 1
ATOM 2189 C C . THR B 1 36 ? 13.25 -28.156 6.68 1 63.94 36 THR B C 1
ATOM 2191 O O . THR B 1 36 ? 13.648 -27.047 6.305 1 63.94 36 THR B O 1
ATOM 2194 N N . SER B 1 37 ? 13.906 -28.969 7.422 1 60.25 37 SER B N 1
ATOM 2195 C CA . SER B 1 37 ? 15.352 -28.797 7.535 1 60.25 37 SER B CA 1
ATOM 2196 C C . SER B 1 37 ? 16.078 -29.562 6.438 1 60.25 37 SER B C 1
ATOM 2198 O O . SER B 1 37 ? 17.297 -29.438 6.305 1 60.25 37 SER B O 1
ATOM 2200 N N . ASP B 1 38 ? 15.273 -30.234 5.684 1 66.62 38 ASP B N 1
ATOM 2201 C CA . ASP B 1 38 ? 15.875 -31.016 4.602 1 66.62 38 ASP B CA 1
ATOM 2202 C C . ASP B 1 38 ? 16.234 -30.109 3.416 1 66.62 38 ASP B C 1
ATOM 2204 O O . ASP B 1 38 ? 15.609 -29.062 3.221 1 66.62 38 ASP B O 1
ATOM 2208 N N . ALA B 1 39 ? 17.297 -30.438 2.738 1 64.38 39 ALA B N 1
ATOM 2209 C CA . ALA B 1 39 ? 17.672 -29.719 1.519 1 64.38 39 ALA B CA 1
ATOM 2210 C C . ALA B 1 39 ? 16.547 -29.766 0.489 1 64.38 39 ALA B C 1
ATOM 2212 O O . ALA B 1 39 ? 15.781 -30.734 0.447 1 64.38 39 ALA B O 1
ATOM 2213 N N . ALA B 1 40 ? 16.422 -28.656 -0.232 1 64.75 40 ALA B N 1
ATOM 2214 C CA . ALA B 1 40 ? 15.414 -28.578 -1.281 1 64.75 40 ALA B CA 1
ATOM 2215 C C . ALA B 1 40 ? 15.484 -29.781 -2.213 1 64.75 40 ALA B C 1
ATOM 2217 O O . ALA B 1 40 ? 14.453 -30.297 -2.656 1 64.75 40 ALA B O 1
ATOM 2218 N N . SER B 1 41 ? 16.641 -30.219 -2.461 1 68.88 41 SER B N 1
ATOM 2219 C CA . SER B 1 41 ? 16.812 -31.359 -3.346 1 68.88 41 SER B CA 1
ATOM 2220 C C . SER B 1 41 ? 16.188 -32.625 -2.744 1 68.88 41 SER B C 1
ATOM 2222 O O . SER B 1 41 ? 15.617 -33.438 -3.465 1 68.88 41 SER B O 1
ATOM 2224 N N . THR B 1 42 ? 16.281 -32.781 -1.454 1 75.62 42 THR B N 1
ATOM 2225 C CA . THR B 1 42 ? 15.695 -33.906 -0.758 1 75.62 42 THR B CA 1
ATOM 2226 C C . THR B 1 42 ? 14.172 -33.875 -0.847 1 75.62 42 THR B C 1
ATOM 2228 O O . THR B 1 42 ? 13.539 -34.906 -1.12 1 75.62 42 THR B O 1
ATOM 2231 N N . VAL B 1 43 ? 13.68 -32.625 -0.671 1 77.06 43 VAL B N 1
ATOM 2232 C CA . VAL B 1 43 ? 12.234 -32.469 -0.749 1 77.06 43 VAL B CA 1
ATOM 2233 C C . VAL B 1 43 ? 11.758 -32.719 -2.174 1 77.06 43 VAL B C 1
ATOM 2235 O O . VAL B 1 43 ? 10.766 -33.406 -2.385 1 77.06 43 VAL B O 1
ATOM 2238 N N . ARG B 1 44 ? 12.477 -32.188 -3.051 1 73.31 44 ARG B N 1
ATOM 2239 C CA . ARG B 1 44 ? 12.141 -32.406 -4.453 1 73.31 44 ARG B CA 1
ATOM 2240 C C . ARG B 1 44 ? 12.164 -33.875 -4.809 1 73.31 44 ARG B C 1
ATOM 2242 O O . ARG B 1 44 ? 11.242 -34.406 -5.461 1 73.31 44 ARG B O 1
ATOM 2249 N N . ALA B 1 45 ? 13.164 -34.5 -4.41 1 79.44 45 ALA B N 1
ATOM 2250 C CA . ALA B 1 45 ? 13.289 -35.938 -4.688 1 79.44 45 ALA B CA 1
ATOM 2251 C C . ALA B 1 45 ? 12.117 -36.719 -4.094 1 79.44 45 ALA B C 1
ATOM 2253 O O . ALA B 1 45 ? 11.609 -37.656 -4.711 1 79.44 45 ALA B O 1
ATOM 2254 N N . ALA B 1 46 ? 11.75 -36.344 -2.9 1 82.5 46 ALA B N 1
ATOM 2255 C CA . ALA B 1 46 ? 10.625 -37 -2.252 1 82.5 46 ALA B CA 1
ATOM 2256 C C . ALA B 1 46 ? 9.336 -36.812 -3.053 1 82.5 46 ALA B C 1
ATOM 2258 O O . ALA B 1 46 ? 8.578 -37.75 -3.25 1 82.5 46 ALA B O 1
ATOM 2259 N N . ILE B 1 47 ? 9.188 -35.625 -3.561 1 80.56 47 ILE B N 1
ATOM 2260 C CA . ILE B 1 47 ? 7.988 -35.344 -4.328 1 80.56 47 ILE B CA 1
ATOM 2261 C C . ILE B 1 47 ? 8.031 -36.062 -5.676 1 80.56 47 ILE B C 1
ATOM 2263 O O . ILE B 1 47 ? 7.039 -36.625 -6.105 1 80.56 47 ILE B O 1
ATOM 2267 N N . GLU B 1 48 ? 9.133 -35.969 -6.27 1 79 48 GLU B N 1
ATOM 2268 C CA . GLU B 1 48 ? 9.289 -36.688 -7.543 1 79 48 GLU B CA 1
ATOM 2269 C C . GLU B 1 48 ? 9.156 -38.188 -7.367 1 79 48 GLU B C 1
ATOM 2271 O O . GLU B 1 48 ? 8.594 -38.875 -8.219 1 79 48 GLU B O 1
ATOM 2276 N N . GLY B 1 49 ? 9.672 -38.656 -6.336 1 84.25 49 GLY B N 1
ATOM 2277 C CA . GLY B 1 49 ? 9.516 -40.062 -6.016 1 84.25 49 GLY B CA 1
ATOM 2278 C C . GLY B 1 49 ? 8.062 -40.469 -5.855 1 84.25 49 GLY B C 1
ATOM 2279 O O . GLY B 1 49 ? 7.723 -41.656 -6.047 1 84.25 49 GLY B O 1
ATOM 2280 N N . ALA B 1 5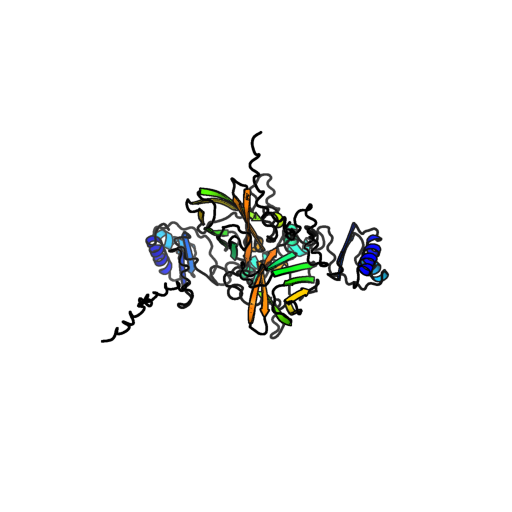0 ? 7.305 -39.531 -5.496 1 80.62 50 ALA B N 1
ATOM 2281 C CA . ALA B 1 50 ? 5.879 -39.812 -5.328 1 80.62 50 ALA B CA 1
ATOM 2282 C C . ALA B 1 50 ? 5.133 -39.656 -6.652 1 80.62 50 ALA B C 1
ATOM 2284 O O . ALA B 1 50 ? 3.912 -39.812 -6.703 1 80.62 50 ALA B O 1
ATOM 2285 N N . GLY B 1 51 ? 5.863 -39.312 -7.688 1 77.75 51 GLY B N 1
ATOM 2286 C CA . GLY B 1 51 ? 5.281 -39.312 -9.023 1 77.75 51 GLY B CA 1
ATOM 2287 C C . GLY B 1 51 ? 4.914 -37.938 -9.508 1 77.75 51 GLY B C 1
ATOM 2288 O O . GLY B 1 51 ? 4.223 -37.781 -10.516 1 77.75 51 GLY B O 1
ATOM 2289 N N . MET B 1 52 ? 5.375 -37.031 -8.672 1 77.31 52 MET B N 1
ATOM 2290 C CA . MET B 1 52 ? 5.039 -35.656 -9.062 1 77.31 52 MET B CA 1
ATOM 2291 C C . MET B 1 52 ? 6.273 -34.938 -9.578 1 77.31 52 MET B C 1
ATOM 2293 O O . MET B 1 52 ? 7.379 -35.156 -9.078 1 77.31 52 MET B O 1
ATOM 2297 N N . ARG B 1 53 ? 6.004 -34.094 -10.539 1 71.75 53 ARG B N 1
ATOM 2298 C CA . ARG B 1 53 ? 7.047 -33.156 -10.93 1 71.75 53 ARG B CA 1
ATOM 2299 C C . ARG B 1 53 ? 6.938 -31.859 -10.125 1 71.75 53 ARG B C 1
ATOM 2301 O O . ARG B 1 53 ? 5.832 -31.375 -9.844 1 71.75 53 ARG B O 1
ATOM 2308 N N . CYS B 1 54 ? 8.086 -31.719 -9.438 1 64 54 CYS B N 1
ATOM 2309 C CA . CYS B 1 54 ? 8.023 -30.484 -8.68 1 64 54 CYS B CA 1
ATOM 2310 C C . CYS B 1 54 ? 9.211 -29.578 -8.992 1 64 54 CYS B C 1
ATOM 2312 O O . CYS B 1 54 ? 10.242 -30.062 -9.477 1 64 54 CYS B O 1
ATOM 2314 N N . ARG B 1 55 ? 8.938 -28.312 -9.031 1 56.47 55 ARG B N 1
ATOM 2315 C CA . ARG B 1 55 ? 9.977 -27.297 -9.109 1 56.47 55 ARG B CA 1
ATOM 2316 C C . ARG B 1 55 ? 9.977 -26.422 -7.855 1 56.47 55 ARG B C 1
ATOM 2318 O O . ARG B 1 55 ? 8.914 -26.062 -7.344 1 56.47 55 ARG B O 1
ATOM 2325 N N . LEU B 1 56 ? 11.234 -26.422 -7.188 1 54.22 56 LEU B N 1
ATOM 2326 C CA . LEU B 1 56 ? 11.359 -25.531 -6.035 1 54.22 56 LEU B CA 1
ATOM 2327 C C . LEU B 1 56 ? 11.031 -24.094 -6.414 1 54.22 56 LEU B C 1
ATOM 2329 O O . LEU B 1 56 ? 11.641 -23.531 -7.324 1 54.22 56 LEU B O 1
ATOM 2333 N N . ILE B 1 57 ? 9.945 -23.766 -5.973 1 47.31 57 ILE B N 1
ATOM 2334 C CA . ILE B 1 57 ? 9.531 -22.406 -6.277 1 47.31 57 ILE B CA 1
ATOM 2335 C C . ILE B 1 57 ? 10.227 -21.438 -5.332 1 47.31 57 ILE B C 1
ATOM 2337 O O . ILE B 1 57 ? 10.516 -20.297 -5.707 1 47.31 57 ILE B O 1
ATOM 2341 N N . GLY B 1 58 ? 10.281 -21.672 -4.062 1 45.34 58 GLY B N 1
ATOM 2342 C CA . GLY B 1 58 ? 10.898 -20.844 -3.035 1 45.34 58 GLY B CA 1
ATOM 2343 C C . GLY B 1 58 ? 11.266 -21.625 -1.785 1 45.34 58 GLY B C 1
ATOM 2344 O O . GLY B 1 58 ? 10.727 -22.719 -1.549 1 45.34 58 GLY B O 1
ATOM 2345 N N . SER B 1 59 ? 12.359 -21.781 -1.488 1 42.19 59 SER B N 1
ATOM 2346 C CA . SER B 1 59 ? 12.797 -22.297 -0.196 1 42.19 59 SER B CA 1
ATOM 2347 C C . SER B 1 59 ? 13.047 -21.172 0.797 1 42.19 59 SER B C 1
ATOM 2349 O O . SER B 1 59 ? 13.484 -20.078 0.411 1 42.19 59 SER B O 1
ATOM 2351 N N . GLY B 1 60 ? 12.039 -20.781 1.481 1 42.47 60 GLY B N 1
ATOM 2352 C CA . GLY B 1 60 ? 12.32 -19.844 2.551 1 42.47 60 GLY B CA 1
ATOM 2353 C C . GLY B 1 60 ? 12.406 -20.5 3.916 1 42.47 60 GLY B C 1
ATOM 2354 O O . GLY B 1 60 ? 11.906 -21.609 4.113 1 42.47 60 GLY B O 1
ATOM 2355 N N . GLY B 1 61 ? 13.461 -20.656 4.426 1 38.5 61 GLY B N 1
ATOM 2356 C CA . GLY B 1 61 ? 13.523 -21.094 5.809 1 38.5 61 GLY B CA 1
ATOM 2357 C C . GLY B 1 61 ? 12.352 -20.625 6.648 1 38.5 61 GLY B C 1
ATOM 2358 O O . GLY B 1 61 ? 11.789 -19.547 6.395 1 38.5 61 GLY B O 1
ATOM 2359 N N . VAL B 1 62 ? 11.211 -21.375 6.723 1 36.44 62 VAL B N 1
ATOM 2360 C CA . VAL B 1 62 ? 10.367 -20.922 7.828 1 36.44 62 VAL B CA 1
ATOM 2361 C C . VAL B 1 62 ? 11.164 -19.984 8.734 1 36.44 62 VAL B C 1
ATOM 2363 O O . VAL B 1 62 ? 10.578 -19.234 9.531 1 36.44 62 VAL B O 1
ATOM 2366 N N . ASP B 1 63 ? 12.211 -20.406 9.102 1 35.19 63 ASP B N 1
ATOM 2367 C CA . ASP B 1 63 ? 13.203 -19.625 9.828 1 35.19 63 ASP B CA 1
ATOM 2368 C C . ASP B 1 63 ? 13.672 -18.438 9 1 35.19 63 ASP B C 1
ATOM 2370 O O . ASP B 1 63 ? 13.594 -18.453 7.766 1 35.19 63 ASP B O 1
ATOM 2374 N N . GLY B 1 64 ? 14.055 -17.125 9.344 1 39.62 64 GLY B N 1
ATOM 2375 C CA . GLY B 1 64 ? 14.719 -15.836 9.141 1 39.62 64 GLY B CA 1
ATOM 2376 C C . GLY B 1 64 ? 15.609 -15.812 7.91 1 39.62 64 GLY B C 1
ATOM 2377 O O . GLY B 1 64 ? 16.234 -14.797 7.617 1 39.62 64 GLY B O 1
ATOM 2378 N N . GLU B 1 65 ? 15.914 -17 7.242 1 45.22 65 GLU B N 1
ATOM 2379 C CA . GLU B 1 65 ? 17.141 -17 6.465 1 45.22 65 GLU B CA 1
ATOM 2380 C C . GLU B 1 65 ? 16.875 -16.703 4.992 1 45.22 65 GLU B C 1
ATOM 2382 O O . GLU B 1 65 ? 17.797 -16.5 4.211 1 45.22 65 GLU B O 1
ATOM 2387 N N . VAL B 1 66 ? 15.664 -17.016 4.422 1 50.75 66 VAL B N 1
ATOM 2388 C CA . VAL B 1 66 ? 15.617 -16.859 2.973 1 50.75 66 VAL B CA 1
ATOM 2389 C C . VAL B 1 66 ? 15.992 -15.43 2.602 1 50.75 66 VAL B C 1
ATOM 2391 O O . VAL B 1 66 ? 16.656 -15.195 1.592 1 50.75 66 VAL B O 1
ATOM 2394 N N . PHE B 1 67 ? 15.422 -14.602 3.258 1 63.78 67 PHE B N 1
ATOM 2395 C CA . PHE B 1 67 ? 15.836 -13.227 3.031 1 63.78 67 PHE B CA 1
ATOM 2396 C C . PHE B 1 67 ? 16.859 -12.781 4.074 1 63.78 67 PHE B C 1
ATOM 2398 O O . PHE B 1 67 ? 16.5 -12.562 5.234 1 63.78 67 PHE B O 1
ATOM 2405 N N . GLY B 1 68 ? 17.984 -13.477 3.977 1 55.84 68 GLY B N 1
ATOM 2406 C CA . GLY B 1 68 ? 19.047 -13.25 4.941 1 55.84 68 GLY B CA 1
ATOM 2407 C C . GLY B 1 68 ? 19.375 -11.781 5.133 1 55.84 68 GLY B C 1
ATOM 2408 O O . GLY B 1 68 ? 18.766 -10.914 4.488 1 55.84 68 GLY B O 1
ATOM 2409 N N . GLY B 1 69 ? 20.125 -11.445 6.105 1 68.44 69 GLY B N 1
ATOM 2410 C CA . GLY B 1 69 ? 20.625 -10.125 6.449 1 68.44 69 GLY B CA 1
ATOM 2411 C C . GLY B 1 69 ? 21.312 -9.43 5.289 1 68.44 69 GLY B C 1
ATOM 2412 O O . GLY B 1 69 ? 21.297 -8.195 5.203 1 68.44 69 GLY B O 1
ATOM 2413 N N . ASP B 1 70 ? 21.734 -10.281 4.258 1 78.31 70 ASP B N 1
ATOM 2414 C CA . ASP B 1 70 ? 22.453 -9.672 3.141 1 78.31 70 ASP B CA 1
ATOM 2415 C C . ASP B 1 70 ? 21.5 -8.938 2.205 1 78.31 70 ASP B C 1
ATOM 2417 O O . ASP B 1 70 ? 21.797 -7.84 1.734 1 78.31 70 ASP B O 1
ATOM 2421 N N . LEU B 1 71 ? 20.391 -9.594 1.988 1 82.62 71 LEU B N 1
ATOM 2422 C CA . LEU B 1 71 ? 19.422 -8.945 1.117 1 82.62 71 LEU B CA 1
ATOM 2423 C C . LEU B 1 71 ? 18.859 -7.688 1.771 1 82.62 71 LEU B C 1
ATOM 2425 O O . LEU B 1 71 ? 18.703 -6.66 1.112 1 82.62 71 LEU B O 1
ATOM 2429 N N . ALA B 1 72 ? 18.578 -7.789 3.006 1 85.88 72 ALA B N 1
ATOM 2430 C CA . ALA B 1 72 ? 18.094 -6.613 3.729 1 85.88 72 ALA B CA 1
ATOM 2431 C C . ALA B 1 72 ? 19.094 -5.465 3.635 1 85.88 72 ALA B C 1
ATOM 2433 O O . ALA B 1 72 ? 18.703 -4.32 3.383 1 85.88 72 ALA B O 1
ATOM 2434 N N . ALA B 1 73 ? 20.312 -5.82 3.836 1 86.75 73 ALA B N 1
ATOM 2435 C CA . ALA B 1 73 ? 21.359 -4.805 3.736 1 86.75 73 ALA B CA 1
ATOM 2436 C C . ALA B 1 73 ? 21.422 -4.211 2.332 1 86.75 73 ALA B C 1
ATOM 2438 O O . ALA B 1 73 ? 21.531 -2.994 2.17 1 86.75 73 ALA B O 1
ATOM 2439 N N . ALA B 1 74 ? 21.359 -5.039 1.344 1 86.44 74 ALA B N 1
ATOM 2440 C CA . ALA B 1 74 ? 21.406 -4.59 -0.046 1 86.44 74 ALA B CA 1
ATOM 2441 C C . ALA B 1 74 ? 20.234 -3.668 -0.364 1 86.44 74 ALA B C 1
ATOM 2443 O O . ALA B 1 74 ? 20.359 -2.744 -1.17 1 86.44 74 ALA B O 1
ATOM 2444 N N . LEU B 1 75 ? 19.156 -3.891 0.31 1 86.81 75 LEU B N 1
ATOM 2445 C CA . LEU B 1 75 ? 17.938 -3.119 0.071 1 86.81 75 LEU B CA 1
ATOM 2446 C C . LEU B 1 75 ? 17.859 -1.92 1.011 1 86.81 75 LEU B C 1
ATOM 2448 O O . LEU B 1 75 ? 16.859 -1.214 1.043 1 86.81 75 LEU B O 1
ATOM 2452 N N . GLY B 1 76 ? 18.906 -1.797 1.839 1 84.75 76 GLY B N 1
ATOM 2453 C CA . GLY B 1 76 ? 18.969 -0.664 2.75 1 84.75 76 GLY B CA 1
ATOM 2454 C C . GLY B 1 76 ? 17.906 -0.717 3.83 1 84.75 76 GLY B C 1
ATOM 2455 O O . GLY B 1 76 ? 17.375 0.319 4.238 1 84.75 76 GLY B O 1
ATOM 2456 N N . THR B 1 77 ? 17.469 -1.872 4.18 1 86.38 77 THR B N 1
ATOM 2457 C CA . THR B 1 77 ? 16.469 -2.086 5.211 1 86.38 77 THR B CA 1
ATOM 2458 C C . THR B 1 77 ? 16.938 -3.109 6.234 1 86.38 77 THR B C 1
ATOM 2460 O O . THR B 1 77 ? 18.125 -3.486 6.238 1 86.38 77 THR B O 1
ATOM 2463 N N . ASP B 1 78 ? 16.094 -3.41 7.18 1 82.88 78 ASP B N 1
ATOM 2464 C CA . ASP B 1 78 ? 16.453 -4.434 8.156 1 82.88 78 ASP B CA 1
ATOM 2465 C C . ASP B 1 78 ? 15.68 -5.727 7.902 1 82.88 78 ASP B C 1
ATOM 2467 O O . ASP B 1 78 ? 14.719 -5.742 7.125 1 82.88 78 ASP B O 1
ATOM 2471 N N . ALA B 1 79 ? 16.141 -6.77 8.531 1 78.38 79 ALA B N 1
ATOM 2472 C CA . ALA B 1 79 ? 15.586 -8.094 8.281 1 78.38 79 ALA B CA 1
ATOM 2473 C C . ALA B 1 79 ? 14.094 -8.141 8.617 1 78.38 79 ALA B C 1
ATOM 2475 O O . ALA B 1 79 ? 13.32 -8.805 7.93 1 78.38 79 ALA B O 1
ATOM 2476 N N . ARG B 1 80 ? 13.695 -7.469 9.633 1 79.69 80 ARG B N 1
ATOM 2477 C CA . ARG B 1 80 ? 12.297 -7.453 10.062 1 79.69 80 ARG B CA 1
ATOM 2478 C C . ARG B 1 80 ? 11.414 -6.785 9.008 1 79.69 80 ARG B C 1
ATOM 2480 O O . ARG B 1 80 ? 10.375 -7.328 8.633 1 79.69 80 ARG B O 1
ATOM 2487 N N . THR B 1 81 ? 11.82 -5.586 8.562 1 83.81 81 THR B N 1
ATOM 2488 C CA . THR B 1 81 ? 11.078 -4.867 7.535 1 83.81 81 THR B CA 1
ATOM 2489 C C . THR B 1 81 ? 11.023 -5.676 6.242 1 83.81 81 THR B C 1
ATOM 2491 O O . THR B 1 81 ? 9.992 -5.719 5.574 1 83.81 81 THR B O 1
ATOM 2494 N N . LEU B 1 82 ? 12.117 -6.312 5.934 1 85.06 82 LEU B N 1
ATOM 2495 C CA . LEU B 1 82 ? 12.125 -7.137 4.727 1 85.06 82 LEU B CA 1
ATOM 2496 C C . LEU B 1 82 ? 11.117 -8.273 4.836 1 85.06 82 LEU B C 1
ATOM 2498 O O . LEU B 1 82 ? 10.352 -8.516 3.902 1 85.06 82 LEU B O 1
ATOM 2502 N N . ARG B 1 83 ? 11.039 -8.914 5.938 1 79.94 83 ARG B N 1
ATOM 2503 C CA . ARG B 1 83 ? 10.094 -10.016 6.137 1 79.94 83 ARG B CA 1
ATOM 2504 C C . ARG B 1 83 ? 8.656 -9.531 5.992 1 79.94 83 ARG B C 1
ATOM 2506 O O . ARG B 1 83 ? 7.789 -10.273 5.531 1 79.94 83 ARG B O 1
ATOM 2513 N N . GLN B 1 84 ? 8.438 -8.281 6.297 1 83.62 84 GLN B N 1
ATOM 2514 C CA . GLN B 1 84 ? 7.109 -7.684 6.215 1 83.62 84 GLN B CA 1
ATOM 2515 C C . GLN B 1 84 ? 6.832 -7.156 4.809 1 83.62 84 GLN B C 1
ATOM 2517 O O . GLN B 1 84 ? 5.801 -6.516 4.574 1 83.62 84 GLN B O 1
ATOM 2522 N N . SER B 1 85 ? 7.801 -7.344 3.9 1 88.88 85 SER B N 1
ATOM 2523 C CA . SER B 1 85 ? 7.68 -6.77 2.564 1 88.88 85 SER B CA 1
ATOM 2524 C C . SER B 1 85 ? 7.695 -7.855 1.494 1 88.88 85 SER B C 1
ATOM 2526 O O . SER B 1 85 ? 7.883 -7.566 0.311 1 88.88 85 SER B O 1
ATOM 2528 N N . VAL B 1 86 ? 7.461 -9.156 1.901 1 85.25 86 VAL B N 1
ATOM 2529 C CA . VAL B 1 86 ? 7.656 -10.234 0.931 1 85.25 86 VAL B CA 1
ATOM 2530 C C . VAL B 1 86 ? 6.301 -10.734 0.438 1 85.25 86 VAL B C 1
ATOM 2532 O O . VAL B 1 86 ? 6.234 -11.625 -0.416 1 85.25 86 VAL B O 1
ATOM 2535 N N . ALA B 1 87 ? 5.25 -10.211 0.985 1 85.19 87 ALA B N 1
ATOM 2536 C CA . ALA B 1 87 ? 3.906 -10.578 0.545 1 85.19 87 ALA B CA 1
ATOM 2537 C C . ALA B 1 87 ? 3.012 -9.352 0.432 1 85.19 87 ALA B C 1
ATOM 2539 O O . ALA B 1 87 ? 3.07 -8.453 1.276 1 85.19 87 ALA B O 1
ATOM 2540 N N . ALA B 1 88 ? 2.24 -9.305 -0.632 1 92.44 88 ALA B N 1
ATOM 2541 C CA . ALA B 1 88 ? 1.292 -8.219 -0.871 1 92.44 88 ALA B CA 1
ATOM 2542 C C . ALA B 1 88 ? -0.059 -8.758 -1.329 1 92.44 88 ALA B C 1
ATOM 2544 O O . ALA B 1 88 ? -0.127 -9.812 -1.966 1 92.44 88 ALA B O 1
ATOM 2545 N N . VAL B 1 89 ? -1.106 -8.07 -0.996 1 89.62 89 VAL B N 1
ATOM 2546 C CA . VAL B 1 89 ? -2.453 -8.492 -1.36 1 89.62 89 VAL B CA 1
ATOM 2547 C C . VAL B 1 89 ? -3.262 -7.293 -1.847 1 89.62 89 VAL B C 1
ATOM 2549 O O . VAL B 1 89 ? -3.152 -6.199 -1.291 1 89.62 89 VAL B O 1
ATOM 2552 N N . ALA B 1 90 ? -3.953 -7.453 -2.881 1 94.88 90 ALA B N 1
ATOM 2553 C CA . ALA B 1 90 ? -4.957 -6.508 -3.367 1 94.88 90 ALA B CA 1
ATOM 2554 C C . ALA B 1 90 ? -6.355 -7.113 -3.301 1 94.88 90 ALA B C 1
ATOM 2556 O O . ALA B 1 90 ? -6.59 -8.211 -3.814 1 94.88 90 ALA B O 1
ATOM 2557 N N . GLU B 1 91 ? -7.227 -6.449 -2.688 1 89.62 91 GLU B N 1
ATOM 2558 C CA . GLU B 1 91 ? -8.602 -6.91 -2.539 1 89.62 91 GLU B CA 1
ATOM 2559 C C . GLU B 1 91 ? -9.562 -6.07 -3.377 1 89.62 91 GLU B C 1
ATOM 2561 O O . GLU B 1 91 ? -9.578 -4.844 -3.262 1 89.62 91 GLU B O 1
ATOM 2566 N N . PHE B 1 92 ? -10.242 -6.73 -4.266 1 91.56 92 PHE B N 1
ATOM 2567 C CA . PHE B 1 92 ? -11.367 -6.133 -4.977 1 91.56 92 PHE B CA 1
ATOM 2568 C C . PHE B 1 92 ? -12.672 -6.395 -4.238 1 91.56 92 PHE B C 1
ATOM 2570 O O . PHE B 1 92 ? -12.984 -7.543 -3.904 1 91.56 92 PHE B O 1
ATOM 2577 N N . LYS B 1 93 ? -13.398 -5.324 -4.035 1 85.25 93 LYS B N 1
ATOM 2578 C CA . LYS B 1 93 ? -14.523 -5.469 -3.117 1 85.25 93 LYS B CA 1
ATOM 2579 C C . LYS B 1 93 ? -15.828 -5.012 -3.766 1 85.25 93 LYS B C 1
ATOM 2581 O O . LYS B 1 93 ? -16.766 -4.633 -3.072 1 85.25 93 LYS B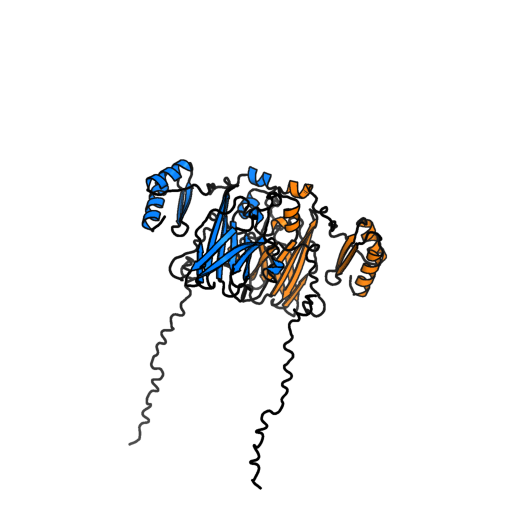 O 1
ATOM 2586 N N . GLY B 1 94 ? -15.898 -4.852 -5.086 1 86.12 94 GLY B N 1
ATOM 2587 C CA . GLY B 1 94 ? -17.141 -4.57 -5.789 1 86.12 94 GLY B CA 1
ATOM 2588 C C . GLY B 1 94 ? -17.438 -3.086 -5.898 1 86.12 94 GLY B C 1
ATOM 2589 O O . GLY B 1 94 ? -16.547 -2.254 -5.754 1 86.12 94 GLY B O 1
ATOM 2590 N N . GLU B 1 95 ? -18.656 -2.754 -6.184 1 79.75 95 GLU B N 1
ATOM 2591 C CA . GLU B 1 95 ? -19.094 -1.428 -6.598 1 79.75 95 GLU B CA 1
ATOM 2592 C C . GLU B 1 95 ? -18.875 -0.397 -5.496 1 79.75 95 GLU B C 1
ATOM 2594 O O . GLU B 1 95 ? -18.453 0.729 -5.77 1 79.75 95 GLU B O 1
ATOM 2599 N N . ALA B 1 96 ? -19.062 -0.848 -4.348 1 68.12 96 ALA B N 1
ATOM 2600 C CA . ALA B 1 96 ? -18.969 0.085 -3.227 1 68.12 96 ALA B CA 1
ATOM 2601 C C . ALA B 1 96 ? -17.547 0.616 -3.086 1 68.12 96 ALA B C 1
ATOM 2603 O O . ALA B 1 96 ? -17.328 1.707 -2.553 1 68.12 96 ALA B O 1
ATOM 2604 N N . TYR B 1 97 ? -16.609 -0.134 -3.703 1 73.56 97 TYR B N 1
ATOM 2605 C CA . TYR B 1 97 ? -15.203 0.248 -3.572 1 73.56 97 TYR B CA 1
ATOM 2606 C C . TYR B 1 97 ? -14.656 0.781 -4.891 1 73.56 97 TYR B C 1
ATOM 2608 O O . TYR B 1 97 ? -13.438 0.891 -5.07 1 73.56 97 TYR B O 1
ATOM 2616 N N . GLY B 1 98 ? -15.531 1.056 -5.809 1 79.5 98 GLY B N 1
ATOM 2617 C CA . GLY B 1 98 ? -15.109 1.547 -7.105 1 79.5 98 GLY B CA 1
ATOM 2618 C C . GLY B 1 98 ? -14.547 0.459 -8 1 79.5 98 GLY B C 1
ATOM 2619 O O . GLY B 1 98 ? -13.844 0.749 -8.977 1 79.5 98 GLY B O 1
ATOM 2620 N N . HIS B 1 99 ? -14.82 -0.79 -7.582 1 89.5 99 HIS B N 1
ATOM 2621 C CA . HIS B 1 99 ? -14.281 -1.903 -8.352 1 89.5 99 HIS B CA 1
ATOM 2622 C C . HIS B 1 99 ? -15.328 -2.484 -9.297 1 89.5 99 HIS B C 1
ATOM 2624 O O . HIS B 1 99 ? -15.195 -3.617 -9.758 1 89.5 99 HIS B O 1
ATOM 2630 N N . GLY B 1 100 ? -16.406 -1.677 -9.516 1 87.88 100 GLY B N 1
ATOM 2631 C CA . GLY B 1 100 ? -17.5 -2.285 -10.25 1 87.88 100 GLY B CA 1
ATOM 2632 C C . GLY B 1 100 ? -18.062 -3.525 -9.578 1 87.88 100 GLY B C 1
ATOM 2633 O O . GLY B 1 100 ? -18.312 -3.523 -8.375 1 87.88 100 GLY B O 1
ATOM 2634 N N . ASP B 1 101 ? -18.297 -4.562 -10.391 1 92.31 101 ASP B N 1
ATOM 2635 C CA . ASP B 1 101 ? -18.828 -5.812 -9.852 1 92.31 101 ASP B CA 1
ATOM 2636 C C . ASP B 1 101 ? -17.688 -6.75 -9.438 1 92.31 101 ASP B C 1
ATOM 2638 O O . ASP B 1 101 ? -17.938 -7.836 -8.906 1 92.31 101 ASP B O 1
ATOM 2642 N N . VAL B 1 102 ? -16.578 -6.328 -9.633 1 95.38 102 VAL B N 1
ATOM 2643 C CA . VAL B 1 102 ? -15.438 -7.23 -9.453 1 95.38 102 VAL B CA 1
ATOM 2644 C C . VAL B 1 102 ? -15.172 -7.434 -7.965 1 95.38 102 VAL B C 1
ATOM 2646 O O . VAL B 1 102 ? -15.117 -6.469 -7.199 1 95.38 102 VAL B O 1
ATOM 2649 N N . VAL B 1 103 ? -15.062 -8.727 -7.598 1 92.38 103 VAL B N 1
ATOM 2650 C CA . VAL B 1 103 ? -14.727 -9.125 -6.234 1 92.38 103 VAL B CA 1
ATOM 2651 C C . VAL B 1 103 ? -13.625 -10.18 -6.262 1 92.38 103 VAL B C 1
ATOM 2653 O O . VAL B 1 103 ? -13.516 -10.953 -7.219 1 92.38 103 VAL B O 1
ATOM 2656 N N . GLY B 1 104 ? -12.805 -10.117 -5.18 1 90.44 104 GLY B N 1
ATOM 2657 C CA . GLY B 1 104 ? -11.789 -11.148 -5.062 1 90.44 104 GLY B CA 1
ATOM 2658 C C . GLY B 1 104 ? -10.438 -10.602 -4.633 1 90.44 104 GLY B C 1
ATOM 2659 O O . GLY B 1 104 ? -10.352 -9.516 -4.066 1 90.44 104 GLY B O 1
ATOM 2660 N N . VAL B 1 105 ? -9.438 -11.539 -4.867 1 89.12 105 VAL B N 1
ATOM 2661 C CA . VAL B 1 105 ? -8.148 -11.195 -4.281 1 89.12 105 VAL B CA 1
ATOM 2662 C C . VAL B 1 105 ? -7.027 -11.539 -5.258 1 89.12 105 VAL B C 1
ATOM 2664 O O . VAL B 1 105 ? -7.113 -12.523 -5.988 1 89.12 105 VAL B O 1
ATOM 2667 N N . VAL B 1 106 ? -6.066 -10.656 -5.32 1 92 106 VAL B N 1
ATOM 2668 C CA . VAL B 1 106 ? -4.777 -10.906 -5.961 1 92 106 VAL B CA 1
ATOM 2669 C C . VAL B 1 106 ? -3.67 -10.914 -4.91 1 92 106 VAL B C 1
ATOM 2671 O O . VAL B 1 106 ? -3.576 -10 -4.09 1 92 106 VAL B O 1
ATOM 2674 N N . ARG B 1 107 ? -2.848 -11.945 -4.938 1 86.75 107 ARG B N 1
ATOM 2675 C CA . ARG B 1 107 ? -1.759 -12.07 -3.977 1 86.75 107 ARG B CA 1
ATOM 2676 C C . ARG B 1 107 ? -0.417 -12.219 -4.688 1 86.75 107 ARG B C 1
ATOM 2678 O O . ARG B 1 107 ? -0.308 -12.961 -5.668 1 86.75 107 ARG B O 1
ATOM 2685 N N . LEU B 1 108 ? 0.525 -11.516 -4.191 1 89.06 108 LEU B N 1
ATOM 2686 C CA . LEU B 1 108 ? 1.913 -11.648 -4.621 1 89.06 108 LEU B CA 1
ATOM 2687 C C . LEU B 1 108 ? 2.795 -12.109 -3.467 1 89.06 108 LEU B C 1
ATOM 2689 O O . LEU B 1 108 ? 2.639 -11.641 -2.336 1 89.06 108 LEU B O 1
ATOM 2693 N N . VAL B 1 109 ? 3.695 -13.031 -3.76 1 81.94 109 VAL B N 1
ATOM 2694 C CA . VAL B 1 109 ? 4.609 -13.516 -2.725 1 81.94 109 VAL B CA 1
ATOM 2695 C C . VAL B 1 109 ? 6.016 -13.648 -3.301 1 81.94 109 VAL B C 1
ATOM 2697 O O . VAL B 1 109 ? 6.211 -14.312 -4.32 1 81.94 109 VAL B O 1
ATOM 2700 N N . GLN B 1 110 ? 6.895 -12.945 -2.666 1 83.31 110 GLN B N 1
ATOM 2701 C CA . GLN B 1 110 ? 8.312 -13.125 -2.973 1 83.31 110 GLN B CA 1
ATOM 2702 C C . GLN B 1 110 ? 8.875 -14.367 -2.275 1 83.31 110 GLN B C 1
ATOM 2704 O O . GLN B 1 110 ? 8.969 -14.398 -1.047 1 83.31 110 GLN B O 1
ATOM 2709 N N . VAL B 1 111 ? 9.305 -15.32 -3.059 1 72.25 111 VAL B N 1
ATOM 2710 C CA . VAL B 1 111 ? 9.719 -16.578 -2.436 1 72.25 111 VAL B CA 1
ATOM 2711 C C . VAL B 1 111 ? 11.234 -16.578 -2.232 1 72.25 111 VAL B C 1
ATOM 2713 O O . VAL B 1 111 ? 11.75 -17.312 -1.388 1 72.25 111 VAL B O 1
ATOM 2716 N N . ASN B 1 112 ? 11.969 -15.867 -2.967 1 71.06 112 ASN B N 1
ATOM 2717 C CA . ASN B 1 112 ? 13.391 -15.578 -2.816 1 71.06 112 ASN B CA 1
ATOM 2718 C C . ASN B 1 112 ? 13.766 -14.266 -3.506 1 71.06 112 ASN B C 1
ATOM 2720 O O . ASN B 1 112 ? 12.898 -13.539 -3.982 1 71.06 112 ASN B O 1
ATOM 2724 N N . ALA B 1 113 ? 15.016 -13.961 -3.48 1 76.31 113 ALA B N 1
ATOM 2725 C CA . ALA B 1 113 ? 15.453 -12.656 -3.975 1 76.31 113 ALA B CA 1
ATOM 2726 C C . ALA B 1 113 ? 15.047 -12.461 -5.434 1 76.31 113 ALA B C 1
ATOM 2728 O O . ALA B 1 113 ? 14.836 -11.328 -5.879 1 76.31 113 ALA B O 1
ATOM 2729 N N . GLU B 1 114 ? 14.773 -13.617 -6.199 1 75.94 114 GLU B N 1
ATOM 2730 C CA . GLU B 1 114 ? 14.625 -13.492 -7.648 1 75.94 114 GLU B CA 1
ATOM 2731 C C . GLU B 1 114 ? 13.219 -13.883 -8.094 1 75.94 114 GLU B C 1
ATOM 2733 O O . GLU B 1 114 ? 12.789 -13.508 -9.188 1 75.94 114 GLU B O 1
ATOM 2738 N N . THR B 1 115 ? 12.523 -14.594 -7.262 1 77.75 115 THR B N 1
ATOM 2739 C CA . THR B 1 115 ? 11.289 -15.211 -7.742 1 77.75 115 THR B CA 1
ATOM 2740 C C . THR B 1 115 ? 10.078 -14.641 -7.016 1 77.75 115 THR B C 1
ATOM 2742 O O . THR B 1 115 ? 10.016 -14.664 -5.785 1 77.75 115 THR B O 1
ATOM 2745 N N . ILE B 1 116 ? 9.133 -14.125 -7.809 1 85.31 116 ILE B N 1
ATOM 2746 C CA . ILE B 1 116 ? 7.855 -13.633 -7.305 1 85.31 116 ILE B CA 1
ATOM 2747 C C . ILE B 1 116 ? 6.719 -14.477 -7.887 1 85.31 116 ILE B C 1
ATOM 2749 O O . ILE B 1 116 ? 6.727 -14.805 -9.078 1 85.31 116 ILE B O 1
ATOM 2753 N N . LEU B 1 117 ? 5.805 -14.875 -6.965 1 79.81 117 LEU B N 1
ATOM 2754 C CA . LEU B 1 117 ? 4.613 -15.609 -7.371 1 79.81 117 LEU B CA 1
ATOM 2755 C C . LEU B 1 117 ? 3.375 -14.719 -7.297 1 79.81 117 LEU B C 1
ATOM 2757 O O . LEU B 1 117 ? 3.26 -13.883 -6.398 1 79.81 117 LEU B O 1
ATOM 2761 N N . GLY B 1 118 ? 2.529 -14.891 -8.281 1 84.94 118 GLY B N 1
ATOM 2762 C CA . GLY B 1 118 ? 1.218 -14.258 -8.258 1 84.94 118 GLY B CA 1
ATOM 2763 C C . GLY B 1 118 ? 0.076 -15.258 -8.297 1 84.94 118 GLY B C 1
ATOM 2764 O O . GLY B 1 118 ? 0.156 -16.281 -8.984 1 84.94 118 GLY B O 1
ATOM 2765 N N . GLU B 1 119 ? -0.936 -15 -7.535 1 82.19 119 GLU B N 1
ATOM 2766 C CA . GLU B 1 119 ? -2.178 -15.773 -7.566 1 82.19 119 GLU B CA 1
ATOM 2767 C C . GLU B 1 119 ? -3.395 -14.852 -7.488 1 82.19 119 GLU B C 1
ATOM 2769 O O . GLU B 1 119 ? -3.301 -13.727 -6.992 1 82.19 119 GLU B O 1
ATOM 2774 N N . ALA B 1 120 ? -4.504 -15.391 -8.086 1 89.25 120 ALA B N 1
ATOM 2775 C CA . ALA B 1 120 ? -5.695 -14.547 -8.07 1 89.25 120 ALA B CA 1
ATOM 2776 C C . ALA B 1 120 ? -6.965 -15.391 -8.102 1 89.25 120 ALA B C 1
ATOM 2778 O O . ALA B 1 120 ? -7 -16.453 -8.734 1 89.25 120 ALA B O 1
ATOM 2779 N N . THR B 1 121 ? -7.914 -14.977 -7.352 1 86.19 121 THR B N 1
ATOM 2780 C CA . THR B 1 121 ? -9.297 -15.43 -7.426 1 86.19 121 THR B CA 1
ATOM 2781 C C . THR B 1 121 ? -10.25 -14.234 -7.535 1 86.19 121 THR B C 1
ATOM 2783 O O . THR B 1 121 ? -10.391 -13.461 -6.59 1 86.19 121 THR B O 1
ATOM 2786 N N . LEU B 1 122 ? -10.859 -14.156 -8.695 1 94.62 122 LEU B N 1
ATOM 2787 C CA . LEU B 1 122 ? -11.688 -12.984 -8.969 1 94.62 122 LEU B CA 1
ATOM 2788 C C . LEU B 1 122 ? -13.039 -13.398 -9.539 1 94.62 122 LEU B C 1
ATOM 2790 O O . LEU B 1 122 ? -13.141 -14.391 -10.266 1 94.62 122 LEU B O 1
ATOM 2794 N N . GLY B 1 123 ? -14.008 -12.617 -9.211 1 95.12 123 GLY B N 1
ATOM 2795 C CA . GLY B 1 123 ? -15.352 -12.734 -9.758 1 95.12 123 GLY B CA 1
ATOM 2796 C C . GLY B 1 123 ? -15.977 -11.391 -10.109 1 95.12 123 GLY B C 1
ATOM 2797 O O . GLY B 1 123 ? -15.383 -10.344 -9.852 1 95.12 123 GLY B O 1
ATOM 2798 N N . GLY B 1 124 ? -17.203 -11.523 -10.797 1 96.88 124 GLY B N 1
ATOM 2799 C CA . GLY B 1 124 ? -17.906 -10.305 -11.172 1 96.88 124 GLY B CA 1
ATOM 2800 C C . GLY B 1 124 ? -17.375 -9.695 -12.469 1 96.88 124 GLY B C 1
ATOM 2801 O O . GLY B 1 124 ? -17.672 -8.539 -12.773 1 96.88 124 GLY B O 1
ATOM 2802 N N . LEU B 1 125 ? -16.578 -10.445 -13.148 1 97.56 125 LEU B N 1
ATOM 2803 C CA . LEU B 1 125 ? -16.047 -10.008 -14.43 1 97.56 125 LEU B CA 1
ATOM 2804 C C . LEU B 1 125 ? -17 -10.344 -15.57 1 97.56 125 LEU B C 1
ATOM 2806 O O . LEU B 1 125 ? -17.938 -11.125 -15.391 1 97.56 125 LEU B O 1
ATOM 2810 N N . ALA B 1 126 ? -16.781 -9.625 -16.703 1 96.88 126 ALA B N 1
ATOM 2811 C CA . ALA B 1 126 ? -17.531 -10.016 -17.891 1 96.88 126 ALA B CA 1
ATOM 2812 C C . ALA B 1 126 ? -17.172 -11.43 -18.328 1 96.88 126 ALA B C 1
ATOM 2814 O O . ALA B 1 126 ? -15.992 -11.789 -18.391 1 96.88 126 ALA B O 1
ATOM 2815 N N . PRO B 1 127 ? -18.219 -12.219 -18.688 1 97.44 127 PRO B N 1
ATOM 2816 C CA . PRO B 1 127 ? -17.953 -13.609 -19.047 1 97.44 127 PRO B CA 1
ATOM 2817 C C . PRO B 1 127 ? -17.156 -13.734 -20.344 1 97.44 127 PRO B C 1
ATOM 2819 O O . PRO B 1 127 ? -17.422 -13.031 -21.312 1 97.44 127 PRO B O 1
ATOM 2822 N N . GLY B 1 128 ? -16.172 -14.688 -20.297 1 97.44 128 GLY B N 1
ATOM 2823 C CA . GLY B 1 128 ? -15.398 -15.008 -21.484 1 97.44 128 GLY B CA 1
ATOM 2824 C C . GLY B 1 128 ? -14.625 -13.828 -22.031 1 97.44 128 GLY B C 1
ATOM 2825 O O . GLY B 1 128 ? -14.492 -13.672 -23.25 1 97.44 128 GLY B O 1
ATOM 2826 N N . THR B 1 129 ? -14.164 -13.031 -21.188 1 97.56 129 THR B N 1
ATOM 2827 C CA . THR B 1 129 ? -13.562 -11.781 -21.625 1 97.56 129 THR B CA 1
ATOM 2828 C C . THR B 1 129 ? -12.086 -11.727 -21.25 1 97.56 129 THR B C 1
ATOM 2830 O O . THR B 1 129 ? -11.695 -12.18 -20.172 1 97.56 129 THR B O 1
ATOM 2833 N N . GLU B 1 130 ? -11.344 -11.172 -22.125 1 97.88 130 GLU B N 1
ATOM 2834 C CA . GLU B 1 130 ? -9.906 -11.008 -21.906 1 97.88 130 GLU B CA 1
ATOM 2835 C C . GLU B 1 130 ? -9.617 -9.742 -21.109 1 97.88 130 GLU B C 1
ATOM 2837 O O . GLU B 1 130 ? -10.172 -8.68 -21.375 1 97.88 130 GLU B O 1
ATOM 2842 N N . TYR B 1 131 ? -8.742 -9.906 -20.141 1 97.56 131 TYR B N 1
ATOM 2843 C CA . TYR B 1 131 ? -8.305 -8.789 -19.312 1 97.56 131 TYR B CA 1
ATOM 2844 C C . TYR B 1 131 ? -6.789 -8.672 -19.297 1 97.56 131 TYR B C 1
ATOM 2846 O O . TYR B 1 131 ? -6.082 -9.68 -19.266 1 97.56 131 TYR B O 1
ATOM 2854 N N . GLU B 1 132 ? -6.336 -7.488 -19.344 1 97.31 132 GLU B N 1
ATOM 2855 C CA . GLU B 1 132 ? -4.93 -7.195 -19.078 1 97.31 132 GLU B CA 1
ATOM 2856 C C . GLU B 1 132 ? -4.703 -6.82 -17.625 1 97.31 132 GLU B C 1
ATOM 2858 O O . GLU B 1 132 ? -5.344 -5.902 -17.094 1 97.31 132 GLU B O 1
ATOM 2863 N N . ALA B 1 133 ? -3.861 -7.555 -17.016 1 96.88 133 ALA B N 1
ATOM 2864 C CA . ALA B 1 133 ? -3.48 -7.254 -15.633 1 96.88 133 ALA B CA 1
ATOM 2865 C C . ALA B 1 133 ? -2.152 -6.504 -15.586 1 96.88 133 ALA B C 1
ATOM 2867 O O . ALA B 1 133 ? -1.141 -6.984 -16.109 1 96.88 133 ALA B O 1
ATOM 2868 N N . THR B 1 134 ? -2.137 -5.32 -14.984 1 97.12 134 THR B N 1
ATOM 2869 C CA . THR B 1 134 ? -0.93 -4.504 -14.891 1 97.12 134 THR B CA 1
ATOM 2870 C C . THR B 1 134 ? -0.762 -3.941 -13.484 1 97.12 134 THR B C 1
ATOM 2872 O O . THR B 1 134 ? -1.743 -3.771 -12.758 1 97.12 134 THR B O 1
ATOM 2875 N N . ILE B 1 135 ? 0.461 -3.775 -13.07 1 97.25 135 ILE B N 1
ATOM 2876 C CA . ILE B 1 135 ? 0.764 -2.986 -11.875 1 97.25 135 ILE B CA 1
ATOM 2877 C C . ILE B 1 135 ? 0.984 -1.527 -12.266 1 97.25 135 ILE B C 1
ATOM 2879 O O . ILE B 1 135 ? 1.702 -1.236 -13.227 1 97.25 135 ILE B O 1
ATOM 2883 N N . ARG B 1 136 ? 0.312 -0.641 -11.523 1 96.19 136 ARG B N 1
ATOM 2884 C CA . ARG B 1 136 ? 0.404 0.792 -11.781 1 96.19 136 ARG B CA 1
ATOM 2885 C C . ARG B 1 136 ? 1.41 1.453 -10.844 1 96.19 136 ARG B C 1
ATOM 2887 O O . ARG B 1 136 ? 1.761 0.892 -9.805 1 96.19 136 ARG B O 1
ATOM 2894 N N . THR B 1 137 ? 1.835 2.623 -11.195 1 92.94 137 THR B N 1
ATOM 2895 C CA . THR B 1 137 ? 2.895 3.326 -10.477 1 92.94 137 THR B CA 1
ATOM 2896 C C . THR B 1 137 ? 2.434 3.719 -9.078 1 92.94 137 THR B C 1
ATOM 2898 O O . THR B 1 137 ? 3.219 3.688 -8.125 1 92.94 137 THR B O 1
ATOM 2901 N N . TYR B 1 138 ? 1.163 4.074 -8.922 1 92.5 138 TYR B N 1
ATOM 2902 C CA . TYR B 1 138 ? 0.647 4.535 -7.637 1 92.5 138 TYR B CA 1
ATOM 2903 C C . TYR B 1 138 ? -0.496 3.65 -7.16 1 92.5 138 TYR B C 1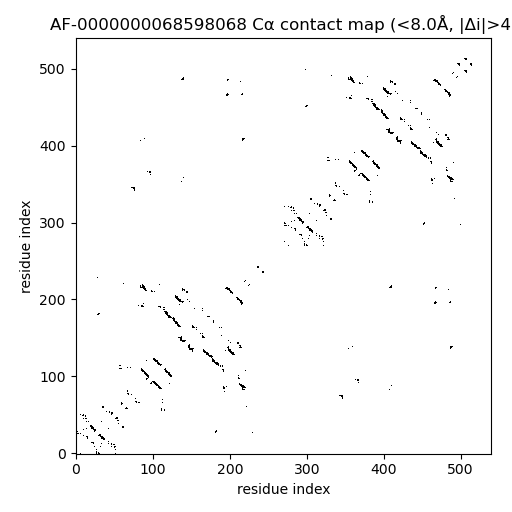
ATOM 2905 O O . TYR B 1 138 ? -1.093 2.914 -7.949 1 92.5 138 TYR B O 1
ATOM 2913 N N . GLY B 1 139 ? -0.699 3.682 -5.848 1 94.94 139 GLY B N 1
ATOM 2914 C CA . GLY B 1 139 ? -1.85 3.029 -5.242 1 94.94 139 GLY B CA 1
ATOM 2915 C C . GLY B 1 139 ? -2.996 3.982 -4.961 1 94.94 139 GLY B C 1
ATOM 2916 O O . GLY B 1 139 ? -4.031 3.576 -4.43 1 94.94 139 GLY B O 1
ATOM 2917 N N . ASP B 1 140 ? -2.812 5.266 -5.355 1 87 140 ASP B N 1
ATOM 2918 C CA . ASP B 1 140 ? -3.904 6.23 -5.289 1 87 140 ASP B CA 1
ATOM 2919 C C . ASP B 1 140 ? -5.016 5.875 -6.273 1 87 140 ASP B C 1
ATOM 2921 O O . ASP B 1 140 ? -4.855 6.047 -7.484 1 87 140 ASP B O 1
ATOM 2925 N N . THR B 1 141 ? -6.117 5.348 -5.676 1 87.75 141 THR B N 1
ATOM 2926 C CA . THR B 1 141 ? -7.184 4.879 -6.551 1 87.75 141 THR B CA 1
ATOM 2927 C C . THR B 1 141 ? -8.414 5.777 -6.441 1 87.75 141 THR B C 1
ATOM 2929 O O . THR B 1 141 ? -9.523 5.355 -6.754 1 87.75 141 THR B O 1
ATOM 2932 N N . ARG B 1 142 ? -8.227 6.953 -5.961 1 78.88 142 ARG B N 1
ATOM 2933 C CA . ARG B 1 142 ? -9.344 7.863 -5.719 1 78.88 142 ARG B CA 1
ATOM 2934 C C . ARG B 1 142 ? -10.125 8.125 -7.004 1 78.88 142 ARG B C 1
ATOM 2936 O O . ARG B 1 142 ? -11.344 8.289 -6.969 1 78.88 142 ARG B O 1
ATOM 2943 N N . ARG B 1 143 ? -9.43 8.125 -8.172 1 82.06 143 ARG B N 1
ATOM 2944 C CA . ARG B 1 143 ? -10.047 8.32 -9.477 1 82.06 143 ARG B CA 1
ATOM 2945 C C . ARG B 1 143 ? -9.836 7.105 -10.375 1 82.06 143 ARG B C 1
ATOM 2947 O O . ARG B 1 143 ? -9.672 7.238 -11.586 1 82.06 143 ARG B O 1
ATOM 2954 N N . GLY B 1 144 ? -9.773 6.004 -9.703 1 87.88 144 GLY B N 1
ATOM 2955 C CA . GLY B 1 144 ? -9.562 4.781 -10.453 1 87.88 144 GLY B CA 1
ATOM 2956 C C . GLY B 1 144 ? -8.188 4.695 -11.086 1 87.88 144 GLY B C 1
ATOM 2957 O O . GLY B 1 144 ? -7.18 4.965 -10.438 1 87.88 144 GLY B O 1
ATOM 2958 N N . ILE B 1 145 ? -8.195 4.301 -12.352 1 90.88 145 ILE B N 1
ATOM 2959 C CA . ILE B 1 145 ? -6.938 4.031 -13.039 1 90.88 145 ILE B CA 1
ATOM 2960 C C . ILE B 1 145 ? -6.219 5.344 -13.344 1 90.88 145 ILE B C 1
ATOM 2962 O O . ILE B 1 145 ? -4.996 5.363 -13.508 1 90.88 145 ILE B O 1
ATOM 2966 N N . GLU B 1 146 ? -6.941 6.438 -13.398 1 85.56 146 GLU B N 1
ATOM 2967 C CA . GLU B 1 146 ? -6.336 7.73 -13.703 1 85.56 146 GLU B CA 1
ATOM 2968 C C . GLU B 1 146 ? -5.355 8.156 -12.617 1 85.56 146 GLU B C 1
ATOM 2970 O O . GLU B 1 146 ? -4.238 8.586 -12.906 1 85.56 146 GLU B O 1
ATOM 2975 N N . SER B 1 147 ? -5.711 7.98 -11.375 1 85.19 147 SER B N 1
ATOM 2976 C CA . SER B 1 147 ? -4.852 8.391 -10.266 1 85.19 147 SER B CA 1
ATOM 2977 C C . SER B 1 147 ? -3.855 7.297 -9.906 1 85.19 147 SER B C 1
ATOM 2979 O O . SER B 1 147 ? -2.895 7.539 -9.172 1 85.19 147 SER B O 1
ATOM 2981 N N . ALA B 1 148 ? -4.082 6.121 -10.453 1 92.81 148 ALA B N 1
ATOM 2982 C CA . ALA B 1 148 ? -3.156 5.02 -10.203 1 92.81 148 ALA B CA 1
ATOM 2983 C C . ALA B 1 148 ? -1.885 5.176 -11.031 1 92.81 148 ALA B C 1
ATOM 2985 O O . ALA B 1 148 ? -0.873 4.527 -10.758 1 92.81 148 ALA B O 1
ATOM 2986 N N . GLY B 1 149 ? -1.933 6.074 -12.086 1 89.94 149 GLY B N 1
ATOM 2987 C CA . GLY B 1 149 ? -0.729 6.414 -12.828 1 89.94 149 GLY B CA 1
ATOM 2988 C C . GLY B 1 149 ? -0.414 5.422 -13.93 1 89.94 149 GLY B C 1
ATOM 2989 O O . GLY B 1 149 ? -1.251 4.586 -14.281 1 89.94 149 GLY B O 1
ATOM 2990 N N . GLU B 1 150 ? 0.754 5.523 -14.508 1 91.38 150 GLU B N 1
ATOM 2991 C CA . GLU B 1 150 ? 1.18 4.703 -15.641 1 91.38 150 GLU B CA 1
ATOM 2992 C C . GLU B 1 150 ? 1.568 3.297 -15.188 1 91.38 150 GLU B C 1
ATOM 2994 O O . GLU B 1 150 ? 1.703 3.041 -13.984 1 91.38 150 GLU B O 1
ATOM 2999 N N . VAL B 1 151 ? 1.685 2.41 -16.188 1 94.06 151 VAL B N 1
ATOM 3000 C CA . VAL B 1 151 ? 2.168 1.07 -15.883 1 94.06 151 VAL B CA 1
ATOM 3001 C C . VAL B 1 151 ? 3.553 1.155 -15.242 1 94.06 151 VAL B C 1
ATOM 3003 O O . VAL B 1 151 ? 4.422 1.888 -15.719 1 94.06 151 VAL B O 1
ATOM 3006 N N . TYR B 1 152 ? 3.688 0.511 -14.164 1 93.31 152 TYR B N 1
ATOM 3007 C CA . TYR B 1 152 ? 4.957 0.469 -13.445 1 93.31 152 TYR B CA 1
ATOM 3008 C C . TYR B 1 152 ? 6.066 -0.079 -14.336 1 93.31 152 TYR B C 1
ATOM 3010 O O . TYR B 1 152 ? 5.871 -1.067 -15.047 1 93.31 152 TYR B O 1
ATOM 3018 N N . ASP B 1 153 ? 7.188 0.656 -14.258 1 88.56 153 ASP B N 1
ATOM 3019 C CA . ASP B 1 153 ? 8.359 0.175 -14.984 1 88.56 153 ASP B CA 1
ATOM 3020 C C . ASP B 1 153 ? 9.641 0.454 -14.203 1 88.56 153 ASP B C 1
ATOM 3022 O O . ASP B 1 153 ? 9.68 1.352 -13.359 1 88.56 153 ASP B O 1
ATOM 3026 N N . VAL B 1 154 ? 10.656 -0.483 -14.352 1 81 154 VAL B N 1
ATOM 3027 C CA . VAL B 1 154 ? 11.953 -0.31 -13.711 1 81 154 VAL B CA 1
ATOM 3028 C C . VAL B 1 154 ? 12.938 0.323 -14.688 1 81 154 VAL B C 1
ATOM 3030 O O . VAL B 1 154 ? 12.844 0.108 -15.898 1 81 154 VAL B O 1
ATOM 3033 N N . GLU B 1 155 ? 13.555 1.53 -14.422 1 63.72 155 GLU B N 1
ATOM 3034 C CA . GLU B 1 155 ? 14.477 2.27 -15.273 1 63.72 155 GLU B CA 1
ATOM 3035 C C . GLU B 1 155 ? 15.375 1.324 -16.078 1 63.72 155 GLU B C 1
ATOM 3037 O O . GLU B 1 155 ? 15.742 1.619 -17.203 1 63.72 155 GLU B O 1
ATOM 3042 N N . THR B 1 156 ? 15.922 0.375 -15.508 1 53.19 156 THR B N 1
ATOM 3043 C CA . THR B 1 156 ? 16.922 -0.395 -16.25 1 53.19 156 THR B CA 1
ATOM 3044 C C . THR B 1 156 ? 16.266 -1.099 -17.438 1 53.19 156 THR B C 1
ATOM 3046 O O . THR B 1 156 ? 16.969 -1.686 -18.281 1 53.19 156 THR B O 1
ATOM 3049 N N . ALA B 1 157 ? 15.055 -1.246 -17.359 1 49.84 157 ALA B N 1
ATOM 3050 C CA . ALA B 1 157 ? 14.586 -2.01 -18.516 1 49.84 157 ALA B CA 1
ATOM 3051 C C . ALA B 1 157 ? 14.664 -1.177 -19.797 1 49.84 157 ALA B C 1
ATOM 3053 O O . ALA B 1 157 ? 13.711 -0.49 -20.156 1 49.84 157 ALA B O 1
ATOM 3054 N N . THR B 1 158 ? 15.617 -0.41 -19.875 1 43.38 158 THR B N 1
ATOM 3055 C CA . THR B 1 158 ? 16.016 0.403 -21.031 1 43.38 158 THR B CA 1
ATOM 3056 C C . THR B 1 158 ? 15.781 -0.35 -22.328 1 43.38 158 THR B C 1
ATOM 3058 O O . THR B 1 158 ? 16.062 0.172 -23.406 1 43.38 158 THR B O 1
ATOM 3061 N N . ALA B 1 159 ? 15.82 -1.607 -22.406 1 44.75 159 ALA B N 1
ATOM 3062 C CA . ALA B 1 159 ? 15.805 -1.94 -23.828 1 44.75 159 ALA B CA 1
ATOM 3063 C C . ALA B 1 159 ? 14.516 -1.465 -24.484 1 44.75 159 ALA B C 1
ATOM 3065 O O . ALA B 1 159 ? 13.422 -1.669 -23.953 1 44.75 159 ALA B O 1
ATOM 3066 N N . GLU B 1 160 ? 14.492 -0.453 -25.234 1 48.41 160 GLU B N 1
ATOM 3067 C CA . GLU B 1 160 ? 13.477 -0.022 -26.188 1 48.41 160 GLU B CA 1
ATOM 3068 C C . GLU B 1 160 ? 12.625 -1.2 -26.656 1 48.41 160 GLU B C 1
ATOM 3070 O O . GLU B 1 160 ? 13.156 -2.225 -27.078 1 48.41 160 GLU B O 1
ATOM 3075 N N . GLY B 1 161 ? 11.367 -1.266 -26.406 1 55.31 161 GLY B N 1
ATOM 3076 C CA . GLY B 1 161 ? 10.43 -2.221 -26.984 1 55.31 161 GLY B CA 1
ATOM 3077 C C . GLY B 1 161 ? 10.086 -3.361 -26.047 1 55.31 161 GLY B C 1
ATOM 3078 O O . GLY B 1 161 ? 9.328 -4.262 -26.406 1 55.31 161 GLY B O 1
ATOM 3079 N N . GLY B 1 162 ? 10.797 -3.412 -24.812 1 65.62 162 GLY B N 1
ATOM 3080 C CA . GLY B 1 162 ? 10.547 -4.602 -24.016 1 65.62 162 GLY B CA 1
ATOM 3081 C C . GLY B 1 162 ? 9.352 -4.457 -23.094 1 65.62 162 GLY B C 1
ATOM 3082 O O . GLY B 1 162 ? 8.711 -3.406 -23.062 1 65.62 162 GLY B O 1
ATOM 3083 N N . GLN B 1 163 ? 8.867 -5.59 -22.625 1 81.44 163 GLN B N 1
ATOM 3084 C CA . GLN B 1 163 ? 7.738 -5.676 -21.703 1 81.44 163 GLN B CA 1
ATOM 3085 C C . GLN B 1 163 ? 8.047 -4.965 -20.391 1 81.44 163 GLN B C 1
ATOM 3087 O O . GLN B 1 163 ? 9.094 -5.195 -19.781 1 81.44 163 GLN B O 1
ATOM 3092 N N . ARG B 1 164 ? 7.215 -3.912 -20.094 1 88.69 164 ARG B N 1
ATOM 3093 C CA . ARG B 1 164 ? 7.359 -3.215 -18.828 1 88.69 164 ARG B CA 1
ATOM 3094 C C . ARG B 1 164 ? 7.152 -4.168 -17.656 1 88.69 164 ARG B C 1
ATOM 3096 O O . ARG B 1 164 ? 6.344 -5.098 -17.734 1 88.69 164 ARG B O 1
ATOM 3103 N N . ALA B 1 165 ? 7.84 -3.902 -16.562 1 89.88 165 ALA B N 1
ATOM 3104 C CA . ALA B 1 165 ? 7.812 -4.777 -15.398 1 89.88 165 ALA B CA 1
ATOM 3105 C C . ALA B 1 165 ? 6.391 -4.957 -14.875 1 89.88 165 ALA B C 1
ATOM 3107 O O . ALA B 1 165 ? 6.039 -6.02 -14.359 1 89.88 165 ALA B O 1
ATOM 3108 N N . GLY B 1 166 ? 5.527 -3.916 -14.992 1 94.06 166 GLY B N 1
ATOM 3109 C CA . GLY B 1 166 ? 4.18 -3.938 -14.445 1 94.06 166 GLY B CA 1
ATOM 3110 C C . GLY B 1 166 ? 3.18 -4.645 -15.336 1 94.06 166 GLY B C 1
ATOM 3111 O O . GLY B 1 166 ? 2.014 -4.801 -14.977 1 94.06 166 GLY B O 1
ATOM 3112 N N . GLU B 1 167 ? 3.588 -5.004 -16.547 1 93.5 167 GLU B N 1
ATOM 3113 C CA . GLU B 1 167 ? 2.738 -5.816 -17.422 1 93.5 167 GLU B CA 1
ATOM 3114 C C . GLU B 1 167 ? 2.791 -7.289 -17.031 1 93.5 167 GLU B C 1
ATOM 3116 O O . GLU B 1 167 ? 3.654 -8.031 -17.5 1 93.5 167 GLU B O 1
ATOM 3121 N N . ILE B 1 168 ? 1.858 -7.73 -16.266 1 91.62 168 ILE B N 1
ATOM 3122 C CA . ILE B 1 168 ? 2.062 -8.984 -15.539 1 91.62 168 ILE B CA 1
ATOM 3123 C C . ILE B 1 168 ? 1.421 -10.133 -16.312 1 91.62 168 ILE B C 1
ATOM 3125 O O . ILE B 1 168 ? 2.006 -11.211 -16.438 1 91.62 168 ILE B O 1
ATOM 3129 N N . ALA B 1 169 ? 0.194 -9.953 -16.812 1 90.44 169 ALA B N 1
ATOM 3130 C CA . ALA B 1 169 ? -0.46 -11.094 -17.453 1 90.44 169 ALA B CA 1
ATOM 3131 C C . ALA B 1 169 ? -1.646 -10.633 -18.297 1 90.44 169 ALA B C 1
ATOM 3133 O O . ALA B 1 169 ? -2.154 -9.523 -18.125 1 90.44 169 ALA B O 1
ATOM 3134 N N . VAL B 1 170 ? -1.945 -11.453 -19.25 1 94.31 170 VAL B N 1
ATOM 3135 C CA . VAL B 1 170 ? -3.242 -11.43 -19.922 1 94.31 170 VAL B CA 1
ATOM 3136 C C . VAL B 1 170 ? -4.055 -12.656 -19.531 1 94.31 170 VAL B C 1
ATOM 3138 O O . VAL B 1 170 ? -3.588 -13.789 -19.656 1 94.31 170 VAL B O 1
ATOM 3141 N N . VAL B 1 171 ? -5.246 -12.375 -19.016 1 94.38 171 VAL B N 1
ATOM 3142 C CA . VAL B 1 171 ? -6.062 -13.469 -18.5 1 94.38 171 VAL B CA 1
ATOM 3143 C C . VAL B 1 171 ? -7.457 -13.406 -19.125 1 94.38 171 VAL B C 1
ATOM 3145 O O . VAL B 1 171 ? -7.918 -12.344 -19.531 1 94.38 171 VAL B O 1
ATOM 3148 N N . VAL B 1 172 ? -8.109 -14.555 -19.141 1 96.75 172 VAL B N 1
ATOM 3149 C CA . VAL B 1 172 ? -9.469 -14.648 -19.688 1 96.75 172 VAL B CA 1
ATOM 3150 C C . VAL B 1 172 ? -10.414 -15.188 -18.609 1 96.75 172 VAL B C 1
ATOM 3152 O O . VAL B 1 172 ? -10.117 -16.203 -17.969 1 96.75 172 VAL B O 1
ATOM 3155 N N . SER B 1 173 ? -11.461 -14.438 -18.406 1 97.44 173 SER B N 1
ATOM 3156 C CA . SER B 1 173 ? -12.477 -14.938 -17.484 1 97.44 173 SER B CA 1
ATOM 3157 C C . SER B 1 173 ? -13.227 -16.125 -18.078 1 97.44 173 SER B C 1
ATOM 3159 O O . SER B 1 173 ? -13.344 -16.234 -19.297 1 97.44 173 SER B O 1
ATOM 3161 N N . ASP B 1 174 ? -13.719 -16.906 -17.188 1 96 174 ASP B N 1
ATOM 3162 C CA . ASP B 1 174 ? -14.5 -18.031 -17.656 1 96 174 ASP B CA 1
ATOM 3163 C C . ASP B 1 174 ? -15.945 -17.625 -17.938 1 96 174 ASP B C 1
ATOM 3165 O O . ASP B 1 174 ? -16.266 -16.438 -17.938 1 96 174 ASP B O 1
ATOM 3169 N N . ALA B 1 175 ? -16.781 -18.578 -18.266 1 97.25 175 ALA B N 1
ATOM 3170 C CA . ALA B 1 175 ? -18.172 -18.328 -18.688 1 97.25 175 ALA B CA 1
ATOM 3171 C C . ALA B 1 175 ? -18.984 -17.719 -17.547 1 97.25 175 ALA B C 1
ATOM 3173 O O . ALA B 1 175 ? -20.047 -17.141 -17.781 1 97.25 175 ALA B O 1
ATOM 3174 N N . ARG B 1 176 ? -18.531 -17.906 -16.359 1 96.88 176 ARG B N 1
ATOM 3175 C CA . ARG B 1 176 ? -19.219 -17.359 -15.195 1 96.88 176 ARG B CA 1
ATOM 3176 C C . ARG B 1 176 ? -18.656 -16 -14.805 1 96.88 176 ARG B C 1
ATOM 3178 O O . ARG B 1 176 ? -19.062 -15.422 -13.789 1 96.88 176 ARG B O 1
ATOM 3185 N N . GLY B 1 177 ? -17.672 -15.516 -15.555 1 97.38 177 GLY B N 1
ATOM 3186 C CA . GLY B 1 177 ? -17.031 -14.258 -15.211 1 97.38 177 GLY B CA 1
ATOM 3187 C C . GLY B 1 177 ? -16.062 -14.383 -14.055 1 97.38 177 GLY B C 1
ATOM 3188 O O . GLY B 1 177 ? -15.945 -13.469 -13.234 1 97.38 177 GLY B O 1
ATOM 3189 N N . GLU B 1 178 ? -15.445 -15.492 -14 1 96 178 GLU B N 1
ATOM 3190 C CA . GLU B 1 178 ? -14.516 -15.75 -12.906 1 96 178 GLU B CA 1
ATOM 3191 C C . GLU B 1 178 ? -13.109 -16.031 -13.43 1 96 178 GLU B C 1
ATOM 3193 O O . GLU B 1 178 ? -12.945 -16.531 -14.547 1 96 178 GLU B O 1
ATOM 3198 N N . ILE B 1 179 ? -12.133 -15.633 -12.648 1 93.62 179 ILE B N 1
ATOM 3199 C CA . ILE B 1 179 ? -10.734 -15.969 -12.891 1 93.62 179 ILE B CA 1
ATOM 3200 C C . ILE B 1 179 ? -10.133 -16.625 -11.648 1 93.62 179 ILE B C 1
ATOM 3202 O O . ILE B 1 179 ? -10.25 -16.109 -10.539 1 93.62 179 ILE B O 1
ATOM 3206 N N . THR B 1 180 ? -9.641 -17.766 -11.828 1 84.81 180 THR B N 1
ATOM 3207 C CA . THR B 1 180 ? -8.82 -18.422 -10.812 1 84.81 180 THR B CA 1
ATOM 3208 C C . THR B 1 180 ? -7.422 -18.703 -11.352 1 84.81 180 THR B C 1
ATOM 3210 O O . THR B 1 180 ? -7.246 -19.531 -12.234 1 84.81 180 THR B O 1
ATOM 3213 N N . LEU B 1 181 ? -6.5 -18 -10.93 1 82.69 181 LEU B N 1
ATOM 3214 C CA . LEU B 1 181 ? -5.105 -18.156 -11.328 1 82.69 181 LEU B CA 1
ATOM 3215 C C . LEU B 1 181 ? -4.281 -18.766 -10.195 1 82.69 181 LEU B C 1
ATOM 3217 O O . LEU B 1 181 ? -4.125 -18.156 -9.133 1 82.69 181 LEU B O 1
ATOM 3221 N N . PRO B 1 182 ? -3.861 -19.953 -10.398 1 70.38 182 PRO B N 1
ATOM 3222 C CA . PRO B 1 182 ? -2.977 -20.516 -9.383 1 70.38 182 PRO B CA 1
ATOM 3223 C C . PRO B 1 182 ? -1.646 -19.781 -9.266 1 70.38 182 PRO B C 1
ATOM 3225 O O . PRO B 1 182 ? -1.313 -18.969 -10.133 1 70.38 182 PRO B O 1
ATOM 3228 N N . ALA B 1 183 ? -0.959 -19.984 -8.211 1 73.56 183 ALA B N 1
ATOM 3229 C CA . ALA B 1 183 ? 0.342 -19.344 -8.047 1 73.56 183 ALA B CA 1
ATOM 3230 C C . ALA B 1 183 ? 1.211 -19.547 -9.289 1 73.56 183 ALA B C 1
ATOM 3232 O O . ALA B 1 183 ? 1.464 -20.672 -9.703 1 73.56 183 ALA B O 1
ATOM 3233 N N . THR B 1 184 ? 1.623 -18.531 -9.898 1 75.12 184 THR B N 1
ATOM 3234 C CA . THR B 1 184 ? 2.404 -18.516 -11.125 1 75.12 184 THR B CA 1
ATOM 3235 C C . THR B 1 184 ? 3.6 -17.578 -11 1 75.12 184 THR B C 1
ATOM 3237 O O . THR B 1 184 ? 3.486 -16.5 -10.422 1 75.12 184 THR B O 1
ATOM 3240 N N . ILE B 1 185 ? 4.699 -18.031 -11.57 1 79.81 185 ILE B N 1
ATOM 3241 C CA . ILE B 1 185 ? 5.883 -17.188 -11.555 1 79.81 185 ILE B CA 1
ATOM 3242 C C . ILE B 1 185 ? 5.66 -15.969 -12.453 1 79.81 185 ILE B C 1
ATOM 3244 O O . ILE B 1 185 ? 5.207 -16.109 -13.594 1 79.81 185 ILE B O 1
ATOM 3248 N N . LEU B 1 186 ? 5.906 -14.852 -11.898 1 86.5 186 LEU B N 1
ATOM 3249 C CA . LEU B 1 186 ? 5.781 -13.609 -12.656 1 86.5 186 LEU B CA 1
ATOM 3250 C C . LEU B 1 186 ? 7.145 -13.141 -13.148 1 86.5 186 LEU B C 1
ATOM 3252 O O . LEU B 1 186 ? 8.148 -13.828 -12.961 1 86.5 186 LEU B O 1
ATOM 3256 N N . SER B 1 187 ? 7.145 -11.992 -13.828 1 82.69 187 SER B N 1
ATOM 3257 C CA . SER B 1 187 ? 8.359 -11.453 -14.422 1 82.69 187 SER B CA 1
ATOM 3258 C C . SER B 1 187 ? 9.438 -11.227 -13.367 1 82.69 187 SER B C 1
ATOM 3260 O O . SER B 1 187 ? 9.141 -10.797 -12.25 1 82.69 187 SER B O 1
ATOM 3262 N N . ASP B 1 188 ? 10.664 -11.383 -13.742 1 76.25 188 ASP B N 1
ATOM 3263 C CA . ASP B 1 188 ? 11.797 -11.234 -12.844 1 76.25 188 ASP B CA 1
ATOM 3264 C C . ASP B 1 188 ? 12.031 -9.766 -12.484 1 76.25 188 ASP B C 1
ATOM 3266 O O . ASP B 1 188 ? 12.711 -9.461 -11.508 1 76.25 188 ASP B O 1
ATOM 3270 N N . GLY B 1 189 ? 11.539 -8.961 -13.297 1 83.31 189 GLY B N 1
ATOM 3271 C CA . GLY B 1 189 ? 11.703 -7.547 -13.008 1 83.31 189 GLY B CA 1
ATOM 3272 C C . GLY B 1 189 ? 10.797 -7.047 -11.898 1 83.31 189 GLY B C 1
ATOM 3273 O O . GLY B 1 189 ? 10.977 -5.938 -11.398 1 83.31 189 GLY B O 1
ATOM 3274 N N . LEU B 1 190 ? 9.961 -7.953 -11.492 1 89.94 190 LEU B N 1
ATOM 3275 C CA . LEU B 1 190 ? 9.016 -7.594 -10.438 1 89.94 190 LEU B CA 1
ATOM 3276 C C . LEU B 1 190 ? 9.484 -8.117 -9.086 1 89.94 190 LEU B C 1
ATOM 3278 O O . LEU B 1 190 ? 9.938 -9.258 -8.977 1 89.94 190 LEU B O 1
ATOM 3282 N N . LYS B 1 191 ? 9.531 -7.246 -8.141 1 91.25 191 LYS B N 1
ATOM 3283 C CA . LYS B 1 191 ? 9.781 -7.617 -6.754 1 91.25 191 LYS B CA 1
ATOM 3284 C C . LYS B 1 191 ? 8.656 -7.137 -5.844 1 91.25 191 LYS B C 1
ATOM 3286 O O . LYS B 1 191 ? 8.164 -6.016 -5.992 1 91.25 191 LYS B O 1
ATOM 3291 N N . THR B 1 192 ? 8.242 -7.988 -4.926 1 91 192 THR B N 1
ATOM 3292 C CA . THR B 1 192 ? 7.125 -7.637 -4.055 1 91 192 THR B CA 1
ATOM 3293 C C . THR B 1 192 ? 7.41 -6.34 -3.303 1 91 192 THR B C 1
ATOM 3295 O O . THR B 1 192 ? 6.559 -5.453 -3.238 1 91 192 THR B O 1
ATOM 3298 N N . TRP B 1 193 ? 8.656 -6.16 -2.738 1 91.56 193 TRP B N 1
ATOM 3299 C CA . TRP B 1 193 ? 8.969 -4.973 -1.952 1 91.56 193 TRP B CA 1
ATOM 3300 C C . TRP B 1 193 ? 9 -3.729 -2.834 1 91.56 193 TRP B C 1
ATOM 3302 O O . TRP B 1 193 ? 8.961 -2.602 -2.332 1 91.56 193 TRP B O 1
ATOM 3312 N N . ASP B 1 194 ? 9.008 -3.908 -4.168 1 92.88 194 ASP B N 1
ATOM 3313 C CA . ASP B 1 194 ? 8.984 -2.764 -5.074 1 92.88 194 ASP B CA 1
ATOM 3314 C C . ASP B 1 194 ? 7.555 -2.375 -5.434 1 92.88 194 ASP B C 1
ATOM 3316 O O . ASP B 1 194 ? 7.297 -1.238 -5.832 1 92.88 194 ASP B O 1
ATOM 3320 N N . VAL B 1 195 ? 6.609 -3.277 -5.316 1 95.81 195 VAL B N 1
ATOM 3321 C CA . VAL B 1 195 ? 5.285 -2.99 -5.867 1 95.81 195 VAL B CA 1
ATOM 3322 C C . VAL B 1 195 ? 4.297 -2.746 -4.727 1 95.81 195 VAL B C 1
ATOM 3324 O O . VAL B 1 195 ? 3.172 -2.299 -4.961 1 95.81 195 VAL B O 1
ATOM 3327 N N . ILE B 1 196 ? 4.695 -3.014 -3.494 1 95.94 196 ILE B N 1
ATOM 3328 C CA . ILE B 1 196 ? 3.863 -2.689 -2.34 1 95.94 196 ILE B CA 1
ATOM 3329 C C . ILE B 1 196 ? 3.502 -1.205 -2.363 1 95.94 196 ILE B C 1
ATOM 3331 O O . ILE B 1 196 ? 4.359 -0.357 -2.629 1 95.94 196 ILE B O 1
ATOM 3335 N N . GLY B 1 197 ? 2.189 -0.903 -2.074 1 96.75 197 GLY B N 1
ATOM 3336 C CA . GLY B 1 197 ? 1.692 0.463 -2.1 1 96.75 197 GLY B CA 1
ATOM 3337 C C . GLY B 1 197 ? 1.239 0.909 -3.477 1 96.75 197 GLY B C 1
ATOM 3338 O O . GLY B 1 197 ? 0.567 1.933 -3.615 1 96.75 197 GLY B O 1
ATOM 3339 N N . ARG B 1 198 ? 1.675 0.216 -4.457 1 97.06 198 ARG B N 1
ATOM 3340 C CA . ARG B 1 198 ? 1.156 0.427 -5.805 1 97.06 198 ARG B CA 1
ATOM 3341 C C . ARG B 1 198 ? -0.18 -0.284 -5.992 1 97.06 198 ARG B C 1
ATOM 3343 O O . ARG B 1 198 ? -0.852 -0.625 -5.02 1 97.06 198 ARG B O 1
ATOM 3350 N N . SER B 1 199 ? -0.624 -0.367 -7.262 1 97.5 199 SER B N 1
ATOM 3351 C CA . SER B 1 199 ? -1.939 -0.968 -7.457 1 97.5 199 SER B CA 1
ATOM 3352 C C . SER B 1 199 ? -1.934 -1.935 -8.641 1 97.5 199 SER B C 1
ATOM 3354 O O . SER B 1 199 ? -1.092 -1.827 -9.531 1 97.5 199 SER B O 1
ATOM 3356 N N . VAL B 1 200 ? -2.793 -2.883 -8.555 1 97.5 200 VAL B N 1
ATOM 3357 C CA . VAL B 1 200 ? -3.035 -3.777 -9.68 1 97.5 200 VAL B CA 1
ATOM 3358 C C . VAL B 1 200 ? -4.309 -3.354 -10.414 1 97.5 200 VAL B C 1
ATOM 3360 O O . VAL B 1 200 ? -5.328 -3.068 -9.781 1 97.5 200 VAL B O 1
ATOM 3363 N N . ALA B 1 201 ? -4.195 -3.285 -11.719 1 97.62 201 ALA B N 1
ATOM 3364 C CA . ALA B 1 201 ? -5.32 -2.916 -12.578 1 97.62 201 ALA B CA 1
ATOM 3365 C C . ALA B 1 201 ? -5.719 -4.07 -13.492 1 97.62 201 ALA B C 1
ATOM 3367 O O . ALA B 1 201 ? -4.855 -4.766 -14.031 1 97.62 201 ALA B O 1
ATOM 3368 N N . LEU B 1 202 ? -6.969 -4.316 -13.578 1 97.19 202 LEU B N 1
ATOM 3369 C CA . LEU B 1 202 ? -7.547 -5.207 -14.578 1 97.19 202 LEU B CA 1
ATOM 3370 C C . LEU B 1 202 ? -8.305 -4.414 -15.641 1 97.19 202 LEU B C 1
ATOM 3372 O O . LEU B 1 202 ? -9.297 -3.758 -15.336 1 97.19 202 LEU B O 1
ATOM 3376 N N . ARG B 1 203 ? -7.828 -4.473 -16.828 1 97.38 203 ARG B N 1
ATOM 3377 C CA . ARG B 1 203 ? -8.453 -3.736 -17.922 1 97.38 203 ARG B CA 1
ATOM 3378 C C . ARG B 1 203 ? -9.133 -4.684 -18.906 1 97.38 203 ARG B C 1
ATOM 3380 O O . ARG B 1 203 ? -8.484 -5.582 -19.453 1 97.38 203 ARG B O 1
ATOM 3387 N N . ASN B 1 204 ? -10.391 -4.449 -19.062 1 97.12 204 ASN B N 1
ATOM 3388 C CA . ASN B 1 204 ? -11.117 -5.129 -20.141 1 97.12 204 ASN B CA 1
ATOM 3389 C C . ASN B 1 204 ? -10.625 -4.703 -21.516 1 97.12 204 ASN B C 1
ATOM 3391 O O . ASN B 1 204 ? -10.742 -3.533 -21.891 1 97.12 204 ASN B O 1
ATOM 3395 N N . THR B 1 205 ? -10.156 -5.691 -22.266 1 95.5 205 THR B N 1
ATOM 3396 C CA . THR B 1 205 ? -9.516 -5.344 -23.531 1 95.5 205 THR B CA 1
ATOM 3397 C C . THR B 1 205 ? -10.555 -4.945 -24.562 1 95.5 205 THR B C 1
ATOM 3399 O O . THR B 1 205 ? -10.234 -4.285 -25.562 1 95.5 205 THR B O 1
ATOM 3402 N N . GLU B 1 206 ? -11.812 -5.277 -24.406 1 94.62 206 GLU B N 1
ATOM 3403 C CA . GLU B 1 206 ? -12.875 -4.945 -25.344 1 94.62 206 GLU B CA 1
ATOM 3404 C C . GLU B 1 206 ? -13.438 -3.551 -25.078 1 94.62 206 GLU B C 1
ATOM 3406 O O . GLU B 1 206 ? -13.617 -2.766 -26.016 1 94.62 206 GLU B O 1
ATOM 3411 N N . THR B 1 207 ? -13.656 -3.195 -23.859 1 95.25 207 THR B N 1
ATOM 3412 C CA . THR B 1 207 ? -14.344 -1.952 -23.531 1 95.25 207 THR B CA 1
ATOM 3413 C C . THR B 1 207 ? -13.359 -0.91 -23.016 1 95.25 207 THR B C 1
ATOM 3415 O O . THR B 1 207 ? -13.688 0.275 -22.922 1 95.25 207 THR B O 1
ATOM 3418 N N . ASN B 1 208 ? -12.211 -1.337 -22.531 1 94.69 208 ASN B N 1
ATOM 3419 C CA . ASN B 1 208 ? -11.172 -0.505 -21.922 1 94.69 208 ASN B CA 1
ATOM 3420 C C . ASN B 1 208 ? -11.539 -0.09 -20.5 1 94.69 208 ASN B C 1
ATOM 3422 O O . ASN B 1 208 ? -10.82 0.683 -19.875 1 94.69 208 ASN B O 1
ATOM 3426 N N . ALA B 1 209 ? -12.688 -0.625 -20.062 1 93.75 209 ALA B N 1
ATOM 3427 C CA . ALA B 1 209 ? -13.031 -0.39 -18.656 1 93.75 209 ALA B CA 1
ATOM 3428 C C . ALA B 1 209 ? -12.016 -1.058 -17.734 1 93.75 209 ALA B C 1
ATOM 3430 O O . ALA B 1 209 ? -11.539 -2.16 -18 1 93.75 209 ALA B O 1
ATOM 3431 N N . SER B 1 210 ? -11.688 -0.353 -16.625 1 95.56 210 SER B N 1
ATOM 3432 C CA . SER B 1 210 ? -10.672 -0.888 -15.719 1 95.56 210 SER B CA 1
ATOM 3433 C C . SER B 1 210 ? -11.109 -0.771 -14.266 1 95.56 210 SER B C 1
ATOM 3435 O O . SER B 1 210 ? -11.898 0.109 -13.914 1 95.56 210 SER B O 1
ATOM 3437 N N . VAL B 1 211 ? -10.633 -1.702 -13.492 1 95.38 211 VAL B N 1
ATOM 3438 C CA . VAL B 1 211 ? -10.727 -1.628 -12.031 1 95.38 211 VAL B CA 1
ATOM 3439 C C . VAL B 1 211 ? -9.328 -1.715 -11.422 1 95.38 211 VAL B C 1
ATOM 3441 O O . VAL B 1 211 ? -8.438 -2.354 -11.977 1 95.38 211 VAL B O 1
ATOM 3444 N N . VAL B 1 212 ? -9.172 -1.033 -10.305 1 96.5 212 VAL B N 1
ATOM 3445 C CA . VAL B 1 212 ? -7.852 -0.95 -9.688 1 96.5 212 VAL B CA 1
ATOM 3446 C C . VAL B 1 212 ? -7.969 -1.184 -8.18 1 96.5 212 VAL B C 1
ATOM 3448 O O . VAL B 1 212 ? -8.922 -0.728 -7.547 1 96.5 212 VAL B O 1
ATOM 3451 N N . ALA B 1 213 ? -7.047 -1.903 -7.578 1 95.31 213 ALA B N 1
ATOM 3452 C CA . ALA B 1 213 ? -6.969 -2.152 -6.141 1 95.31 213 ALA B CA 1
ATOM 3453 C C . ALA B 1 213 ? -5.531 -2.037 -5.641 1 95.31 213 ALA B C 1
ATOM 3455 O O . ALA B 1 213 ? -4.594 -2.441 -6.332 1 95.31 213 ALA B O 1
ATOM 3456 N N . VAL B 1 214 ? -5.414 -1.592 -4.461 1 96.38 214 VAL B N 1
ATOM 3457 C CA . VAL B 1 214 ? -4.098 -1.312 -3.896 1 96.38 214 VAL B CA 1
ATOM 3458 C C . VAL B 1 214 ? -3.438 -2.615 -3.453 1 96.38 214 VAL B C 1
ATOM 3460 O O . VAL B 1 214 ? -4.09 -3.479 -2.865 1 96.38 214 VAL B O 1
ATOM 3463 N N . LEU B 1 215 ? -2.141 -2.732 -3.723 1 97.06 215 LEU B N 1
ATOM 3464 C CA . LEU B 1 215 ? -1.331 -3.82 -3.188 1 97.06 215 LEU B CA 1
ATOM 3465 C C . LEU B 1 215 ? -0.797 -3.471 -1.802 1 97.06 215 LEU B C 1
ATOM 3467 O O . LEU B 1 215 ? 0.133 -2.674 -1.674 1 97.06 215 LEU B O 1
ATOM 3471 N N . ALA B 1 216 ? -1.347 -4.125 -0.83 1 95.31 216 ALA B N 1
ATOM 3472 C CA . ALA B 1 216 ? -0.99 -3.842 0.558 1 95.31 216 ALA B CA 1
ATOM 3473 C C . ALA B 1 216 ? -0.075 -4.922 1.121 1 95.31 216 ALA B C 1
ATOM 3475 O O . ALA B 1 216 ? -0.148 -6.086 0.709 1 95.31 216 ALA B O 1
ATOM 3476 N N . ARG B 1 217 ? 0.78 -4.457 2.078 1 92.38 217 ARG B N 1
ATOM 3477 C CA . ARG B 1 217 ? 1.6 -5.438 2.785 1 92.38 217 ARG B CA 1
ATOM 3478 C C . ARG B 1 217 ? 0.73 -6.492 3.461 1 92.38 217 ARG B C 1
ATOM 3480 O O . ARG B 1 217 ? -0.267 -6.164 4.105 1 92.38 217 ARG B O 1
ATOM 3487 N N . SER B 1 218 ? 1.042 -7.719 3.254 1 85.38 218 SER B N 1
ATOM 3488 C CA . SER B 1 218 ? 0.334 -8.82 3.889 1 85.38 218 SER B CA 1
ATOM 3489 C C . SER B 1 218 ? 1.294 -9.727 4.66 1 85.38 218 SER B C 1
ATOM 3491 O O . SER B 1 218 ? 2.498 -9.727 4.398 1 85.38 218 SER B O 1
ATOM 3493 N N . ALA B 1 219 ? 0.643 -10.305 5.75 1 69.69 219 ALA B N 1
ATOM 3494 C CA . ALA B 1 219 ? 1.453 -11.281 6.477 1 69.69 219 ALA B CA 1
ATOM 3495 C C . ALA B 1 219 ? 1.842 -12.453 5.582 1 69.69 219 ALA B C 1
ATOM 3497 O O . ALA B 1 219 ? 1.046 -12.898 4.75 1 69.69 219 ALA B O 1
ATOM 3498 N N . GLY B 1 220 ? 3.104 -12.633 5.254 1 56.56 220 GLY B N 1
ATOM 3499 C CA . GLY B 1 220 ? 3.621 -13.664 4.367 1 56.56 220 GLY B CA 1
ATOM 3500 C C . GLY B 1 220 ? 3.145 -15.062 4.734 1 56.56 220 GLY B C 1
ATOM 3501 O O . GLY B 1 220 ? 2.363 -15.227 5.676 1 56.56 220 GLY B O 1
ATOM 3502 N N . VAL B 1 221 ? 3.113 -16.047 3.764 1 45.16 221 VAL B N 1
ATOM 3503 C CA . VAL B 1 221 ? 2.668 -17.438 3.828 1 45.16 221 VAL B CA 1
ATOM 3504 C C . VAL B 1 221 ? 3.059 -18.047 5.172 1 45.16 221 VAL B C 1
ATOM 3506 O O . VAL B 1 221 ? 2.285 -18.797 5.77 1 45.16 221 VAL B O 1
ATOM 3509 N N . GLY B 1 222 ? 4.121 -17.672 5.648 1 39.25 222 GLY B N 1
ATOM 3510 C CA . GLY B 1 222 ? 4.555 -18.391 6.844 1 39.25 222 GLY B CA 1
ATOM 3511 C C . GLY B 1 222 ? 4.031 -17.766 8.125 1 39.25 222 GLY B C 1
ATOM 3512 O O . GLY B 1 222 ? 4.105 -18.375 9.195 1 39.25 222 GLY B O 1
ATOM 3513 N N . GLU B 1 223 ? 3.707 -16.547 8.102 1 39.34 223 GLU B N 1
ATOM 3514 C CA . GLU B 1 223 ? 3.213 -16.016 9.367 1 39.34 223 GLU B CA 1
ATOM 3515 C C . GLU B 1 223 ? 1.729 -16.328 9.555 1 39.34 223 GLU B C 1
ATOM 3517 O O . GLU B 1 223 ? 1.29 -16.656 10.656 1 39.34 223 GLU B O 1
ATOM 3522 N N . ASN B 1 224 ? 0.701 -15.68 8.68 1 32.09 224 ASN B N 1
ATOM 3523 C CA . ASN B 1 224 ? -0.711 -16.047 8.734 1 32.09 224 ASN B CA 1
ATOM 3524 C C . ASN B 1 224 ? -1.099 -16.969 7.582 1 32.09 224 ASN B C 1
ATOM 3526 O O . ASN B 1 224 ? -1.174 -16.531 6.43 1 32.09 224 ASN B O 1
ATOM 3530 N N . HIS B 1 225 ? -0.757 -18.188 7.613 1 29.17 225 HIS B N 1
ATOM 3531 C CA . HIS B 1 225 ? -1.151 -19.125 6.578 1 29.17 225 HIS B CA 1
ATOM 3532 C C . HIS B 1 225 ? -2.662 -19.125 6.375 1 29.17 225 HIS B C 1
ATOM 3534 O O . HIS B 1 225 ? -3.412 -19.531 7.266 1 29.17 225 HIS B O 1
ATOM 3540 N N . LYS B 1 226 ? -3.295 -18.062 5.906 1 28.39 226 LYS B N 1
ATOM 3541 C CA . LYS B 1 226 ? -4.715 -18.234 5.617 1 28.39 226 LYS B CA 1
ATOM 3542 C C . LYS B 1 226 ? -4.914 -19.094 4.367 1 28.39 226 LYS B C 1
ATOM 3544 O O . LYS B 1 226 ? -4.184 -18.953 3.387 1 28.39 226 LYS B O 1
ATOM 3549 N N . LYS B 1 227 ? -5.523 -20.312 4.609 1 27.8 227 LYS B N 1
ATOM 3550 C CA . LYS B 1 227 ? -5.902 -21.312 3.617 1 27.8 227 LYS B CA 1
ATOM 3551 C C . LYS B 1 227 ? -7.086 -20.828 2.779 1 27.8 227 LYS B C 1
ATOM 3553 O O . LYS B 1 227 ? -8.094 -20.375 3.324 1 27.8 227 LYS B O 1
ATOM 3558 N N . LEU B 1 228 ? -7 -20.156 1.745 1 26.62 228 LEU B N 1
ATOM 3559 C CA . LEU B 1 228 ? -8.148 -19.984 0.866 1 26.62 228 LEU B CA 1
ATOM 3560 C C . LEU B 1 228 ? -8.555 -21.297 0.217 1 26.62 228 LEU B C 1
ATOM 3562 O O . LEU B 1 228 ? -7.719 -22 -0.358 1 26.62 228 LEU B O 1
ATOM 3566 N N . CYS B 1 229 ? -9.727 -21.969 0.703 1 27.28 229 CYS B N 1
ATOM 3567 C CA . CYS B 1 229 ? -10.219 -23.25 0.214 1 27.28 229 CYS B CA 1
ATOM 3568 C C . CYS B 1 229 ? -10.789 -23.125 -1.192 1 27.28 229 CYS B C 1
ATOM 3570 O O . CYS B 1 229 ? -11.633 -22.266 -1.443 1 27.28 229 CYS B O 1
ATOM 3572 N N . GLN B 1 230 ? -10.25 -23.516 -2.105 1 26.41 230 GLN B N 1
ATOM 3573 C CA . GLN B 1 230 ? -10.695 -23.562 -3.492 1 26.41 230 GLN B CA 1
ATOM 3574 C C . GLN B 1 230 ? -11.945 -24.438 -3.633 1 26.41 230 GLN B C 1
ATOM 3576 O O . GLN B 1 230 ? -12.5 -24.547 -4.727 1 26.41 230 GLN B O 1
ATOM 3581 N N . CYS B 1 231 ? -12.18 -25.422 -2.75 1 27.14 231 CYS B N 1
ATOM 3582 C CA . CYS B 1 231 ? -13.156 -26.359 -3.285 1 27.14 231 CYS B CA 1
ATOM 3583 C C . CYS B 1 231 ? -14.469 -25.641 -3.604 1 27.14 231 CYS B C 1
ATOM 3585 O O . CYS B 1 231 ? -14.82 -25.484 -4.773 1 27.14 231 CYS B O 1
ATOM 3587 N N . ASP B 1 232 ? -15.57 -25.766 -2.609 1 27.28 232 ASP B N 1
ATOM 3588 C CA . ASP B 1 232 ? -16.938 -25.328 -2.85 1 27.28 232 ASP B CA 1
ATOM 3589 C C . ASP B 1 232 ? -17.062 -23.812 -2.725 1 27.28 232 ASP B C 1
ATOM 3591 O O . ASP B 1 232 ? -18.156 -23.266 -2.814 1 27.28 232 ASP B O 1
ATOM 3595 N N . GLY B 1 233 ? -16.125 -22.875 -3.074 1 24.67 233 GLY B N 1
ATOM 3596 C CA . GLY B 1 233 ? -16.094 -21.422 -3.031 1 24.67 233 GLY B CA 1
ATOM 3597 C C . GLY B 1 233 ? -16.172 -20.875 -1.623 1 24.67 233 GLY B C 1
ATOM 3598 O O . GLY B 1 233 ? -16.328 -19.656 -1.437 1 24.67 233 GLY B O 1
ATOM 3599 N N . THR B 1 234 ? -16.516 -21.703 -0.692 1 24.11 234 THR B N 1
ATOM 3600 C CA . THR B 1 234 ? -16.719 -21.234 0.677 1 24.11 234 THR B CA 1
ATOM 3601 C C . THR B 1 234 ? -15.391 -20.953 1.36 1 24.11 234 THR B C 1
ATOM 3603 O O . THR B 1 234 ? -14.422 -21.688 1.171 1 24.11 234 THR B O 1
ATOM 3606 N N . VAL B 1 235 ? -15.211 -19.688 1.534 1 25.7 235 VAL B N 1
ATOM 3607 C CA . VAL B 1 235 ? -14.133 -19.281 2.428 1 25.7 235 VAL B CA 1
ATOM 3608 C C . VAL B 1 235 ? -14.203 -20.094 3.721 1 25.7 235 VAL B C 1
ATOM 3610 O O . VAL B 1 235 ? -15.211 -20.062 4.43 1 25.7 235 VAL B O 1
ATOM 3613 N N . ILE B 1 236 ? -13.758 -21.391 3.697 1 25.05 236 ILE B N 1
ATOM 3614 C CA . ILE B 1 236 ? -13.727 -21.984 5.031 1 25.05 236 ILE B CA 1
ATOM 3615 C C . ILE B 1 236 ? -12.609 -21.328 5.855 1 25.05 236 ILE B C 1
ATOM 3617 O O . ILE B 1 236 ? -11.438 -21.406 5.488 1 25.05 236 ILE B O 1
ATOM 3621 N N . TRP B 1 237 ? -12.938 -20.281 6.434 1 22.86 237 TRP B N 1
ATOM 3622 C CA . TRP B 1 237 ? -12.219 -19.719 7.574 1 22.86 237 TRP B CA 1
ATOM 3623 C C . TRP B 1 237 ? -11.961 -20.781 8.633 1 22.86 237 TRP B C 1
ATOM 3625 O O . TRP B 1 237 ? -12.867 -21.531 9 1 22.86 237 TRP B O 1
ATOM 3635 N N . GLU B 1 238 ? -11.164 -21.688 8.672 1 26.12 238 GLU B N 1
ATOM 3636 C CA . GLU B 1 238 ? -11.109 -22.109 10.062 1 26.12 238 GLU B CA 1
ATOM 3637 C C . GLU B 1 238 ? -10.953 -20.906 11 1 26.12 238 GLU B C 1
ATOM 3639 O O . GLU B 1 238 ? -9.875 -20.312 11.078 1 26.12 238 GLU B O 1
ATOM 3644 N N . ALA B 1 239 ? -11.82 -19.953 11.156 1 23.44 239 ALA B N 1
ATOM 3645 C CA . ALA B 1 239 ? -12.227 -19.234 12.367 1 23.44 239 ALA B CA 1
ATOM 3646 C C . ALA B 1 239 ? -12.109 -20.141 13.594 1 23.44 239 ALA B C 1
ATOM 3648 O O . ALA B 1 239 ? -12.109 -21.359 13.477 1 23.44 239 ALA B O 1
ATOM 3649 N N . ASP B 1 240 ? -12.148 -19.984 14.836 1 25.56 240 ASP B N 1
ATOM 3650 C CA . ASP B 1 240 ? -13.32 -20.562 15.484 1 25.56 240 ASP B CA 1
ATOM 3651 C C . ASP B 1 240 ? -14.5 -20.656 14.516 1 25.56 240 ASP B C 1
ATOM 3653 O O . ASP B 1 240 ? -14.523 -19.953 13.5 1 25.56 240 ASP B O 1
ATOM 3657 N N . GLU B 1 241 ? -15.836 -21.328 14.547 1 26.31 241 GLU B N 1
ATOM 3658 C CA . GLU B 1 241 ? -17.125 -21.578 13.906 1 26.31 241 GLU B CA 1
ATOM 3659 C C . GLU B 1 241 ? -17.594 -20.375 13.109 1 26.31 241 GLU B C 1
ATOM 3661 O O . GLU B 1 241 ? -18.656 -20.406 12.492 1 26.31 241 GLU B O 1
ATOM 3666 N N . ASP B 1 242 ? -17.156 -19.172 13.211 1 24.25 242 ASP B N 1
ATOM 3667 C CA . ASP B 1 242 ? -18.141 -18.109 13.016 1 24.25 242 ASP B CA 1
ATOM 3668 C C . ASP B 1 242 ? -18.219 -17.688 11.547 1 24.25 242 ASP B C 1
ATOM 3670 O O . ASP B 1 242 ? -18.938 -16.75 11.195 1 24.25 242 ASP B O 1
ATOM 3674 N N . PHE B 1 243 ? -17.188 -17.922 10.719 1 24.94 243 PHE B N 1
ATOM 3675 C CA . PHE B 1 243 ? -17.422 -17.062 9.562 1 24.94 243 PHE B 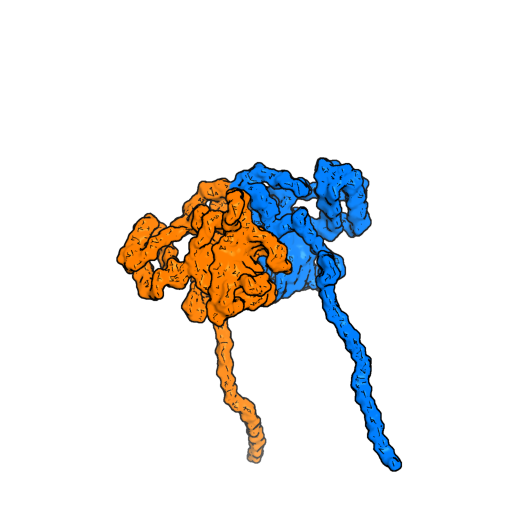CA 1
ATOM 3676 C C . PHE B 1 243 ? -18.203 -17.812 8.484 1 24.94 243 PHE B C 1
ATOM 3678 O O . PHE B 1 243 ? -17.703 -18 7.375 1 24.94 243 PHE B O 1
ATOM 3685 N N . LEU B 1 244 ? -18.969 -18.828 8.82 1 24.42 244 LEU B N 1
ATOM 3686 C CA . LEU B 1 244 ? -19.859 -19.375 7.797 1 24.42 244 LEU B CA 1
ATOM 3687 C C . LEU B 1 244 ? -20.703 -18.266 7.172 1 24.42 244 LEU B C 1
ATOM 3689 O O . LEU B 1 244 ? -21.281 -17.438 7.883 1 24.42 244 LEU B O 1
ATOM 3693 N N . PRO B 1 245 ? -20.312 -17.781 6.07 1 24.91 245 PRO B N 1
ATOM 3694 C CA . PRO B 1 245 ? -21.531 -17.062 5.672 1 24.91 245 PRO B CA 1
ATOM 3695 C C . PRO B 1 245 ? -22.797 -17.828 6.012 1 24.91 245 PRO B C 1
ATOM 3697 O O . PRO B 1 245 ? -22.891 -19.031 5.766 1 24.91 245 PRO B O 1
ATOM 3700 N N . VAL B 1 246 ? -23.406 -17.531 7.109 1 24.22 246 VAL B N 1
ATOM 3701 C CA . VAL B 1 246 ? -24.719 -18.109 7.395 1 24.22 246 VAL B CA 1
ATOM 3702 C C . VAL B 1 246 ? -25.578 -18.094 6.129 1 24.22 246 VAL B C 1
ATOM 3704 O O . VAL B 1 246 ? -25.906 -17.031 5.598 1 24.22 246 VAL B O 1
ATOM 3707 N N . ALA B 1 247 ? -25.234 -18.938 5.207 1 26.39 247 ALA B N 1
ATOM 3708 C CA . ALA B 1 247 ? -26.375 -19.109 4.316 1 26.39 247 ALA B CA 1
ATOM 3709 C C . ALA B 1 247 ? -27.688 -18.812 5.043 1 26.39 247 ALA B C 1
ATOM 3711 O O . ALA B 1 247 ? -27.953 -19.391 6.102 1 26.39 247 ALA B O 1
ATOM 3712 N N . ALA B 1 248 ? -28.188 -17.578 4.863 1 23.45 248 ALA B N 1
ATOM 3713 C CA . ALA B 1 248 ? -29.562 -17.5 5.352 1 23.45 248 ALA B CA 1
ATOM 3714 C C . ALA B 1 248 ? -30.312 -18.812 5.078 1 23.45 248 ALA B C 1
ATOM 3716 O O . ALA B 1 248 ? -30.359 -19.281 3.938 1 23.45 248 ALA B O 1
ATOM 3717 N N . LYS B 1 249 ? -30.062 -19.734 5.906 1 26.41 249 LYS B N 1
ATOM 3718 C CA . LYS B 1 249 ? -31.031 -20.828 5.809 1 26.41 249 LYS B CA 1
ATOM 3719 C C . LYS B 1 249 ? -32.344 -20.328 5.246 1 26.41 249 LYS B C 1
ATOM 3721 O O . LYS B 1 249 ? -32.875 -19.312 5.695 1 26.41 249 LYS B O 1
ATOM 3726 N N . PRO B 1 250 ? -32.531 -20.641 4 1 25.27 250 PRO B N 1
ATOM 3727 C CA . PRO B 1 250 ? -33.938 -20.359 3.676 1 25.27 250 PRO B CA 1
ATOM 3728 C C . PRO B 1 250 ? -34.875 -20.5 4.883 1 25.27 250 PRO B C 1
ATOM 3730 O O . PRO B 1 250 ? -34.719 -21.422 5.684 1 25.27 250 PRO B O 1
ATOM 3733 N N . SER B 1 251 ? -34.969 -19.359 5.586 1 23.06 251 SER B N 1
ATOM 3734 C CA . SER B 1 251 ? -36.062 -19.547 6.535 1 23.06 251 SER B CA 1
ATOM 3735 C C . SER B 1 251 ? -37.094 -20.5 5.988 1 23.06 251 SER B C 1
ATOM 3737 O O . SER B 1 251 ? -37.656 -20.281 4.898 1 23.06 251 SER B O 1
ATOM 3739 N N . ARG B 1 252 ? -36.719 -21.766 6.012 1 25.53 252 ARG B N 1
ATOM 3740 C CA . ARG B 1 252 ? -37.906 -22.578 5.863 1 25.53 252 ARG B CA 1
ATOM 3741 C C . ARG B 1 252 ? -39.125 -21.891 6.465 1 25.53 252 ARG B C 1
ATOM 3743 O O . ARG B 1 252 ? -39.125 -21.547 7.652 1 25.53 252 ARG B O 1
ATOM 3750 N N . GLY B 1 253 ? -39.688 -20.828 5.648 1 23.91 253 GLY B N 1
ATOM 3751 C CA . GLY B 1 253 ? -41.062 -20.438 5.898 1 23.91 253 GLY B CA 1
ATOM 3752 C C . GLY B 1 253 ? -41.906 -21.547 6.496 1 23.91 253 GLY B C 1
ATOM 3753 O O . GLY B 1 253 ? -42.094 -22.609 5.879 1 23.91 253 GLY B O 1
ATOM 3754 N N . THR B 1 254 ? -41.469 -21.969 7.793 1 23.62 254 THR B N 1
ATOM 3755 C CA . THR B 1 254 ? -42.625 -22.578 8.453 1 23.62 254 THR B CA 1
ATOM 3756 C C . THR B 1 254 ? -43.875 -21.812 8.133 1 23.62 254 THR B C 1
ATOM 3758 O O . THR B 1 254 ? -44.031 -20.625 8.461 1 23.62 254 THR B O 1
ATOM 3761 N N . SER B 1 255 ? -44.312 -21.938 6.816 1 23.34 255 SER B N 1
ATOM 3762 C CA . SER B 1 255 ? -45.688 -21.703 6.43 1 23.34 255 SER B CA 1
ATOM 3763 C C . SER B 1 255 ? -46.656 -22.109 7.539 1 23.34 255 SER B C 1
ATOM 3765 O O . SER B 1 255 ? -47.344 -23.141 7.43 1 23.34 255 SER B O 1
ATOM 3767 N N . GLY B 1 256 ? -46.094 -22.188 8.82 1 21.72 256 GLY B N 1
ATOM 3768 C CA . GLY B 1 256 ? -47.312 -22.453 9.547 1 21.72 256 GLY B CA 1
ATOM 3769 C C . GLY B 1 256 ? -48.406 -21.438 9.273 1 21.72 256 GLY B C 1
ATOM 3770 O O . GLY B 1 256 ? -48.125 -20.297 8.867 1 21.72 256 GLY B O 1
ATOM 3771 N N . PRO B 1 257 ? -49.531 -21.922 8.734 1 23.81 257 PRO B N 1
ATOM 3772 C CA . PRO B 1 257 ? -50.688 -21.141 8.391 1 23.81 257 PRO B CA 1
ATOM 3773 C C . PRO B 1 257 ? -51.062 -20.094 9.453 1 23.81 257 PRO B C 1
ATOM 3775 O O . PRO B 1 257 ? -51.312 -20.453 10.609 1 23.81 257 PRO B O 1
ATOM 3778 N N . LEU B 1 258 ? -50.031 -19.312 9.75 1 21.53 258 LEU B N 1
ATOM 3779 C CA . LEU B 1 258 ? -50.406 -18.5 10.891 1 21.53 258 LEU B CA 1
ATOM 3780 C C . LEU B 1 258 ? -51.812 -17.906 10.68 1 21.53 258 LEU B C 1
ATOM 3782 O O . LEU B 1 258 ? -52.281 -17.078 11.469 1 21.53 258 LEU B O 1
ATOM 3786 N N . PHE B 1 259 ? -52.25 -18.078 9.352 1 19.39 259 PHE B N 1
ATOM 3787 C CA . PHE B 1 259 ? -53.531 -17.375 9.43 1 19.39 259 PHE B CA 1
ATOM 3788 C C . PHE B 1 259 ? -54.406 -17.969 10.508 1 19.39 259 PHE B C 1
ATOM 3790 O O . PHE B 1 259 ? -55.562 -17.531 10.695 1 19.39 259 PHE B O 1
ATOM 3797 N N . GLU B 1 260 ? -53.906 -19.141 11.031 1 18.42 260 GLU B N 1
ATOM 3798 C CA . GLU B 1 260 ? -55.156 -19.609 11.578 1 18.42 260 GLU B CA 1
ATOM 3799 C C . GLU B 1 260 ? -55.688 -18.688 12.68 1 18.42 260 GLU B C 1
ATOM 3801 O O . GLU B 1 260 ? -54.969 -18.406 13.641 1 18.42 260 GLU B O 1
ATOM 3806 N N . ARG B 1 261 ? -56.5 -17.594 12.227 1 20.2 261 ARG B N 1
ATOM 3807 C CA . ARG B 1 261 ? -57.438 -16.859 13.047 1 20.2 261 ARG B CA 1
ATOM 3808 C C . ARG B 1 261 ? -58.031 -17.734 14.141 1 20.2 261 ARG B C 1
ATOM 3810 O O . ARG B 1 261 ? -58.688 -18.734 13.844 1 20.2 261 ARG B O 1
ATOM 3817 N N . GLY B 1 262 ? -57.031 -18.266 15.055 1 17.28 262 GLY B N 1
ATOM 3818 C CA . GLY B 1 262 ? -57.688 -18.984 16.141 1 17.28 262 GLY B CA 1
ATOM 3819 C C . GLY B 1 262 ? -58.969 -18.328 16.609 1 17.28 262 GLY B C 1
ATOM 3820 O O . GLY B 1 262 ? -59.031 -17.094 16.719 1 17.28 262 GLY B O 1
ATOM 3821 N N . MET B 1 263 ? -60.094 -18.844 16.172 1 19.05 263 MET B N 1
ATOM 3822 C CA . MET B 1 263 ? -61.5 -18.766 16.641 1 19.05 263 MET B CA 1
ATOM 3823 C C . MET B 1 263 ? -61.531 -18.734 18.172 1 19.05 263 MET B C 1
ATOM 3825 O O . MET B 1 263 ? -61.094 -19.672 18.828 1 19.05 263 MET B O 1
ATOM 3829 N N . GLN B 1 264 ? -61.094 -17.5 18.719 1 17.95 264 GLN B N 1
ATOM 3830 C CA . GLN B 1 264 ? -61.406 -17.312 20.125 1 17.95 264 GLN B CA 1
ATOM 3831 C C . GLN B 1 264 ? -62.781 -17.844 20.469 1 17.95 264 GLN B C 1
ATOM 3833 O O . GLN B 1 264 ? -63.812 -17.359 19.922 1 17.95 264 GLN B O 1
ATOM 3838 N N . THR B 1 265 ? -62.938 -19.172 20.359 1 18.2 265 THR B N 1
ATOM 3839 C CA . THR B 1 265 ? -64.188 -19.734 20.844 1 18.2 265 THR B CA 1
ATOM 3840 C C . THR B 1 265 ? -64.5 -19.188 22.234 1 18.2 265 THR B C 1
ATOM 3842 O O . THR B 1 265 ? -63.688 -19.234 23.141 1 18.2 265 THR B O 1
ATOM 3845 N N . VAL B 1 266 ? -65.375 -18.141 22.234 1 19.73 266 VAL B N 1
ATOM 3846 C CA . VAL B 1 266 ? -66.188 -17.625 23.328 1 19.73 266 VAL B CA 1
ATOM 3847 C C . VAL B 1 266 ? -66.75 -18.781 24.156 1 19.73 266 VAL B C 1
ATOM 3849 O O . VAL B 1 266 ? -67.438 -19.672 23.609 1 19.73 266 VAL B O 1
ATOM 3852 N N . ARG B 1 267 ? -65.812 -19.328 25.031 1 18.69 267 ARG B N 1
ATOM 3853 C CA . ARG B 1 267 ? -66.375 -20.297 25.969 1 18.69 267 ARG B CA 1
ATOM 3854 C C . ARG B 1 267 ? -67.75 -19.844 26.469 1 18.69 267 ARG B C 1
ATOM 3856 O O . ARG B 1 267 ? -67.938 -18.703 26.906 1 18.69 267 ARG B O 1
ATOM 3863 N N . ARG B 1 268 ? -68.812 -20.344 25.75 1 17.81 268 ARG B N 1
ATOM 3864 C CA . ARG B 1 268 ? -70.125 -20.297 26.391 1 17.81 268 ARG B CA 1
ATOM 3865 C C . ARG B 1 268 ? -70 -20.75 27.844 1 17.81 268 ARG B C 1
ATOM 3867 O O . ARG B 1 268 ? -69.375 -21.75 28.156 1 17.81 268 ARG B O 1
ATOM 3874 N N . GLY B 1 269 ? -70.188 -19.859 28.781 1 20.33 269 GLY B N 1
ATOM 3875 C CA . GLY B 1 269 ? -70.688 -19.891 30.156 1 20.33 269 GLY B CA 1
ATOM 3876 C C . GLY B 1 269 ? -71.625 -21.047 30.422 1 20.33 269 GLY B C 1
ATOM 3877 O O . GLY B 1 269 ? -72.562 -21.281 29.672 1 20.33 269 GLY B O 1
ATOM 3878 N N . GLU B 1 270 ? -71.125 -22.359 30.75 1 19.45 270 GLU B N 1
ATOM 3879 C CA . GLU B 1 270 ? -71.875 -22.703 31.953 1 19.45 270 GLU B CA 1
ATOM 3880 C C . GLU B 1 270 ? -71.312 -21.953 33.156 1 19.45 270 GLU B C 1
ATOM 3882 O O . GLU B 1 270 ? -70.125 -21.688 33.25 1 19.45 270 GLU B O 1
#

pLDDT: mean 70.37, std 25.84, range [17.03, 97.88]

Sequence (540 aa):
MRCEKCAIATRRAVGALGGTRAVDVSVSANTATVVTSDAASTVRAAIEGAGMRCRLIGSGGVDGEVFGGDLAAALGTDARTLRQSVAAVAEFKGEAYGHGDVVGVVRLVQVNAETILGEATLGGLAPGTEYEATIRTYGDTRRGIESAGEVYDVETATAEGGQRAGEIAVVVSDARGEITLPATILSDGLKTWDVIGRSVALRNTETNASVVAVLARSAGVGENHKKLCQCDGTVIWEADEDFLPVAAKPSRGTSGPLFERGMQTVRRGEMRCEKCAIATRRAVGALGGTRAVDVSVSANTATVVTSDAASTVRAAIEGAGMRCRLIGSGGVDGEVFGGDLAAALGTDARTLRQSVAAVAEFKGEAYGHGDVVGVVRLVQVNAETILGEATLGGLAPGTEYEATIRTYGDTRRGIESAGEVYDVETATAEGGQRAGEIAVVVSDARGEITLPATILSDGLKTWDVIGRSVALRNTETNASVVAVLARSAGVGENHKKLCQCDGTVIWEADEDFLPVAAKPSRGTSGPLFERGMQTVRRGE

Nearest PDB structures (foldseek):
  3ce1-assembly1_A-2  TM=7.804E-01  e=1.023E-07  Naganishia liquefaciens
  1jk9-assembly1_A  TM=7.839E-01  e=2.472E-07  Saccharomyces cerevisiae
  1qup-assembly1_B  TM=4.729E-01  e=5.521E-11  Saccharomyces cerevisiae
  4oja-assembly1_A-2  TM=7.456E-01  e=3.316E-07  Hydra vulgaris
  5u9m-assembly2_D  TM=4.820E-01  e=4.860E-10  Saccharomyces cerevisiae S288C

Secondary structure (DSSP, 8-state):
--SHHHHHHHHHHHHTSTTEEEEEEETTTTEEEEEESS-HHHHHHHHHHTT----------SSTTSS-HHHHHHTTS-HHHHHTTSEEEEEEE-GGGT-TT-EEEEEEEE-SSS-EEEEEEEESPPTT-EEEEEEES----TTTHHHH-SBP--TT--STTPPPTTEEEEEE--TTS-EEEEEEE--TT--HHHHTTSEEEEEETTT--EEEEE-EE---TTTS------SSSS----SSGGGS-------------TT-----------/--SHHHHHHHHHHHHTSTTEEEEEEETTTTEEEEEESS-HHHHHHHHHHTT----------SSTTSS-HHHHHHTTS-HHHHHTTSEEEEEEE-GGGT-TT-EEEEEEEE-SSS-EEEEEEEESPPTT-EEEEEEES----TTTHHHH-SBP--TT--STTPPPTTEEEEEE--TTS-EEEEEEE--TT--HHHHTTSEEEEEETTT--EEEEE-EE---TTTS------SSS-----SSGGGS-------------TT-----------

=== Feature glossary ===
Key to the feature types in this record:

pLDDT. pLDDT is the predicted lDDT-Cα score: AlphaFold's confidence that the local environment of each residue (all inter-atomic distances within 15 Å) is correctly placed. It is a per-residue number between 0 and 100, with higher meaning more reliable.

Radius of gyration, Cα contacts, bounding box. The geometric summary reports three shape descriptors. Rg (radius of gyration) measures how spread out the Cα atoms are about their centre of mass; compact globular proteins have small Rg, elongated or unfolded ones large. Cα contacts (<8 Å, |i−j|>4) count long-range residue pairs in spatial proximity — high for tightly packed folds, near zero for rods or random coil. The bounding-box extents give the protein's footprint along x, y, z in Å.

Backbone torsions (φ/ψ). Backbone dihedral angles. Every residue except chain termini has a φ (preceding-C → N → Cα → C) and a ψ (N → Cα → C → next-N). They are reported in degrees following the IUPAC sign convention. Secondary structure is essentially a statement about which (φ, ψ) basin each residue occupies.

Contact-map, Ramachandran, and PAE plots. Plot images: a contact map (which residues are close in 3D, as an N×N binary image), a Ramachandran scatter (backbone torsion angles, revealing secondary-structure composition at a glance), and — for AlphaFold structures — a PAE heatmap (pairwise prediction confidence).

Predicted aligned error. Predicted Aligned Error (PAE) is an AlphaFold confidence matrix: entry (i, j) is the expected error in the position of residue j, in ångströms, when the prediction is superimposed on the true structure at residue i. Low PAE within a block of residues means that block is internally rigid and well-predicted; high PAE between two blocks means their relative placement is uncertain even if each block individually is confident.

Secondary structure (3-state, P-SEA). Three-state secondary structure (P-SEA) collapses the eight DSSP classes into helix (a), strand (b), and coil (c). P-SEA assigns these from Cα geometry alone — distances and angles — without requiring backbone oxygens, so it works on any Cα trace.

Solvent-accessible surface area. Solvent-accessible surface area (SASA) is the area in Å² traced out by the centre of a 1.4 Å probe sphere (a water molecule) rolled over the protein's van der Waals surface (Shrake–Rupley / Lee–Richards construction). Buried residues have near-zero SASA; fully exposed residues can exceed 200 Å². The total SASA scales roughly with the number of surface residues.

Foldseek 3Di. The Foldseek 3Di string encodes local tertiary geometry as a 20-letter alphabet — one character per residue — derived from the relative positions of nearby Cα atoms. Unlike the amino-acid sequence, 3Di is a direct function of the 3D structure, so two proteins with the same fold have similar 3Di strings even at low sequence identity.

B-factor. For experimental (PDB) structures, the B-factor (temperature factor) quantifies the positional spread of each atom in the crystal — a combination of thermal vibration and static disorder — in units of Å². High B-factors mark flexible loops or poorly resolved regions; low B-factors mark the rigid, well-ordered core.

mmCIF coordinates. The mmCIF block holds the 3D Cartesian coordinates of each backbone atom (N, Cα, C, O) in ångströms. m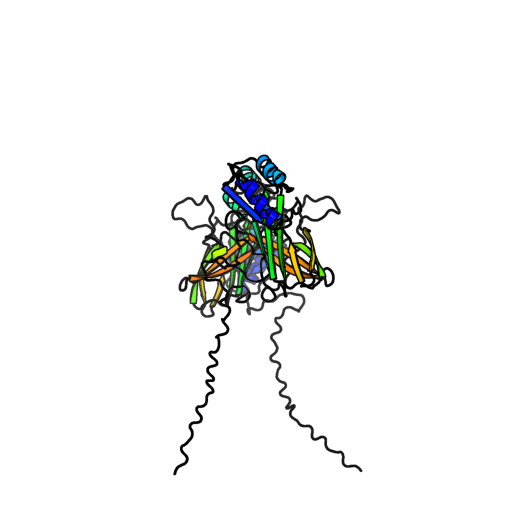mCIF is the PDB's canonical archive format — a tagged-loop text representation of the atomic model.

InterPro / GO / CATH / organism. Functional annotations link the protein to curated databases. InterPro entries identify conserved domains and families by matching the sequence against member-database signatures (Pfam, PROSITE, CDD, …). Gene Ontology (GO) terms describe molecular function, biological process, and cellular component in a controlled vocabulary. CATH places the structure in a hierarchical fold classification (Class/Architecture/Topology/Homologous-superfamily). The organism is the source species.

Rendered structure images. Structure images are PyMOL renders from six orthogonal camera directions. Cartoon representation draws helices as coils and strands as arrows; sticks shows the backbone as bonds; surface shows the solvent-excluded envelope. Rainbow coloring maps sequence position to hue (blue→red, N→C); chain coloring assigns a distinct color per polypeptide.

Sequence. This is the polypeptide sequence — one letter per residue, N-terminus first. Length ranges from a few dozen residues for small domains to over a thousand for large multi-domain proteins.

Secondary structure (8-state, DSSP). The SS8 string is DSSP's per-residue secondary-structure call. α-helix (H) means an i→i+4 H-bond ladder; β-strand (E) means the residue participates in a β-sheet; 3₁₀ (G) and π (I) are tighter and wider helices; T/S are turns/bends; '-' is loop.

Nearest PDB structures. Structural nearest neighbors (via Foldseek easy-search vs the PDB). Reported per hit: target PDB id, E-value, and alignment TM-score. A TM-score above ~0.5 is the conventional threshold for 'same fold'.